Protein AF-A0A7J2ZCM9-F1 (afdb_monomer_lite)

Radius of gyration: 29.02 Å; chains: 1; bounding box: 84×56×82 Å

Sequence (588 aa):
MNEILVESRIDHLKPNMKFLKSIQEIQLTSQTVIQLKVDGEFNLLVYDRNGETFTLNKWGKKRRDFPALNEFINALNQTPIQKAEFLCELYAKTGDKPLKLPDFIRHVKSDNPEDHLKVHIGIWDWIKTDGHEVNQPYIWKYQELQEIFKNCTHVSVLPFFQPNNHAEIQTLWQIYIEKLGYEGLVIRNNHEIFKLKPHGEVDAVIIGLNKESGYGKRTLFDQKQVPSIKLAVMDEQGNFIELCDCGSGLNEELRKALWKLMDYKVDEDHETVYVKPIVVCQIEYMETFSKERRVLKFDGQKYMQVGTKQYVTLRHPRLIRFRPDKTANPTDIRANQIPNEAKPLSFTLYQGDCRKILPMLKDESIDLIITSPPYYKVKEYGGIEGEIGVKGNVEQYQKDLLAVLKECYRLLTPQGVLCLNLDKGGEFSVWDFIPQIKSIGFQLIDTIIWYDKTRRREAGYPHLSHSFEPIFILTKTKQFTMNKASLHQNDVWEISHYKGVSAEKGDAWDRMTIATFPVKLVEQLMDLYSNPNDTVLDPFCGSGTVLDVAQRMERNAIGIEINPEFCEIIMQRVFDKNPNHKYEHIKI

Foldseek 3Di:
DDPPDPPQACPVVDDDAAEDADLVPDDADQLKKKFFAAQFFKWKWKDALVDDTWTGGRVSDTDDDFDQSVLVSVLCNVDPFRIWIFIWGWFFDDVLATDHHVLSVPLVPDPDNVSSVRIAIATDGTADTPHDGDPDRPVVRQVVQCVSCVVPDRYHHGDMDRDPDSVVVVVVCCPCCVPRPTQFMWMDDPHHIYTYGLKAKAKWFFFWFWQDAPVGDSVQVVVLFGQWTWTWFAEPVLWTWTADIERAQQDRVNRNVCSVQVVQFQDDDPTIGTGDRFWIFMKMARDKAWDWTFTWDDPPRDTDGPDIDTFIYGHNIHTDGIDNVDGSGCPRRPRVSDDGDHAFFAEEEEAAALLVVLVVDDFQQAQEEEEEQDAACPDDAPVDPNRARNDDDPVVNLVSVLSNLLSVQRRHHQQHKYWYWYAHDDPDGVVVSVVVSVVSQKDFDDKAKEFAPVQDDDPPDPDDGPGTIITTIIHNDPRHAFDPVLDDPDSYHYDHLDDDDPPPPDPPLSVVFPPDDPLVVLLSSCNTHHAAQGEYEYADCQLNSNLLSCVVRRYHYYYYHNDVVSVVNNCVRHNPPDPSHHYYYHYD

Structure (mmCIF, N/CA/C/O backbone):
data_AF-A0A7J2ZCM9-F1
#
_entry.id   AF-A0A7J2ZCM9-F1
#
loop_
_atom_site.group_PDB
_atom_site.id
_atom_site.type_symbol
_atom_site.label_atom_id
_atom_site.label_alt_id
_atom_site.label_comp_id
_atom_site.label_asym_id
_atom_site.label_entity_id
_atom_site.label_seq_id
_atom_site.pdbx_PDB_ins_code
_atom_site.Cartn_x
_atom_site.Cartn_y
_atom_site.Cartn_z
_atom_site.occupancy
_atom_site.B_iso_or_equiv
_atom_site.auth_seq_id
_atom_site.auth_comp_id
_atom_site.auth_asym_id
_atom_site.auth_atom_id
_atom_site.pdbx_PDB_model_num
ATOM 1 N N . MET A 1 1 ? -42.915 -18.526 30.571 1.00 34.12 1 MET A N 1
ATOM 2 C CA . MET A 1 1 ? -41.552 -18.952 30.171 1.00 34.12 1 MET A CA 1
ATOM 3 C C . MET A 1 1 ? -41.499 -18.935 28.648 1.00 34.12 1 MET A C 1
ATOM 5 O O . MET A 1 1 ? -42.135 -19.784 28.053 1.00 34.12 1 MET A O 1
ATOM 9 N N . ASN A 1 2 ? -40.899 -17.983 27.936 1.00 33.19 2 ASN A N 1
ATOM 10 C CA . ASN A 1 2 ? -39.910 -16.975 28.307 1.00 33.19 2 ASN A CA 1
ATOM 11 C C . ASN A 1 2 ? -40.201 -15.662 27.570 1.00 33.19 2 ASN A C 1
ATOM 13 O O . ASN A 1 2 ? -40.000 -15.557 26.366 1.00 33.19 2 ASN A O 1
ATOM 17 N N . GLU A 1 3 ? -40.624 -14.671 28.346 1.00 32.12 3 GLU A N 1
ATOM 18 C CA . GLU A 1 3 ? -40.763 -13.254 27.993 1.00 32.12 3 GLU A CA 1
ATOM 19 C C . GLU A 1 3 ? -39.448 -12.485 28.247 1.00 32.12 3 GLU A C 1
ATOM 21 O O . GLU A 1 3 ? -39.430 -11.279 28.442 1.00 32.12 3 GLU A O 1
ATOM 26 N N . ILE A 1 4 ? -38.310 -13.183 28.262 1.00 35.28 4 ILE A N 1
ATOM 27 C CA . ILE A 1 4 ? -37.003 -12.614 28.598 1.00 35.28 4 ILE A CA 1
ATOM 28 C C . ILE A 1 4 ? -36.102 -12.853 27.395 1.00 35.28 4 ILE A C 1
ATOM 30 O O . ILE A 1 4 ? -35.638 -13.976 27.236 1.00 35.28 4 ILE A O 1
ATOM 34 N N . LEU A 1 5 ? -35.922 -11.841 26.534 1.00 34.41 5 LEU A N 1
ATOM 35 C CA . LEU A 1 5 ? -34.758 -11.666 25.630 1.00 34.41 5 LEU A CA 1
ATOM 36 C C . LEU A 1 5 ? -34.835 -10.414 24.717 1.00 34.41 5 LEU A C 1
ATOM 38 O O . LEU A 1 5 ? -33.987 -10.260 23.838 1.00 34.41 5 LEU A O 1
ATOM 42 N N . VAL A 1 6 ? -35.801 -9.502 24.908 1.00 36.16 6 VAL A N 1
ATOM 43 C CA . VAL A 1 6 ? -35.878 -8.238 24.136 1.00 36.16 6 VAL A CA 1
ATOM 44 C C . VAL A 1 6 ? -35.144 -7.072 24.828 1.00 36.16 6 VAL A C 1
ATOM 46 O O . VAL A 1 6 ? -34.657 -6.175 24.149 1.00 36.16 6 VAL A O 1
ATOM 49 N N . GLU A 1 7 ? -34.953 -7.110 26.150 1.00 41.69 7 GLU A N 1
ATOM 50 C CA . GLU A 1 7 ? -34.430 -5.971 26.936 1.00 41.69 7 GLU A CA 1
ATOM 51 C C . GLU A 1 7 ? -32.905 -5.734 26.872 1.00 41.69 7 GLU A C 1
ATOM 53 O O . GLU A 1 7 ? -32.416 -4.769 27.450 1.00 41.69 7 GLU A O 1
ATOM 58 N N . SER A 1 8 ? -32.119 -6.569 26.184 1.00 51.91 8 SER A N 1
ATOM 59 C CA . SER A 1 8 ? -30.643 -6.500 26.253 1.00 51.91 8 SER A CA 1
ATOM 60 C C . SER A 1 8 ? -29.927 -6.060 24.972 1.00 51.91 8 SER A C 1
ATOM 62 O O . SER A 1 8 ? -28.695 -6.000 24.958 1.00 51.91 8 SER A O 1
ATOM 64 N N . ARG A 1 9 ? -30.651 -5.744 23.888 1.00 57.44 9 ARG A N 1
ATOM 65 C CA . ARG A 1 9 ? -30.034 -5.329 22.615 1.00 57.44 9 ARG A CA 1
ATOM 66 C C . ARG A 1 9 ? -29.951 -3.815 22.503 1.00 57.44 9 ARG A C 1
ATOM 68 O O . ARG A 1 9 ? -30.963 -3.144 22.335 1.00 57.44 9 ARG A O 1
ATOM 75 N N . ILE A 1 10 ? -28.732 -3.287 22.498 1.00 73.81 10 ILE A N 1
ATOM 76 C CA . ILE A 1 10 ? -28.456 -1.849 22.342 1.00 73.81 10 ILE A CA 1
ATOM 77 C C . ILE A 1 10 ? -28.362 -1.390 20.878 1.00 73.81 10 ILE A C 1
ATOM 79 O O . ILE A 1 10 ? -27.989 -0.251 20.615 1.00 73.81 10 ILE A O 1
ATOM 83 N N . ASP A 1 11 ? -28.677 -2.255 19.905 1.00 67.00 11 ASP A N 1
ATOM 84 C CA . ASP A 1 11 ? -28.573 -1.926 18.474 1.00 67.00 11 ASP A CA 1
ATOM 85 C C . ASP A 1 11 ? -29.405 -0.693 18.091 1.00 67.00 11 ASP A C 1
ATOM 87 O O . ASP A 1 11 ? -28.983 0.100 17.254 1.00 67.00 11 ASP A O 1
ATOM 91 N N . HIS A 1 12 ? -30.554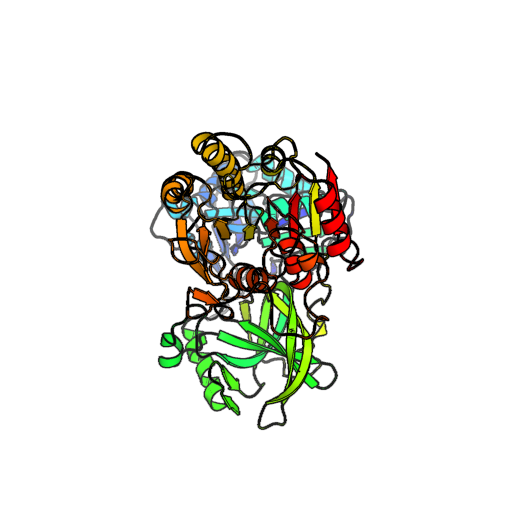 -0.505 18.745 1.00 75.88 12 HIS A N 1
ATOM 92 C CA . HIS A 1 12 ? -31.443 0.639 18.542 1.00 75.88 12 HIS A CA 1
ATOM 93 C C . HIS A 1 12 ? -30.844 1.977 19.015 1.00 75.88 12 HIS A C 1
ATOM 95 O O . HIS A 1 12 ? -31.287 3.026 18.559 1.00 75.88 12 HIS A O 1
ATOM 101 N N . LEU A 1 13 ? -29.838 1.951 19.901 1.00 78.69 13 LEU A N 1
ATOM 102 C CA . LEU A 1 13 ? -29.126 3.147 20.367 1.00 78.69 13 LEU A CA 1
ATOM 103 C C . LEU A 1 13 ? -28.034 3.594 19.392 1.00 78.69 13 LEU A C 1
ATOM 105 O O . LEU A 1 13 ? -27.559 4.725 19.472 1.00 78.69 13 LEU A O 1
ATOM 109 N N . LYS A 1 14 ? -27.603 2.718 18.476 1.00 71.94 14 LYS A N 1
ATOM 110 C CA . LYS A 1 14 ? -26.625 3.082 17.455 1.00 71.94 14 LYS A CA 1
ATOM 111 C C . LYS A 1 14 ? -27.330 3.914 16.384 1.00 71.94 14 LYS A C 1
ATOM 113 O O . LYS A 1 14 ? -28.202 3.388 15.692 1.00 71.94 14 LYS A O 1
ATOM 118 N N . PRO A 1 15 ? -26.965 5.187 16.190 1.00 73.25 15 PRO A N 1
ATOM 119 C CA . PRO A 1 15 ? -27.687 6.014 15.245 1.00 73.25 15 PRO A CA 1
ATOM 120 C C . PRO A 1 15 ? -27.416 5.584 13.809 1.00 73.25 15 PRO A C 1
ATOM 122 O O . PRO A 1 15 ? -26.340 5.084 13.456 1.00 73.25 15 PRO A O 1
ATOM 125 N N . ASN A 1 16 ? -28.418 5.815 12.968 1.00 70.94 16 ASN A N 1
ATOM 126 C CA . ASN A 1 16 ? -28.327 5.541 11.549 1.00 70.94 16 ASN A CA 1
ATOM 127 C C . ASN A 1 16 ? -27.387 6.557 10.888 1.00 70.94 16 ASN A C 1
ATOM 129 O O . ASN A 1 16 ? -27.638 7.760 10.929 1.00 70.94 16 ASN A O 1
ATOM 133 N N . MET A 1 17 ? -26.298 6.067 10.294 1.00 80.00 17 MET A N 1
ATOM 134 C CA . MET A 1 17 ? -25.274 6.906 9.675 1.00 80.00 17 MET A CA 1
ATOM 135 C C . MET A 1 17 ? -25.309 6.771 8.158 1.00 80.00 17 MET A C 1
ATOM 137 O O . MET A 1 17 ? -25.116 5.670 7.632 1.00 80.00 17 MET A O 1
ATOM 141 N N . LYS A 1 18 ? -25.473 7.894 7.458 1.00 77.81 18 LYS A N 1
ATOM 142 C CA . LYS A 1 18 ? -25.394 7.955 5.993 1.00 77.81 18 LYS A CA 1
ATOM 143 C C . LYS A 1 18 ? -23.939 7.889 5.532 1.00 77.81 18 LYS A C 1
ATOM 145 O O . LYS A 1 18 ? -23.054 8.411 6.201 1.00 77.81 18 LYS A O 1
ATOM 150 N N . PHE A 1 19 ? -23.673 7.240 4.405 1.00 70.62 19 PHE A N 1
ATOM 151 C CA . PHE A 1 19 ? -22.330 7.219 3.824 1.00 70.62 19 PHE A CA 1
ATOM 152 C C . PHE A 1 19 ? -22.106 8.439 2.933 1.00 70.62 19 PHE A C 1
ATOM 154 O O . PHE A 1 19 ? -22.975 8.770 2.130 1.00 70.62 19 PHE A O 1
ATOM 161 N N . LEU A 1 20 ? -20.929 9.046 3.059 1.00 77.81 20 LEU A N 1
ATOM 162 C CA . LEU A 1 20 ? -20.383 9.989 2.083 1.00 77.81 20 LEU A CA 1
ATOM 163 C C . LEU A 1 20 ? -19.297 9.281 1.275 1.00 77.81 20 LEU A C 1
ATOM 165 O O . LEU A 1 20 ? -18.571 8.447 1.823 1.00 77.81 20 LEU A O 1
ATOM 169 N N . LYS A 1 21 ? -19.196 9.593 -0.018 1.00 67.19 21 LYS A N 1
ATOM 170 C CA . LYS A 1 21 ? -18.195 8.997 -0.919 1.00 67.19 21 LYS A CA 1
ATOM 171 C C . LYS A 1 21 ? -16.886 9.769 -0.934 1.00 67.19 21 LYS A C 1
ATOM 173 O O . LYS A 1 21 ? -15.847 9.202 -1.260 1.00 67.19 21 LYS A O 1
ATOM 178 N N . SER A 1 22 ? -16.930 11.055 -0.607 1.00 75.75 22 SER A N 1
ATOM 179 C CA . SER A 1 22 ? -15.760 11.922 -0.621 1.00 75.75 22 SER A CA 1
ATOM 180 C C . SER A 1 22 ? -15.877 13.034 0.414 1.00 75.75 22 SER A C 1
ATOM 182 O O . SER A 1 22 ? -16.954 13.320 0.943 1.00 75.75 22 SER A O 1
ATOM 184 N N . ILE A 1 23 ? -14.746 13.681 0.696 1.00 83.06 23 ILE A N 1
ATOM 185 C CA . ILE A 1 23 ? -14.696 14.855 1.570 1.00 83.06 23 ILE A CA 1
ATOM 186 C C . ILE A 1 23 ? -15.543 15.989 0.980 1.00 83.06 23 ILE A C 1
ATOM 188 O O . ILE A 1 23 ? -16.213 16.694 1.725 1.00 83.06 23 ILE A O 1
ATOM 192 N N . GLN A 1 24 ? -15.580 16.124 -0.347 1.00 83.44 24 GLN A N 1
ATOM 193 C CA . GLN A 1 24 ? -16.299 17.186 -1.056 1.00 83.44 24 GLN A CA 1
ATOM 194 C C . GLN A 1 24 ? -17.820 17.121 -0.853 1.00 83.44 24 GLN A C 1
ATOM 196 O O . GLN A 1 24 ? -18.486 18.148 -0.943 1.00 83.44 24 GLN A O 1
ATOM 201 N N . GLU A 1 25 ? -18.375 15.950 -0.533 1.00 83.31 25 GLU A N 1
ATOM 202 C CA . GLU A 1 25 ? -19.803 15.802 -0.222 1.00 83.31 25 GLU A CA 1
ATOM 203 C C . GLU A 1 25 ? -20.174 16.330 1.180 1.00 83.31 25 GLU A C 1
ATOM 205 O O . GLU A 1 25 ? -21.357 16.450 1.503 1.00 83.31 25 GLU A O 1
ATOM 210 N N . ILE A 1 26 ? -19.191 16.662 2.029 1.00 88.38 26 ILE A N 1
ATOM 211 C CA . ILE A 1 26 ? -19.443 17.190 3.373 1.00 88.38 26 ILE A CA 1
ATOM 212 C C . ILE A 1 26 ? -19.959 18.628 3.270 1.00 88.38 26 ILE A C 1
ATOM 214 O O . ILE A 1 26 ? -19.232 19.540 2.877 1.00 88.38 26 ILE A O 1
ATOM 218 N N . GLN A 1 27 ? -21.203 18.849 3.689 1.00 88.06 27 GLN A N 1
ATOM 219 C CA . GLN A 1 27 ? -21.758 20.191 3.851 1.00 88.06 27 GLN A CA 1
ATOM 220 C C . GLN A 1 27 ? -21.349 20.764 5.209 1.00 88.06 27 GLN A C 1
ATOM 222 O O . GLN A 1 27 ? -21.875 20.354 6.244 1.00 88.06 27 GLN A O 1
ATOM 227 N N . LEU A 1 28 ? -20.404 21.704 5.194 1.00 88.25 28 LEU A N 1
ATOM 228 C CA . LEU A 1 28 ? -19.915 22.371 6.396 1.00 88.25 28 LEU A CA 1
ATOM 229 C C . LEU A 1 28 ? -20.882 23.456 6.874 1.00 88.25 28 LEU A C 1
ATOM 231 O O . LEU A 1 28 ? -21.348 24.297 6.108 1.00 88.25 28 LEU A O 1
ATOM 235 N N . THR A 1 29 ? -21.139 23.446 8.174 1.00 86.75 29 THR A N 1
ATOM 236 C CA . THR A 1 29 ? -21.895 24.461 8.914 1.00 86.75 29 THR A CA 1
ATOM 237 C C . THR A 1 29 ? -21.109 24.846 10.165 1.00 86.75 29 THR A C 1
ATOM 239 O O . THR A 1 29 ? -20.246 24.093 10.614 1.00 86.75 29 THR A O 1
ATOM 242 N N . SER A 1 30 ? -21.445 25.974 10.797 1.00 82.44 30 SER A N 1
ATOM 243 C CA . SER A 1 30 ? -20.824 26.397 12.066 1.00 82.44 30 SER A CA 1
ATOM 244 C C . SER A 1 30 ? -21.031 25.414 13.229 1.00 82.44 30 SER A C 1
ATOM 246 O O . SER A 1 30 ? -20.363 25.518 14.253 1.00 82.44 30 SER A O 1
ATOM 248 N N . GLN A 1 31 ? -21.947 24.456 13.078 1.00 82.31 31 GLN A N 1
ATOM 249 C CA . GLN A 1 31 ? -22.251 23.409 14.054 1.00 82.31 31 GLN A CA 1
ATOM 250 C C . GLN A 1 31 ? -21.668 22.046 13.656 1.00 82.31 31 GLN A C 1
ATOM 252 O O . GLN A 1 31 ? -21.909 21.050 14.338 1.00 82.31 31 GLN A O 1
ATOM 257 N N . THR A 1 32 ? -20.928 21.969 12.545 1.00 90.88 32 THR A N 1
ATOM 258 C CA . THR A 1 32 ? -20.365 20.701 12.083 1.00 90.88 32 THR A CA 1
ATOM 259 C C . THR A 1 32 ? -19.262 20.237 13.023 1.00 90.88 32 THR A C 1
ATOM 261 O O . THR A 1 32 ? -18.289 20.948 13.268 1.00 90.88 32 THR A O 1
ATOM 264 N N . VAL A 1 33 ? -19.408 19.013 13.527 1.00 93.31 33 VAL A N 1
ATOM 265 C CA . VAL A 1 33 ? -18.389 18.344 14.338 1.00 93.31 33 VAL A CA 1
ATOM 266 C C . VAL A 1 33 ? -17.975 17.065 13.632 1.00 93.31 33 VAL A C 1
ATOM 268 O O . VAL A 1 33 ? -18.816 16.225 13.302 1.00 93.31 33 VAL A O 1
ATOM 271 N N . ILE A 1 34 ? -16.674 16.909 13.414 1.00 94.56 34 ILE A N 1
ATOM 272 C CA . ILE A 1 34 ? -16.077 15.682 12.896 1.00 94.56 34 ILE A CA 1
ATOM 273 C C . ILE A 1 34 ? -15.396 14.962 14.048 1.00 94.56 34 ILE A C 1
ATOM 275 O O . ILE A 1 34 ? -14.539 15.536 14.703 1.00 94.56 34 ILE A O 1
ATOM 279 N N . GLN A 1 35 ? -15.743 13.701 14.278 1.00 94.56 35 GLN A N 1
ATOM 280 C CA . GLN A 1 35 ? -15.081 12.826 15.240 1.00 94.56 35 GLN A CA 1
ATOM 281 C C . GLN A 1 35 ? -14.404 11.669 14.505 1.00 94.56 35 GLN A C 1
ATOM 283 O O . GLN A 1 35 ? -14.942 11.146 13.527 1.00 94.56 35 GLN A O 1
ATOM 288 N N . LEU A 1 36 ? -13.229 11.247 14.966 1.00 93.44 36 LEU A N 1
ATOM 289 C CA . LEU A 1 36 ? -12.561 10.077 14.408 1.00 93.44 36 LEU A CA 1
ATOM 290 C C . LEU A 1 36 ? -13.343 8.798 14.708 1.00 93.44 36 LEU A C 1
ATOM 292 O O . LEU A 1 36 ? -13.906 8.624 15.789 1.00 93.44 36 LEU A O 1
ATOM 296 N N . LYS A 1 37 ? -13.325 7.868 13.755 1.00 87.62 37 LYS A N 1
ATOM 297 C CA . LYS A 1 37 ? -13.882 6.528 13.912 1.00 87.62 37 LYS A CA 1
ATOM 298 C C . LYS A 1 37 ? -12.761 5.524 14.166 1.00 87.62 37 LYS A C 1
ATOM 300 O O . LYS A 1 37 ? -11.820 5.436 13.380 1.00 87.62 37 LYS A O 1
ATOM 305 N N . VAL A 1 38 ? -12.880 4.739 15.230 1.00 88.88 38 VAL A N 1
ATOM 306 C CA . VAL A 1 38 ? -11.984 3.608 15.522 1.00 88.88 38 VAL A CA 1
ATOM 307 C C . VAL A 1 38 ? -12.666 2.280 15.192 1.00 88.88 38 VAL A C 1
ATOM 309 O O . VAL A 1 38 ? -13.892 2.172 15.282 1.00 88.88 38 VAL A O 1
ATOM 312 N N . ASP A 1 39 ? -11.856 1.289 14.816 1.00 78.62 39 ASP A N 1
ATOM 313 C CA . ASP A 1 39 ? -12.296 -0.071 14.482 1.00 78.62 39 ASP A CA 1
ATOM 314 C C . ASP A 1 39 ? -12.359 -0.931 15.751 1.00 78.62 39 ASP A C 1
ATOM 316 O O . ASP A 1 39 ? -11.438 -1.682 16.078 1.00 78.62 39 ASP A O 1
ATOM 320 N N . GLY A 1 40 ? -13.438 -0.741 16.509 1.00 84.00 40 GLY A N 1
ATOM 321 C CA . GLY A 1 40 ? -13.675 -1.383 17.795 1.00 84.00 40 GLY A CA 1
ATOM 322 C C . GLY A 1 40 ? -15.058 -2.022 17.905 1.00 84.00 40 GLY A C 1
ATOM 323 O O . GLY A 1 40 ? -15.717 -2.358 16.920 1.00 84.00 40 GLY A O 1
ATOM 324 N N . GLU A 1 41 ? -15.481 -2.250 19.143 1.00 86.75 41 GLU A N 1
ATOM 325 C CA . GLU A 1 41 ? -16.796 -2.769 19.476 1.00 86.75 41 GLU A CA 1
ATOM 326 C C . GLU A 1 41 ? -17.651 -1.682 20.136 1.00 86.75 41 GLU A C 1
ATOM 328 O O . GLU A 1 41 ? -17.343 -1.200 21.226 1.00 86.75 41 GLU A O 1
ATOM 333 N N . PHE A 1 42 ? -18.767 -1.343 19.497 1.00 86.31 42 PHE A N 1
ATOM 334 C CA . PHE A 1 42 ? -19.772 -0.428 20.037 1.00 86.31 42 PHE A CA 1
ATOM 335 C C . PHE A 1 42 ? -20.437 -0.978 21.306 1.00 86.31 42 PHE A C 1
ATOM 337 O O . PHE A 1 42 ? -20.921 -2.117 21.327 1.00 86.31 42 PHE A O 1
ATOM 344 N N . ASN A 1 43 ? -20.491 -0.147 22.343 1.00 92.94 43 ASN A N 1
ATOM 345 C CA . ASN A 1 43 ? -21.026 -0.468 23.656 1.00 92.94 43 ASN A CA 1
ATOM 346 C C . ASN A 1 43 ? -21.863 0.696 24.219 1.00 92.94 43 ASN A C 1
ATOM 348 O O . ASN A 1 43 ? -21.603 1.871 23.961 1.00 92.94 43 ASN A O 1
ATOM 352 N N . LEU A 1 44 ? -22.849 0.344 25.040 1.00 95.12 44 LEU A N 1
ATOM 353 C CA . LEU A 1 44 ? -23.461 1.238 26.016 1.00 95.12 44 LEU A CA 1
ATOM 354 C C . LEU A 1 44 ? -22.634 1.139 27.297 1.00 95.12 44 LEU A C 1
ATOM 356 O O . LEU A 1 44 ? -22.447 0.042 27.822 1.00 95.12 44 LEU A O 1
ATOM 360 N N . LEU A 1 45 ? -22.138 2.262 27.796 1.00 97.12 45 LEU A N 1
ATOM 361 C CA . LEU A 1 45 ? -21.429 2.362 29.064 1.00 97.12 45 LEU A CA 1
ATOM 362 C C . LEU A 1 45 ? -22.363 2.979 30.100 1.00 97.12 45 LEU A C 1
ATOM 364 O O . LEU A 1 45 ? -22.777 4.128 29.964 1.00 97.12 45 LEU A O 1
ATOM 368 N N . VAL A 1 46 ? -22.693 2.193 31.119 1.00 96.88 46 VAL A N 1
ATOM 369 C CA . VAL A 1 46 ? -23.565 2.592 32.224 1.00 96.88 46 VAL A CA 1
ATOM 370 C C . VAL A 1 46 ? -22.697 2.861 33.442 1.00 96.88 46 VAL A C 1
ATOM 372 O O . VAL A 1 46 ? -21.885 2.014 33.814 1.00 96.88 46 VAL A O 1
ATOM 375 N N . TYR A 1 47 ? -22.883 4.029 34.048 1.00 97.75 47 TYR A N 1
ATOM 376 C CA . TYR A 1 47 ? -22.266 4.456 35.295 1.00 97.75 47 TYR A CA 1
ATOM 377 C C . TYR A 1 47 ? -23.333 4.652 36.367 1.00 97.75 47 TYR A C 1
ATOM 379 O O . TYR A 1 47 ? -24.312 5.369 36.154 1.00 97.75 47 TYR A O 1
ATOM 387 N N . ASP A 1 48 ? -23.111 4.049 37.530 1.00 96.88 48 ASP A N 1
ATOM 388 C CA . ASP A 1 48 ? -23.878 4.287 38.750 1.00 96.88 48 ASP A CA 1
ATOM 389 C C . ASP A 1 48 ? -22.900 4.315 39.927 1.00 96.88 48 ASP A C 1
ATOM 391 O O . ASP A 1 48 ? -22.288 3.295 40.251 1.00 96.88 48 ASP A O 1
ATOM 395 N N . ARG A 1 49 ? -22.737 5.485 40.554 1.00 95.38 49 ARG A N 1
ATOM 396 C CA . ARG A 1 49 ? -21.760 5.719 41.629 1.00 95.38 49 ARG A CA 1
ATOM 397 C C . ARG A 1 49 ? -21.927 4.766 42.807 1.00 95.38 49 ARG A C 1
ATOM 399 O O . ARG A 1 49 ? -20.940 4.337 43.396 1.00 95.38 49 ARG A O 1
ATOM 406 N N . ASN A 1 50 ? -23.177 4.474 43.157 1.00 94.00 50 ASN A N 1
ATOM 407 C CA . ASN A 1 50 ? -23.531 3.632 44.301 1.00 94.00 50 ASN A CA 1
ATOM 408 C C . ASN A 1 50 ? -24.019 2.247 43.852 1.00 94.00 50 ASN A C 1
ATOM 410 O O . ASN A 1 50 ? -24.568 1.493 44.656 1.00 94.00 50 ASN A O 1
ATOM 414 N N . GLY A 1 51 ? -23.872 1.937 42.565 1.00 92.31 51 GLY A N 1
ATOM 415 C CA . GLY A 1 51 ? -24.396 0.738 41.939 1.00 92.31 51 GLY A CA 1
ATOM 416 C C . GLY A 1 51 ? -23.370 0.075 41.031 1.00 92.31 51 GLY A C 1
ATOM 417 O O . GLY A 1 51 ? -22.171 0.054 41.301 1.00 92.31 51 GLY A O 1
ATOM 418 N N . GLU A 1 52 ? -23.868 -0.524 39.954 1.00 93.31 52 GLU A N 1
ATOM 419 C CA . GLU A 1 52 ? -23.043 -1.273 39.016 1.00 93.31 52 GLU A CA 1
ATOM 420 C C . GLU A 1 52 ? -22.643 -0.398 37.823 1.00 93.31 52 GLU A C 1
ATOM 422 O O . GLU A 1 52 ? -23.506 0.082 37.089 1.00 93.31 52 GLU A O 1
ATOM 427 N N . THR A 1 53 ? -21.336 -0.261 37.580 1.00 96.94 53 THR A N 1
ATOM 428 C CA . THR A 1 53 ? -20.807 0.315 36.334 1.00 96.94 53 THR A CA 1
ATOM 429 C C . THR A 1 53 ? -20.340 -0.806 35.406 1.00 96.94 53 THR A C 1
ATOM 431 O O . THR A 1 53 ? -19.587 -1.690 35.815 1.00 96.94 53 THR A O 1
ATOM 434 N N . PHE A 1 54 ? -20.776 -0.788 34.146 1.00 96.75 54 PHE A N 1
ATOM 435 C CA . PHE A 1 54 ? -20.420 -1.806 33.155 1.00 96.75 54 PHE A CA 1
ATOM 436 C C . PHE A 1 54 ? -20.525 -1.278 31.723 1.00 96.75 54 PHE A C 1
ATOM 438 O O . PHE A 1 54 ? -21.243 -0.322 31.438 1.00 96.75 54 PHE A O 1
ATOM 445 N N . THR A 1 55 ? -19.861 -1.968 30.796 1.00 95.94 55 THR A N 1
ATOM 446 C CA . THR A 1 55 ? -20.141 -1.830 29.356 1.00 95.94 55 THR A CA 1
ATOM 447 C C . THR A 1 55 ? -21.033 -2.967 28.887 1.00 95.94 55 THR A C 1
ATOM 449 O O . THR A 1 55 ? -20.890 -4.093 29.359 1.00 95.94 55 THR A O 1
ATOM 452 N N . LEU A 1 56 ? -21.952 -2.687 27.972 1.00 93.00 56 LEU A N 1
ATOM 453 C CA . LEU A 1 56 ? -22.881 -3.642 27.383 1.00 93.00 56 LEU A CA 1
ATOM 454 C C . LEU A 1 56 ? -22.764 -3.568 25.866 1.00 93.00 56 LEU A C 1
ATOM 456 O O . LEU A 1 56 ? -23.028 -2.520 25.285 1.00 93.00 56 LEU A O 1
ATOM 460 N N . ASN A 1 57 ? -22.395 -4.670 25.216 1.00 84.69 57 ASN A N 1
ATOM 461 C CA . ASN A 1 57 ? -22.355 -4.714 23.755 1.00 84.69 57 ASN A CA 1
ATOM 462 C C . ASN A 1 57 ? -23.712 -5.131 23.163 1.00 84.69 57 ASN A C 1
ATOM 464 O O . ASN A 1 57 ? -24.619 -5.583 23.864 1.00 84.69 57 ASN A O 1
ATOM 468 N N . LYS A 1 58 ? -23.828 -5.061 21.834 1.00 74.25 58 LYS A N 1
ATOM 469 C CA . LYS A 1 58 ? -25.043 -5.466 21.101 1.00 74.25 58 LYS A CA 1
ATOM 470 C C . LYS A 1 58 ? -25.498 -6.915 21.318 1.00 74.25 58 LYS A C 1
ATOM 472 O O . LYS A 1 58 ? -26.659 -7.237 21.097 1.00 74.25 58 LYS A O 1
ATOM 477 N N . TRP A 1 59 ? -24.595 -7.794 21.748 1.00 75.38 59 TRP A N 1
ATOM 478 C CA . TRP A 1 59 ? -24.889 -9.204 22.016 1.00 75.38 59 TRP A CA 1
ATOM 479 C C . TRP A 1 59 ? -25.366 -9.447 23.454 1.00 75.38 59 TRP A C 1
ATOM 481 O O . TRP A 1 59 ? -25.513 -10.597 23.859 1.00 75.38 59 TRP A O 1
ATOM 491 N N . GLY A 1 60 ? -25.565 -8.389 24.243 1.00 79.44 60 GLY A N 1
ATOM 492 C CA . GLY A 1 60 ? -25.942 -8.492 25.648 1.00 79.44 60 GLY A CA 1
ATOM 493 C C . GLY A 1 60 ? -24.773 -8.839 26.576 1.00 79.44 60 GLY A C 1
ATOM 494 O O . GLY A 1 60 ? -24.987 -9.127 27.754 1.00 79.44 60 GLY A O 1
ATOM 495 N N . LYS A 1 61 ? -23.525 -8.829 26.084 1.00 85.62 61 LYS A N 1
ATOM 496 C CA . LYS A 1 61 ? -22.350 -9.119 26.913 1.00 85.62 61 LYS A CA 1
ATOM 497 C C . LYS A 1 61 ? -22.018 -7.903 27.770 1.00 85.62 61 LYS A C 1
ATOM 499 O O . LYS A 1 61 ? -21.539 -6.895 27.249 1.00 85.62 61 LYS A O 1
ATOM 504 N N . LYS A 1 62 ? -22.214 -8.042 29.083 1.00 92.94 62 LYS A N 1
ATOM 505 C CA . LYS A 1 62 ? -21.712 -7.102 30.089 1.00 92.94 62 LYS A CA 1
ATOM 506 C C . LYS A 1 62 ? -20.224 -7.342 30.354 1.00 92.94 62 LYS A C 1
ATOM 508 O O . LYS A 1 62 ? -19.832 -8.488 30.582 1.00 92.94 62 LYS A O 1
ATOM 513 N N . ARG A 1 63 ? -19.400 -6.293 30.352 1.00 92.50 63 ARG A N 1
ATOM 514 C CA . ARG A 1 63 ? -17.999 -6.355 30.805 1.00 92.50 63 ARG A CA 1
ATOM 515 C C . ARG A 1 63 ? -17.771 -5.431 31.990 1.00 92.50 63 ARG A C 1
ATOM 517 O O . ARG A 1 63 ? -18.288 -4.313 32.019 1.00 92.50 63 ARG A O 1
ATOM 524 N N . ARG A 1 64 ? -16.969 -5.936 32.921 1.00 92.12 64 ARG A N 1
ATOM 525 C CA . ARG A 1 64 ? -16.585 -5.330 34.196 1.00 92.12 64 ARG A CA 1
ATOM 526 C C . ARG A 1 64 ? -15.084 -5.536 34.399 1.00 92.12 64 ARG A C 1
ATOM 528 O O . ARG A 1 64 ? -14.488 -6.322 33.662 1.00 92.12 64 ARG A O 1
ATOM 535 N N . ASP A 1 65 ? -14.519 -4.834 35.372 1.00 86.75 65 ASP A N 1
ATOM 536 C CA . ASP A 1 65 ? -13.201 -5.133 35.943 1.00 86.75 65 ASP A CA 1
ATOM 537 C C . ASP A 1 65 ? -12.053 -5.167 34.918 1.00 86.75 65 ASP A C 1
ATOM 539 O O . ASP A 1 65 ? -11.290 -6.126 34.833 1.00 86.75 65 ASP A O 1
ATOM 543 N N . PHE A 1 66 ? -11.914 -4.098 34.127 1.00 92.50 66 PHE A N 1
ATOM 544 C CA . PHE A 1 66 ? -10.762 -3.905 33.241 1.00 92.50 66 PHE A CA 1
ATOM 545 C C . PHE A 1 66 ? -10.179 -2.492 33.389 1.00 92.50 66 PHE A C 1
ATOM 547 O O . PHE A 1 66 ? -10.921 -1.573 33.750 1.00 92.50 66 PHE A O 1
ATOM 554 N N . PRO A 1 67 ? -8.873 -2.289 33.106 1.00 94.44 67 PRO A N 1
ATOM 555 C CA . PRO A 1 67 ? -8.153 -1.061 33.454 1.00 94.44 67 PRO A CA 1
ATOM 556 C C . PRO A 1 67 ? -8.852 0.228 33.011 1.00 94.44 67 PRO A C 1
ATOM 558 O O . PRO A 1 67 ? -9.056 1.124 33.827 1.00 94.44 67 PRO A O 1
ATOM 561 N N . ALA A 1 68 ? -9.310 0.286 31.758 1.00 96.38 68 ALA A N 1
ATOM 562 C CA . ALA A 1 68 ? -10.000 1.464 31.242 1.00 96.38 68 ALA A CA 1
ATOM 563 C C . ALA A 1 68 ? -11.342 1.743 31.931 1.00 96.38 68 ALA A C 1
ATOM 565 O O . ALA A 1 68 ? -11.678 2.899 32.163 1.00 96.38 68 ALA A O 1
ATOM 566 N N . LEU A 1 69 ? -12.109 0.713 32.305 1.00 96.81 69 LEU A N 1
ATOM 567 C CA . LEU A 1 69 ? -13.361 0.926 33.033 1.00 96.81 69 LEU A CA 1
ATOM 568 C C . LEU A 1 69 ? -13.106 1.439 34.451 1.00 96.81 69 LEU A C 1
ATOM 570 O O . LEU A 1 69 ? -13.807 2.335 34.908 1.00 96.81 69 LEU A O 1
ATOM 574 N N . ASN A 1 70 ? -12.082 0.913 35.122 1.00 95.69 70 ASN A N 1
ATOM 575 C CA . ASN A 1 70 ? -11.698 1.364 36.461 1.00 95.69 70 ASN A CA 1
ATOM 576 C C . ASN A 1 70 ? -11.257 2.833 36.440 1.00 95.69 70 ASN A C 1
ATOM 578 O O . ASN A 1 70 ? -11.640 3.620 37.302 1.00 95.69 70 ASN A O 1
ATOM 582 N N . GLU A 1 71 ? -10.492 3.216 35.423 1.00 96.88 71 GLU A N 1
ATOM 583 C CA . GLU A 1 71 ? -10.079 4.599 35.208 1.00 96.88 71 GLU A CA 1
ATOM 584 C C . GLU A 1 71 ? -11.269 5.526 34.924 1.00 96.88 71 GLU A C 1
ATOM 586 O O . GLU A 1 71 ? -11.372 6.594 35.527 1.00 96.88 71 GLU A O 1
ATOM 591 N N . PHE A 1 72 ? -12.216 5.082 34.094 1.00 97.94 72 PHE A N 1
ATOM 592 C CA . PHE A 1 72 ? -13.461 5.805 33.831 1.00 97.94 72 PHE A CA 1
ATOM 593 C C . PHE A 1 72 ? -14.271 6.031 35.120 1.00 97.94 72 PHE A C 1
ATOM 595 O O . PHE A 1 72 ? -14.711 7.152 35.377 1.00 97.94 72 PHE A O 1
ATOM 602 N N . ILE A 1 73 ? -14.427 4.995 35.955 1.00 97.62 73 ILE A N 1
ATOM 603 C CA . ILE A 1 73 ? -15.126 5.081 37.249 1.00 97.62 73 ILE A CA 1
ATOM 604 C C . ILE A 1 73 ? -14.440 6.103 38.157 1.00 97.62 73 ILE A C 1
ATOM 606 O O . ILE A 1 73 ? -15.104 6.964 38.735 1.00 97.62 73 ILE A O 1
ATOM 610 N N . ASN A 1 74 ? -13.112 6.033 38.265 1.00 96.94 74 ASN A N 1
ATOM 611 C CA . ASN A 1 74 ? -12.338 6.936 39.112 1.00 96.94 74 ASN A CA 1
ATOM 612 C C . ASN A 1 74 ? -12.472 8.399 38.677 1.00 96.94 74 ASN A C 1
ATOM 614 O O . ASN A 1 74 ? -12.580 9.270 39.539 1.00 96.94 74 ASN A O 1
ATOM 618 N N . ALA A 1 75 ? -12.496 8.669 37.369 1.00 97.12 75 ALA A N 1
ATOM 619 C CA . ALA A 1 75 ? -12.714 10.011 36.838 1.00 97.12 75 ALA A CA 1
ATOM 620 C C . ALA A 1 75 ? -14.131 10.523 37.147 1.00 97.12 75 ALA A C 1
ATOM 622 O O . ALA A 1 75 ? -14.292 11.612 37.695 1.00 97.12 75 ALA A O 1
ATOM 623 N N . LEU A 1 76 ? -15.166 9.717 36.890 1.00 96.44 76 LEU A N 1
ATOM 624 C CA . LEU A 1 76 ? -16.561 10.099 37.153 1.00 96.44 76 LEU A CA 1
ATOM 625 C C . LEU A 1 76 ? -16.857 10.300 38.642 1.00 96.44 76 LEU A C 1
ATOM 627 O O . LEU A 1 76 ? -17.613 11.207 38.994 1.00 96.44 76 LEU A O 1
ATOM 631 N N . ASN A 1 77 ? -16.223 9.531 39.527 1.00 96.44 77 ASN A N 1
ATOM 632 C CA . ASN A 1 77 ? -16.366 9.692 40.976 1.00 96.44 77 ASN A CA 1
ATOM 633 C C . ASN A 1 77 ? -15.876 11.058 41.490 1.00 96.44 77 ASN A C 1
ATOM 635 O O . ASN A 1 77 ? -16.295 11.477 42.568 1.00 96.44 77 ASN A O 1
ATOM 639 N N . GLN A 1 78 ? -15.031 11.764 40.730 1.00 95.88 78 GLN A N 1
ATOM 640 C CA . GLN A 1 78 ? -14.560 13.117 41.063 1.00 95.88 78 GLN A CA 1
ATOM 641 C C . GLN A 1 78 ? -15.541 14.221 40.633 1.00 95.88 78 GLN A C 1
ATOM 643 O O . GLN A 1 78 ? -15.351 15.386 40.971 1.00 95.88 78 GLN A O 1
ATOM 648 N N . THR A 1 79 ? -16.596 13.870 39.898 1.00 95.38 79 THR A N 1
ATOM 649 C CA . THR A 1 79 ? -17.646 14.797 39.449 1.00 95.38 79 THR A CA 1
ATOM 650 C C . THR A 1 79 ? -18.833 14.788 40.432 1.00 95.38 79 THR A C 1
ATOM 652 O O . THR A 1 79 ? -18.836 14.000 41.380 1.00 95.38 79 THR A O 1
ATOM 655 N N . PRO A 1 80 ? -19.881 15.614 40.264 1.00 95.38 80 PRO A N 1
ATOM 656 C CA . PRO A 1 80 ? -21.128 15.462 41.027 1.00 95.38 80 PRO A CA 1
ATOM 657 C C . PRO A 1 80 ? -22.081 14.376 40.480 1.00 95.38 80 PRO A C 1
ATOM 659 O O . PRO A 1 80 ? -23.043 14.029 41.166 1.00 95.38 80 PRO A O 1
ATOM 662 N N . ILE A 1 81 ? -21.811 13.817 39.292 1.00 95.44 81 ILE A N 1
ATOM 663 C CA . ILE A 1 81 ? -22.699 12.891 38.564 1.00 95.44 81 ILE A CA 1
ATOM 664 C C . ILE A 1 81 ? -22.941 11.614 39.377 1.00 95.44 81 ILE A C 1
ATOM 666 O O . ILE A 1 81 ? -21.990 10.917 39.727 1.00 95.44 81 ILE A O 1
ATOM 670 N N . GLN A 1 82 ? -24.198 11.265 39.655 1.00 97.19 82 GLN A N 1
ATOM 671 C CA . GLN A 1 82 ? -24.538 10.028 40.370 1.00 97.19 82 GLN A CA 1
ATOM 672 C C . GLN A 1 82 ? -24.759 8.863 39.411 1.00 97.19 82 GLN A C 1
ATOM 674 O O . GLN A 1 82 ? -24.318 7.748 39.691 1.00 97.19 82 GLN A O 1
ATOM 679 N N . LYS A 1 83 ? -25.430 9.113 38.284 1.00 97.44 83 LYS A N 1
ATOM 680 C CA . LYS A 1 83 ? -25.707 8.112 37.249 1.00 97.44 83 LYS A CA 1
ATOM 681 C C . LYS A 1 83 ? -25.510 8.709 35.871 1.00 97.44 83 LYS A C 1
ATOM 683 O O . LYS A 1 83 ? -25.934 9.832 35.628 1.00 97.44 83 LYS A O 1
ATOM 688 N N . ALA A 1 84 ? -24.927 7.960 34.947 1.00 97.44 84 ALA A N 1
ATOM 689 C CA . ALA A 1 84 ? -24.803 8.407 33.568 1.00 97.44 84 ALA A CA 1
ATOM 690 C C . ALA A 1 84 ? -24.773 7.241 32.585 1.00 97.44 84 ALA A C 1
ATOM 692 O O . ALA A 1 84 ? -24.350 6.133 32.910 1.00 97.44 84 ALA A O 1
ATOM 693 N N . GLU A 1 85 ? -25.212 7.513 31.364 1.00 96.94 85 GLU A N 1
ATOM 694 C CA . GLU A 1 85 ? -25.139 6.581 30.248 1.00 96.94 85 GLU A CA 1
ATOM 695 C C . GLU A 1 85 ? -24.388 7.244 29.092 1.00 96.94 85 GLU A C 1
ATOM 697 O O . GLU A 1 85 ? -24.661 8.393 28.720 1.00 96.94 85 GLU A O 1
ATOM 702 N N . PHE A 1 86 ? -23.455 6.497 28.506 1.00 96.56 86 PHE A N 1
ATOM 703 C CA . PHE A 1 86 ? -22.627 6.925 27.385 1.00 96.56 86 PHE A CA 1
ATOM 704 C C . PHE A 1 86 ? -22.683 5.893 26.267 1.00 96.56 86 PHE A C 1
ATOM 706 O O . PHE A 1 86 ? -22.715 4.688 26.513 1.00 96.56 86 PHE A O 1
ATOM 713 N N . LEU A 1 87 ? -22.616 6.356 25.026 1.00 93.25 87 LEU A N 1
ATOM 714 C CA . LEU A 1 87 ? -22.269 5.497 23.901 1.00 93.25 87 LEU A CA 1
ATOM 715 C C . LEU A 1 87 ? -20.755 5.529 23.748 1.00 93.25 87 LEU A C 1
ATOM 717 O O . LEU A 1 87 ? -20.159 6.607 23.764 1.00 93.25 87 LEU A O 1
ATOM 721 N N . CYS A 1 88 ? -20.121 4.372 23.604 1.00 94.75 88 CYS A N 1
ATOM 722 C CA . CYS A 1 88 ? -18.676 4.290 23.455 1.00 94.75 88 CYS A CA 1
ATOM 723 C C . CYS A 1 88 ? -18.257 3.185 22.489 1.00 94.75 88 CYS A C 1
ATOM 725 O O . CYS A 1 88 ? -18.996 2.234 22.231 1.00 94.75 88 CYS A O 1
ATOM 727 N N . GLU A 1 89 ? -17.037 3.305 21.979 1.00 93.19 89 GLU A N 1
ATOM 728 C CA . GLU A 1 89 ? -16.349 2.214 21.308 1.00 93.19 89 GLU A CA 1
ATOM 729 C C . GLU A 1 89 ? -15.284 1.659 22.258 1.00 93.19 89 GLU A C 1
ATOM 731 O O . GLU A 1 89 ? -14.440 2.398 22.773 1.00 93.19 89 GLU A O 1
ATOM 736 N N . LEU A 1 90 ? -15.308 0.349 22.483 1.00 94.62 90 LEU A N 1
ATOM 737 C CA . LEU A 1 90 ? -14.185 -0.363 23.075 1.00 94.62 90 LEU A CA 1
ATOM 738 C C . LEU A 1 90 ? -13.226 -0.751 21.958 1.00 94.62 90 LEU A C 1
ATOM 740 O O . LEU A 1 90 ? -13.612 -1.457 21.030 1.00 94.62 90 LEU A O 1
ATOM 744 N N . TYR A 1 91 ? -11.982 -0.303 22.031 1.00 94.19 91 TYR A N 1
ATOM 745 C CA . TYR A 1 91 ? -10.992 -0.557 20.986 1.00 94.19 91 TYR A CA 1
ATOM 746 C C . TYR A 1 91 ? -9.634 -0.860 21.605 1.00 94.19 91 TYR A C 1
ATOM 748 O O . TYR A 1 91 ? -9.439 -0.670 22.804 1.00 94.19 91 TYR A O 1
ATOM 756 N N . ALA A 1 92 ? -8.704 -1.377 20.806 1.00 91.62 92 ALA A N 1
ATOM 757 C CA . ALA A 1 92 ? -7.331 -1.568 21.249 1.00 91.62 92 ALA A CA 1
ATOM 758 C C . ALA A 1 92 ? -6.398 -0.564 20.576 1.00 91.62 92 ALA A C 1
ATOM 760 O O . ALA A 1 92 ? -6.662 -0.151 19.447 1.00 91.62 92 ALA A O 1
ATOM 761 N N . LYS A 1 93 ? -5.311 -0.174 21.244 1.00 89.38 93 LYS A N 1
ATOM 762 C CA . LYS A 1 93 ? -4.289 0.709 20.665 1.00 89.38 93 LYS A CA 1
ATOM 763 C C . LYS A 1 93 ? -2.880 0.314 21.113 1.00 89.38 93 LYS A C 1
ATOM 765 O O . LYS A 1 93 ? -2.704 -0.262 22.184 1.00 89.38 93 LYS A O 1
ATOM 770 N N . THR A 1 94 ? -1.888 0.669 20.302 1.00 84.38 94 THR A N 1
ATOM 771 C CA . THR A 1 94 ? -0.462 0.588 20.653 1.00 84.38 94 THR A CA 1
ATOM 772 C C . THR A 1 94 ? 0.179 1.941 20.367 1.00 84.38 94 THR A C 1
ATOM 774 O O . THR A 1 94 ? 0.215 2.375 19.214 1.00 84.38 94 THR A O 1
ATOM 777 N N . GLY A 1 95 ? 0.662 2.626 21.408 1.00 84.88 95 GLY A N 1
ATOM 778 C CA . GLY A 1 95 ? 1.014 4.046 21.302 1.00 84.88 95 GLY A CA 1
ATOM 779 C C . GLY A 1 95 ? -0.212 4.871 20.892 1.00 84.88 95 GLY A C 1
ATOM 780 O O . GLY A 1 95 ? -1.290 4.698 21.461 1.00 84.88 95 GLY A O 1
ATOM 781 N N . ASP A 1 96 ? -0.066 5.700 19.858 1.00 80.50 96 ASP A N 1
ATOM 782 C CA . ASP A 1 96 ? -1.162 6.511 19.297 1.00 80.50 96 ASP A CA 1
ATOM 783 C C . ASP A 1 96 ? -1.951 5.805 18.183 1.00 80.50 96 ASP A C 1
ATOM 785 O O . ASP A 1 96 ? -2.904 6.362 17.632 1.00 80.50 96 ASP A O 1
ATOM 789 N N . LYS A 1 97 ? -1.565 4.573 17.829 1.00 83.69 97 LYS A N 1
ATOM 790 C CA . LYS A 1 97 ? -2.151 3.835 16.710 1.00 83.69 97 LYS A CA 1
ATOM 791 C C . LYS A 1 97 ? -3.287 2.919 17.184 1.00 83.69 97 LYS A C 1
ATOM 793 O O . LYS A 1 97 ? -3.001 1.942 17.887 1.00 83.69 97 LYS A O 1
ATOM 798 N N . PRO A 1 98 ? -4.554 3.160 16.794 1.00 88.38 98 PRO A N 1
ATOM 799 C CA . PRO A 1 98 ? -5.622 2.189 16.996 1.00 88.38 98 PRO A CA 1
ATOM 800 C C . PRO A 1 98 ? -5.336 0.890 16.228 1.00 88.38 98 PRO A C 1
ATOM 802 O O . PRO A 1 98 ? -4.858 0.892 15.092 1.00 88.38 98 PRO A O 1
ATOM 805 N N . LEU A 1 99 ? -5.634 -0.236 16.867 1.00 83.31 99 LEU A N 1
ATOM 806 C CA . LEU A 1 99 ? -5.573 -1.571 16.284 1.00 83.31 99 LEU A CA 1
ATOM 807 C C . LEU A 1 99 ? -6.924 -1.941 15.662 1.00 83.31 99 LEU A C 1
ATOM 809 O O . LEU A 1 99 ? -7.935 -1.278 15.892 1.00 83.31 99 LEU A O 1
ATOM 813 N N . LYS A 1 100 ? -6.940 -3.007 14.860 1.00 79.12 100 LYS A N 1
ATOM 814 C CA . LYS A 1 100 ? -8.163 -3.485 14.204 1.00 79.12 100 LYS A CA 1
ATOM 815 C C . LYS A 1 100 ? -9.013 -4.320 15.160 1.00 79.12 100 LYS A C 1
ATOM 817 O O . LYS A 1 100 ? -8.503 -4.907 16.118 1.00 79.12 100 LYS A O 1
ATOM 822 N N . LEU A 1 101 ? -10.301 -4.454 14.852 1.00 70.00 101 LEU A N 1
ATOM 823 C CA . LEU A 1 101 ? -11.259 -5.186 15.686 1.00 70.00 101 LEU A CA 1
ATOM 824 C C . LEU A 1 101 ? -10.795 -6.609 16.085 1.00 70.00 101 LEU A C 1
ATOM 826 O O . LEU A 1 101 ? -10.989 -6.986 17.243 1.00 70.00 101 LEU A O 1
ATOM 830 N N . PRO A 1 102 ? -10.158 -7.420 15.211 1.00 66.19 102 PRO A N 1
ATOM 831 C CA . PRO A 1 102 ? -9.641 -8.730 15.612 1.00 66.19 102 PRO A CA 1
ATOM 832 C C . PRO A 1 102 ? -8.580 -8.666 16.719 1.00 66.19 102 PRO A C 1
ATOM 834 O O . PRO A 1 102 ? -8.590 -9.511 17.614 1.00 66.19 102 PRO A O 1
ATOM 837 N N . ASP A 1 103 ? -7.701 -7.661 16.691 1.00 75.00 103 ASP A N 1
ATOM 838 C CA . ASP A 1 103 ? -6.693 -7.458 17.733 1.00 75.00 103 ASP A CA 1
ATOM 839 C C . ASP A 1 103 ? -7.356 -7.050 19.050 1.00 75.00 103 ASP A C 1
ATOM 841 O O . ASP A 1 103 ? -7.032 -7.615 20.092 1.00 75.00 103 ASP A O 1
ATOM 845 N N . PHE A 1 104 ? -8.348 -6.153 19.009 1.00 85.75 104 PHE A N 1
ATOM 846 C CA . PHE A 1 104 ? -9.169 -5.837 20.182 1.00 85.75 104 PHE A CA 1
ATOM 847 C C . PHE A 1 104 ? -9.826 -7.090 20.777 1.00 85.75 104 PHE A C 1
ATOM 849 O O . PHE A 1 104 ? -9.718 -7.334 21.979 1.00 85.75 104 PHE A O 1
ATOM 856 N N . ILE A 1 105 ? -10.466 -7.920 19.945 1.00 77.00 105 ILE A N 1
ATOM 857 C CA . ILE A 1 105 ? -11.112 -9.160 20.398 1.00 77.00 105 ILE A CA 1
ATOM 858 C C . ILE A 1 105 ? -10.090 -10.090 21.054 1.00 77.00 105 ILE A C 1
ATOM 860 O O . ILE A 1 105 ? -10.414 -10.717 22.063 1.00 77.00 105 ILE A O 1
ATOM 864 N N . ARG A 1 106 ? -8.876 -10.186 20.496 1.00 81.00 106 ARG A N 1
ATOM 865 C CA . ARG A 1 106 ? -7.783 -10.974 21.074 1.00 81.00 106 ARG A CA 1
ATOM 866 C C . ARG A 1 106 ? -7.380 -10.432 22.444 1.00 81.00 106 ARG A C 1
ATOM 868 O O . ARG A 1 106 ? -7.344 -11.208 23.388 1.00 81.00 106 ARG A O 1
ATOM 875 N N . HIS A 1 107 ? -7.131 -9.129 22.565 1.00 87.19 107 HIS A N 1
ATOM 876 C CA . HIS A 1 107 ? -6.685 -8.516 23.821 1.00 87.19 107 HIS A CA 1
ATOM 877 C C . HIS A 1 107 ? -7.742 -8.609 24.927 1.00 87.19 107 HIS A C 1
ATOM 879 O O . HIS A 1 107 ? -7.419 -8.956 26.054 1.00 87.19 107 HIS A O 1
ATOM 885 N N . VAL A 1 108 ? -9.022 -8.414 24.601 1.00 85.44 108 VAL A N 1
ATOM 886 C CA . VAL A 1 108 ? -10.123 -8.540 25.574 1.00 85.44 108 VAL A CA 1
ATOM 887 C C . VAL A 1 108 ? -10.365 -9.980 26.038 1.00 85.44 108 VAL A C 1
ATOM 889 O O . VAL A 1 108 ? -10.972 -10.183 27.087 1.00 85.44 108 VAL A O 1
ATOM 892 N N . LYS A 1 109 ? -9.952 -10.982 25.255 1.00 83.88 109 LYS A N 1
ATOM 893 C CA . LYS A 1 109 ? -10.070 -12.408 25.602 1.00 83.88 109 LYS A CA 1
ATOM 894 C C . LYS A 1 109 ? -8.780 -13.000 26.175 1.00 83.88 109 LYS A C 1
ATOM 896 O O . LYS A 1 109 ? -8.771 -14.192 26.458 1.00 83.88 109 LYS A O 1
ATOM 901 N N . SER A 1 110 ? -7.706 -12.219 26.248 1.00 85.19 110 SER A N 1
ATOM 902 C CA . SER A 1 110 ? -6.414 -12.693 26.735 1.00 85.19 110 SER A CA 1
ATOM 903 C C . SER A 1 110 ? -6.501 -12.976 28.231 1.00 85.19 110 SER A C 1
ATOM 905 O O . SER A 1 110 ? -7.156 -12.234 28.952 1.00 85.19 110 SER A O 1
ATOM 907 N N . ASP A 1 111 ? -5.815 -14.018 28.694 1.00 84.75 111 ASP A N 1
ATOM 908 C CA . ASP A 1 111 ? -5.614 -14.252 30.128 1.00 84.75 111 ASP A CA 1
ATOM 909 C C . ASP A 1 111 ? -4.425 -13.433 30.673 1.00 84.75 111 ASP A C 1
ATOM 911 O O . ASP A 1 111 ? -4.167 -13.433 31.875 1.00 84.75 111 ASP A O 1
ATOM 915 N N . ASN A 1 112 ? -3.677 -12.738 29.801 1.00 86.69 112 ASN A N 1
ATOM 916 C CA . ASN A 1 112 ? -2.544 -11.900 30.185 1.00 86.69 112 ASN A CA 1
ATOM 917 C C . ASN A 1 112 ? -3.010 -10.483 30.593 1.00 86.69 112 ASN A C 1
ATOM 919 O O . ASN A 1 112 ? -3.489 -9.737 29.733 1.00 86.69 112 ASN A O 1
ATOM 923 N N . PRO A 1 113 ? -2.786 -10.049 31.851 1.00 84.38 113 PRO A N 1
ATOM 924 C CA . PRO A 1 113 ? -3.131 -8.705 32.321 1.00 84.38 113 PRO A CA 1
ATOM 925 C C . PRO A 1 113 ? -2.572 -7.558 31.465 1.00 84.38 113 PRO A C 1
ATOM 927 O O . PRO A 1 113 ? -3.242 -6.539 31.300 1.00 84.38 113 PRO A O 1
ATOM 930 N N . GLU A 1 114 ? -1.380 -7.713 30.877 1.00 87.25 114 GLU A N 1
ATOM 931 C CA . GLU A 1 114 ? -0.764 -6.667 30.045 1.00 87.25 114 GLU A CA 1
ATOM 932 C C . GLU A 1 114 ? -1.544 -6.385 28.757 1.00 87.25 114 GLU A C 1
ATOM 934 O O . GLU A 1 114 ? -1.519 -5.271 28.233 1.00 87.25 114 GLU A O 1
ATOM 939 N N . ASP A 1 115 ? -2.273 -7.371 28.234 1.00 87.56 115 ASP A N 1
ATOM 940 C CA . ASP A 1 115 ? -3.096 -7.168 27.046 1.00 87.56 115 ASP A CA 1
ATOM 941 C C . ASP A 1 115 ? -4.335 -6.319 27.344 1.00 87.56 115 ASP A C 1
ATOM 943 O O . ASP A 1 115 ? -4.787 -5.575 26.473 1.00 87.56 115 ASP A O 1
ATOM 947 N N . HIS A 1 116 ? -4.841 -6.347 28.579 1.00 89.19 116 HIS A N 1
ATOM 948 C CA . HIS A 1 116 ? -5.953 -5.494 28.997 1.00 89.19 116 HIS A CA 1
ATOM 949 C C . HIS A 1 116 ? -5.559 -4.015 29.111 1.00 89.19 116 HIS A C 1
ATOM 951 O O . HIS A 1 116 ? -6.427 -3.156 28.966 1.00 89.19 116 HIS A O 1
ATOM 957 N N . LEU A 1 117 ? -4.270 -3.703 29.298 1.00 91.44 117 LEU A N 1
ATOM 958 C CA . LEU A 1 117 ? -3.755 -2.325 29.253 1.00 91.44 117 LEU A CA 1
ATOM 959 C C . LEU A 1 117 ? -3.806 -1.727 27.842 1.00 91.44 117 LEU A C 1
ATOM 961 O O . LEU A 1 117 ? -3.767 -0.515 27.679 1.00 91.44 117 LEU A O 1
ATOM 965 N N . LYS A 1 118 ? -3.928 -2.560 26.803 1.00 93.00 118 LYS A N 1
ATOM 966 C CA . LYS A 1 118 ? -4.097 -2.092 25.421 1.00 93.00 118 LYS A CA 1
ATOM 967 C C . LYS A 1 118 ? -5.550 -1.796 25.078 1.00 93.00 118 LYS A C 1
ATOM 969 O O . LYS A 1 118 ? -5.805 -1.390 23.950 1.00 93.00 118 LYS A O 1
ATOM 974 N N . VAL A 1 119 ? -6.500 -2.047 25.982 1.00 94.44 119 VAL A N 1
ATOM 975 C CA . VAL A 1 119 ? -7.938 -1.844 25.759 1.00 94.44 119 VAL A CA 1
ATOM 976 C C . VAL A 1 119 ? -8.339 -0.458 26.248 1.00 94.44 119 VAL A C 1
ATOM 978 O O . VAL A 1 119 ? -8.092 -0.103 27.395 1.00 94.44 119 VAL A O 1
ATOM 981 N N . HIS A 1 120 ? -8.996 0.305 25.382 1.00 96.69 120 HIS A N 1
ATOM 982 C CA . HIS A 1 120 ? -9.392 1.689 25.609 1.00 96.69 120 HIS A CA 1
ATOM 983 C C . HIS A 1 120 ? -10.906 1.867 25.496 1.00 96.69 120 HIS A C 1
ATOM 985 O O . HIS A 1 120 ? -11.577 1.153 24.745 1.00 96.69 120 HIS A O 1
ATOM 991 N N . ILE A 1 121 ? -11.426 2.864 26.214 1.00 97.75 121 ILE A N 1
ATOM 992 C CA . ILE A 1 121 ? -12.795 3.366 26.078 1.00 97.75 121 ILE A CA 1
ATOM 993 C C . ILE A 1 121 ? -12.740 4.681 25.299 1.00 97.75 121 ILE A C 1
ATOM 995 O O . ILE A 1 121 ? -12.216 5.679 25.789 1.00 97.75 121 ILE A O 1
ATOM 999 N N . GLY A 1 122 ? -13.292 4.680 24.086 1.00 96.44 122 GLY A N 1
ATOM 1000 C CA . GLY A 1 122 ? -13.509 5.884 23.289 1.00 96.44 122 GLY A CA 1
ATOM 1001 C C . GLY A 1 122 ? -14.947 6.362 23.436 1.00 96.44 122 GLY A C 1
ATOM 1002 O O . GLY A 1 122 ? -15.852 5.744 22.877 1.00 96.44 122 GLY A O 1
ATOM 1003 N N . ILE A 1 123 ? -15.178 7.443 24.180 1.00 95.69 123 ILE A N 1
ATOM 1004 C CA . ILE A 1 123 ? -16.522 7.999 24.371 1.00 95.69 123 ILE A CA 1
ATOM 1005 C C . ILE A 1 123 ? -17.005 8.631 23.061 1.00 95.69 123 ILE A C 1
ATOM 1007 O O . ILE A 1 123 ? -16.315 9.452 22.451 1.00 95.69 123 ILE A O 1
ATOM 1011 N N . TRP A 1 124 ? -18.195 8.214 22.633 1.00 89.56 124 TRP A N 1
ATOM 1012 C CA . TRP A 1 124 ? -18.824 8.574 21.365 1.00 89.56 124 TRP A CA 1
ATOM 1013 C C . TRP A 1 124 ? -19.989 9.550 21.545 1.00 89.56 124 TRP A C 1
ATOM 1015 O O . TRP A 1 124 ? -20.168 10.451 20.727 1.00 89.56 124 TRP A O 1
ATOM 1025 N N . ASP A 1 125 ? -20.779 9.382 22.608 1.00 91.50 125 ASP A N 1
ATOM 1026 C CA . ASP A 1 125 ? -21.852 10.307 22.980 1.00 91.50 125 ASP A CA 1
ATOM 1027 C C . ASP A 1 125 ? -22.170 10.219 24.481 1.00 91.50 125 ASP A C 1
ATOM 1029 O O . ASP A 1 125 ? -22.017 9.160 25.091 1.00 91.50 125 ASP A O 1
ATOM 1033 N N . TRP A 1 126 ? -22.656 11.317 25.057 1.00 94.50 126 TRP A N 1
ATOM 1034 C CA . TRP A 1 126 ? -23.244 11.363 26.396 1.00 94.50 126 TRP A CA 1
ATOM 1035 C C . TRP A 1 126 ? -24.757 11.437 26.234 1.00 94.50 126 TRP A C 1
ATOM 1037 O O . TRP A 1 126 ? -25.263 12.422 25.697 1.00 94.50 126 TRP A O 1
ATOM 1047 N N . ILE A 1 127 ? -25.465 10.375 26.629 1.00 93.88 127 ILE A N 1
ATOM 1048 C CA . ILE A 1 127 ? -26.897 10.235 26.328 1.00 93.88 127 ILE A CA 1
ATOM 1049 C C . ILE A 1 127 ? -27.781 10.583 27.523 1.00 93.88 127 ILE A C 1
ATOM 1051 O O . ILE A 1 127 ? -28.806 11.238 27.341 1.00 93.88 127 ILE A O 1
ATOM 1055 N N . LYS A 1 128 ? -27.386 10.202 28.744 1.00 95.25 128 LYS A N 1
ATOM 1056 C CA . LYS A 1 128 ? -28.144 10.511 29.964 1.00 95.25 128 LYS A CA 1
ATOM 1057 C C . LYS A 1 128 ? -27.240 10.843 31.139 1.00 95.25 128 LYS A C 1
ATOM 1059 O O . LYS A 1 128 ? -26.146 10.294 31.265 1.00 95.25 128 LYS A O 1
ATOM 1064 N N . THR A 1 129 ? -27.741 11.690 32.029 1.00 95.75 129 THR A N 1
ATOM 1065 C CA . THR A 1 129 ? -27.146 11.978 33.335 1.00 95.75 129 THR A CA 1
ATOM 1066 C C . THR A 1 129 ? -28.242 12.175 34.372 1.00 95.75 129 THR A C 1
ATOM 1068 O O . THR A 1 129 ? -29.229 12.854 34.107 1.00 95.75 129 THR A O 1
ATOM 1071 N N . ASP A 1 130 ? -28.098 11.540 35.531 1.00 93.00 130 ASP A N 1
ATOM 1072 C CA . ASP A 1 130 ? -28.969 11.667 36.705 1.00 93.00 130 ASP A CA 1
ATOM 1073 C C . ASP A 1 130 ? -30.476 11.570 36.395 1.00 93.00 130 ASP A C 1
ATOM 1075 O O . ASP A 1 130 ? -31.304 12.257 36.984 1.00 93.00 130 ASP A O 1
ATOM 1079 N N . GLY A 1 131 ? -30.836 10.689 35.455 1.00 85.69 131 GLY A N 1
ATOM 1080 C CA . GLY A 1 131 ? -32.222 10.448 35.036 1.00 85.69 131 GLY A CA 1
ATOM 1081 C C . GLY A 1 131 ? -3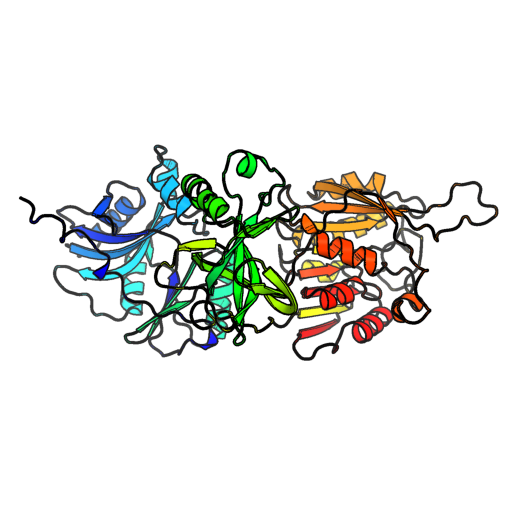2.735 11.348 33.905 1.00 85.69 131 GLY A C 1
ATOM 1082 O O . GLY A 1 131 ? -33.868 11.165 33.467 1.00 85.69 131 GLY A O 1
ATOM 1083 N N . HIS A 1 132 ? -31.914 12.265 33.390 1.00 92.81 132 HIS A N 1
ATOM 1084 C CA . HIS A 1 132 ? -32.270 13.206 32.327 1.00 92.81 132 HIS A CA 1
ATOM 1085 C C . HIS A 1 132 ? -31.471 12.958 31.041 1.00 92.81 132 HIS A C 1
ATOM 1087 O O . HIS A 1 132 ? -30.304 12.572 31.088 1.00 92.81 132 HIS A O 1
ATOM 1093 N N . GLU A 1 133 ? -32.088 13.200 29.882 1.00 93.44 133 GLU A N 1
ATOM 1094 C CA . GLU A 1 133 ? -31.396 13.173 28.586 1.00 93.44 133 GLU A CA 1
ATOM 1095 C C . GLU A 1 133 ? -30.449 14.367 28.423 1.00 93.44 133 GLU A C 1
ATOM 1097 O O . GLU A 1 133 ? -30.783 15.501 28.775 1.00 93.44 133 GLU A O 1
ATOM 1102 N N . VAL A 1 134 ? -29.278 14.128 27.830 1.00 92.62 134 VAL A N 1
ATOM 1103 C CA . VAL A 1 134 ? -28.280 15.175 27.568 1.00 92.62 134 VAL A CA 1
ATOM 1104 C C . VAL A 1 134 ? -28.437 15.703 26.139 1.00 92.62 134 VAL A C 1
ATOM 1106 O O . VAL A 1 134 ? -27.726 15.315 25.210 1.00 92.62 134 VAL A O 1
ATOM 1109 N N . ASN A 1 135 ? -29.365 16.647 25.971 1.00 88.88 135 ASN A N 1
ATOM 1110 C CA . ASN A 1 135 ? -29.715 17.259 24.679 1.00 88.88 135 ASN A CA 1
ATOM 1111 C C . ASN A 1 135 ? -28.835 18.469 24.291 1.00 88.88 135 ASN A C 1
ATOM 1113 O O . ASN A 1 135 ? -29.235 19.307 23.485 1.00 88.88 135 ASN A O 1
ATOM 1117 N N . GLN A 1 136 ? -27.634 18.575 24.866 1.00 90.38 136 GLN A N 1
ATOM 1118 C CA . GLN A 1 136 ? -26.679 19.647 24.562 1.00 90.38 136 GLN A CA 1
ATOM 1119 C C . GLN A 1 136 ? -25.962 19.420 23.216 1.00 90.38 136 GLN A C 1
ATOM 1121 O O . GLN A 1 136 ? -25.853 18.272 22.767 1.00 90.38 136 GLN A O 1
ATOM 1126 N N . PRO A 1 137 ? -25.422 20.476 22.571 1.00 89.25 137 PRO A N 1
ATOM 1127 C CA . PRO A 1 137 ? -24.635 20.340 21.347 1.00 89.25 137 PRO A CA 1
ATOM 1128 C C . PRO A 1 137 ? -23.451 19.381 21.510 1.00 89.25 137 PRO A C 1
ATOM 1130 O O . PRO A 1 137 ? -22.790 19.357 22.548 1.00 89.25 137 PRO A O 1
ATOM 1133 N N . TYR A 1 138 ? -23.139 18.622 20.456 1.00 89.00 138 TYR A N 1
ATOM 1134 C CA . TYR A 1 138 ? -22.050 17.637 20.469 1.00 89.00 138 TYR A CA 1
ATOM 1135 C C . TYR A 1 138 ? -20.709 18.226 20.894 1.00 89.00 138 TYR A C 1
ATOM 1137 O O . TYR A 1 138 ? -20.015 17.623 21.705 1.00 89.00 138 TYR A O 1
ATOM 1145 N N . ILE A 1 139 ? -20.373 19.413 20.384 1.00 89.56 139 ILE A N 1
ATOM 1146 C CA . ILE A 1 139 ? -19.117 20.078 20.724 1.00 89.56 139 ILE A CA 1
ATOM 1147 C C . ILE A 1 139 ? -18.999 20.340 22.226 1.00 89.56 139 ILE A C 1
ATOM 1149 O O . ILE A 1 139 ? -17.973 20.025 22.820 1.00 89.56 139 ILE A O 1
ATOM 1153 N N . TRP A 1 140 ? -20.077 20.824 22.844 1.00 91.94 140 TRP A N 1
ATOM 1154 C CA . TRP A 1 140 ? -20.124 21.086 24.277 1.00 91.94 140 TRP A CA 1
ATOM 1155 C C . TRP A 1 140 ? -19.969 19.784 25.063 1.00 91.94 140 TRP A C 1
ATOM 1157 O O . TRP A 1 140 ? -19.090 19.680 25.913 1.00 91.94 140 TRP A O 1
ATOM 1167 N N . LYS A 1 141 ? -20.745 18.747 24.703 1.00 93.12 141 LYS A N 1
ATOM 1168 C CA . LYS A 1 141 ? -20.660 17.425 25.346 1.00 93.12 141 LYS A CA 1
ATOM 1169 C C . LYS A 1 141 ? -19.234 16.882 25.307 1.00 93.12 141 LYS A C 1
ATOM 1171 O O . LYS A 1 141 ? -18.744 16.349 26.296 1.00 93.12 141 LYS A O 1
ATOM 1176 N N . TYR A 1 142 ? -18.564 17.005 24.166 1.00 93.69 142 TYR A N 1
ATOM 1177 C CA . TYR A 1 142 ? -17.214 16.489 23.993 1.00 93.69 142 TYR A CA 1
ATOM 1178 C C . TYR A 1 142 ? -16.159 17.288 24.763 1.00 93.69 142 TYR A C 1
ATOM 1180 O O . TYR A 1 142 ? -15.235 16.681 25.295 1.00 93.69 142 TYR A O 1
ATOM 1188 N N . GLN A 1 143 ? -16.299 18.612 24.856 1.00 94.19 143 GLN A N 1
ATOM 1189 C CA . GLN A 1 143 ? -15.404 19.460 25.649 1.00 94.19 143 GLN A CA 1
ATOM 1190 C C . GLN A 1 143 ? -15.527 19.163 27.149 1.00 94.19 143 GLN A C 1
ATOM 1192 O O . GLN A 1 143 ? -14.511 18.963 27.812 1.00 94.19 143 GLN A O 1
ATOM 1197 N N . GLU A 1 144 ? -16.752 19.033 27.665 1.00 95.31 144 GLU A N 1
ATOM 1198 C CA . GLU A 1 144 ? -16.990 18.651 29.065 1.00 95.31 144 GLU A CA 1
ATOM 1199 C C . GLU A 1 144 ? -16.377 17.286 29.387 1.00 95.31 144 GLU A C 1
ATOM 1201 O O . GLU A 1 144 ? -15.664 17.117 30.374 1.00 95.31 144 GLU A O 1
ATOM 1206 N N . LEU A 1 145 ? -16.600 16.299 28.516 1.00 95.62 145 LEU A N 1
ATOM 1207 C CA . LEU A 1 145 ? -16.038 14.966 28.706 1.00 95.62 145 LEU A CA 1
ATOM 1208 C C . LEU A 1 145 ? -14.512 14.949 28.572 1.00 95.62 145 LEU A C 1
ATOM 1210 O O . LEU A 1 145 ? -13.855 14.199 29.291 1.00 95.62 145 LEU A O 1
ATOM 1214 N N . GLN A 1 146 ? -13.926 15.757 27.684 1.00 95.56 146 GLN A N 1
ATOM 1215 C CA . GLN A 1 146 ? -12.470 15.898 27.607 1.00 95.56 146 GLN A CA 1
ATOM 1216 C C . GLN A 1 146 ? -11.887 16.409 28.920 1.00 95.56 146 GLN A C 1
ATOM 1218 O O . GLN A 1 146 ? -10.867 15.885 29.357 1.00 95.56 146 GLN A O 1
ATOM 1223 N N . GLU A 1 147 ? -12.540 17.376 29.561 1.00 95.88 147 GLU A N 1
ATOM 1224 C CA . GLU A 1 147 ? -12.094 17.906 30.847 1.00 95.88 147 GLU A CA 1
ATOM 1225 C C . GLU A 1 147 ? -12.214 16.859 31.964 1.00 95.88 147 GLU A C 1
ATOM 1227 O O . GLU A 1 147 ? -11.274 16.675 32.740 1.00 95.88 147 GLU A O 1
ATOM 1232 N N . ILE A 1 148 ? -13.320 16.103 32.001 1.00 96.38 148 ILE A N 1
ATOM 1233 C CA . ILE A 1 148 ? -13.523 15.003 32.960 1.00 96.38 148 ILE A CA 1
ATOM 1234 C C . ILE A 1 148 ? -12.436 13.925 32.808 1.00 96.38 148 ILE A C 1
ATOM 1236 O O . ILE A 1 148 ? -11.908 13.429 33.804 1.00 96.38 148 ILE A O 1
ATOM 1240 N N . PHE A 1 149 ? -12.074 13.569 31.572 1.00 96.62 149 PHE A N 1
ATOM 1241 C CA . PHE A 1 149 ? -11.128 12.485 31.280 1.00 96.62 149 PHE A CA 1
ATOM 1242 C C . PHE A 1 149 ? -9.697 12.953 30.986 1.00 96.62 149 PHE A C 1
ATOM 1244 O O . PHE A 1 149 ? -8.875 12.150 30.551 1.00 96.62 149 PHE A O 1
ATOM 1251 N N . LYS A 1 150 ? -9.350 14.222 31.236 1.00 94.31 150 LYS A N 1
ATOM 1252 C CA . LYS A 1 150 ? -8.047 14.797 30.842 1.00 94.31 150 LYS A CA 1
ATOM 1253 C C . LYS A 1 150 ? -6.827 14.079 31.426 1.00 94.31 150 LYS A C 1
ATOM 1255 O O . LYS A 1 150 ? -5.763 14.078 30.819 1.00 94.31 150 LYS A O 1
ATOM 1260 N N . ASN A 1 151 ? -6.987 13.473 32.603 1.00 93.94 151 ASN A N 1
ATOM 1261 C CA . ASN A 1 151 ? -5.931 12.746 33.311 1.00 93.94 151 ASN A CA 1
ATOM 1262 C C . ASN A 1 151 ? -6.003 11.228 33.082 1.00 93.94 151 ASN A C 1
ATOM 1264 O O . ASN A 1 151 ? -5.274 10.480 33.730 1.00 93.94 151 ASN A O 1
ATOM 1268 N N . CYS A 1 152 ? -6.904 10.767 32.212 1.00 95.62 152 CYS A N 1
ATOM 1269 C CA . CYS A 1 152 ? -7.050 9.357 31.899 1.00 95.62 152 CYS A CA 1
ATOM 1270 C C . CYS A 1 152 ? -6.094 8.933 30.774 1.00 95.62 152 CYS A C 1
ATOM 1272 O O . CYS A 1 152 ? -5.913 9.627 29.778 1.00 95.62 152 CYS A O 1
ATOM 1274 N N . THR A 1 153 ? -5.521 7.744 30.906 1.00 93.62 153 THR A N 1
ATOM 1275 C CA . THR A 1 153 ? -4.645 7.103 29.920 1.00 93.62 153 THR A CA 1
ATOM 1276 C C . THR A 1 153 ? -5.446 6.221 28.959 1.00 93.62 153 THR A C 1
ATOM 1278 O O . THR A 1 153 ? -5.186 6.190 27.747 1.00 93.62 153 THR A O 1
ATOM 1281 N N . HIS A 1 154 ? -6.439 5.499 29.486 1.00 94.94 154 HIS A N 1
ATOM 1282 C CA . HIS A 1 154 ? -7.203 4.486 28.763 1.00 94.94 154 HIS A CA 1
ATOM 1283 C C . HIS A 1 154 ? -8.620 4.910 28.381 1.00 94.94 154 HIS A C 1
ATOM 1285 O O . HIS A 1 154 ? -9.301 4.196 27.642 1.00 94.94 154 HIS A O 1
ATOM 1291 N N . VAL A 1 155 ? -9.047 6.085 28.829 1.00 96.56 155 VAL A N 1
ATOM 1292 C CA . VAL A 1 155 ? -10.377 6.638 28.582 1.00 96.56 155 VAL A CA 1
ATOM 1293 C C . VAL A 1 155 ? -10.213 8.001 27.949 1.00 96.56 155 VAL A C 1
ATOM 1295 O O . VAL A 1 155 ? -9.483 8.839 28.465 1.00 96.56 155 VAL A O 1
ATOM 1298 N N . SER A 1 156 ? -10.887 8.232 26.833 1.00 93.81 156 SER A N 1
ATOM 1299 C CA . SER A 1 156 ? -10.916 9.550 26.215 1.00 93.81 156 SER A CA 1
ATOM 1300 C C . SER A 1 156 ? -12.179 9.732 25.393 1.00 93.81 156 SER A C 1
ATOM 1302 O O . SER A 1 156 ? -12.808 8.770 24.947 1.00 93.81 156 SER A O 1
ATOM 1304 N N . VAL A 1 157 ? -12.542 10.986 25.140 1.00 94.06 157 VAL A N 1
ATOM 1305 C CA . VAL A 1 157 ? -13.401 11.290 23.995 1.00 94.06 157 VAL A CA 1
ATOM 1306 C C . VAL A 1 157 ? -12.586 11.008 22.741 1.00 94.06 157 VAL A C 1
ATOM 1308 O O . VAL A 1 157 ? -11.432 11.438 22.648 1.00 94.06 157 VAL A O 1
ATOM 1311 N N . LEU A 1 158 ? -13.161 10.279 21.780 1.00 91.75 158 LEU A N 1
ATOM 1312 C CA . LEU A 1 158 ? -12.483 10.084 20.498 1.00 91.75 158 LEU A CA 1
ATOM 1313 C C . LEU A 1 158 ? -12.159 11.456 19.887 1.00 91.75 158 LEU A C 1
ATOM 1315 O O . LEU A 1 158 ? -13.030 12.333 19.946 1.00 91.75 158 LEU A O 1
ATOM 1319 N N . PRO A 1 159 ? -10.954 11.659 19.314 1.00 92.00 159 PRO A N 1
ATOM 1320 C CA . PRO A 1 159 ? -10.545 12.975 18.842 1.00 92.00 159 PRO A CA 1
ATOM 1321 C C . PRO A 1 159 ? -11.584 13.578 17.899 1.00 92.00 159 PRO A C 1
ATOM 1323 O O . PRO A 1 159 ? -12.122 12.889 17.026 1.00 92.00 159 PRO A O 1
ATOM 1326 N N . PHE A 1 160 ? -11.884 14.855 18.102 1.00 94.31 160 PHE A N 1
ATOM 1327 C CA . PHE A 1 160 ? -12.899 15.575 17.349 1.00 94.31 160 PHE A CA 1
ATOM 1328 C C . PHE A 1 160 ? -12.419 16.974 16.969 1.00 94.31 160 PHE A C 1
ATOM 1330 O O . PHE A 1 160 ? -11.529 17.538 17.600 1.00 94.31 160 PHE A O 1
ATOM 1337 N N . PHE A 1 161 ? -13.028 17.519 15.920 1.00 94.25 161 PHE A N 1
ATOM 1338 C CA . PHE A 1 161 ? -12.623 18.750 15.255 1.00 94.25 161 PHE A CA 1
ATOM 1339 C C . PHE A 1 161 ? -13.856 19.515 14.763 1.00 94.25 161 PHE A C 1
ATOM 1341 O O . PHE A 1 161 ? -14.872 18.909 14.410 1.00 94.25 161 PHE A O 1
ATOM 1348 N N . GLN A 1 162 ? -13.743 20.840 14.686 1.00 93.06 162 GLN A N 1
ATOM 1349 C CA . GLN A 1 162 ? -14.708 21.718 14.017 1.00 93.06 162 GLN A CA 1
ATOM 1350 C C . GLN A 1 162 ? -14.021 22.372 12.816 1.00 93.06 162 GLN A C 1
ATOM 1352 O O . GLN A 1 162 ? -13.478 23.468 12.948 1.00 93.06 162 GLN A O 1
ATOM 1357 N N . PRO A 1 163 ? -13.949 21.671 11.673 1.00 91.06 163 PRO A N 1
ATOM 1358 C CA . PRO A 1 163 ? -13.242 22.185 10.513 1.00 91.06 163 PRO A CA 1
ATOM 1359 C C . PRO A 1 163 ? -14.003 23.347 9.872 1.00 91.06 163 PRO A C 1
ATOM 1361 O O . PRO A 1 163 ? -15.225 23.299 9.723 1.00 91.06 163 PRO A O 1
ATOM 1364 N N . ASN A 1 164 ? -13.264 24.358 9.421 1.00 88.06 164 ASN A N 1
ATOM 1365 C CA . ASN A 1 164 ? -13.834 25.526 8.744 1.00 88.06 164 ASN A CA 1
ATOM 1366 C C . ASN A 1 164 ? -13.972 25.326 7.231 1.00 88.06 164 ASN A C 1
ATOM 1368 O O . ASN A 1 164 ? -14.740 26.024 6.572 1.00 88.06 164 ASN A O 1
ATOM 1372 N N . ASN A 1 165 ? -13.201 24.401 6.657 1.00 89.75 165 ASN A N 1
ATOM 1373 C CA . ASN A 1 165 ? -13.153 24.146 5.220 1.00 89.75 165 ASN A CA 1
ATOM 1374 C C . ASN A 1 165 ? -12.721 22.701 4.918 1.00 89.75 165 ASN A C 1
ATOM 1376 O O . ASN A 1 165 ? -12.194 21.990 5.773 1.00 89.75 165 ASN A O 1
ATOM 1380 N N . HIS A 1 166 ? -12.924 22.263 3.675 1.00 88.62 166 HIS A N 1
ATOM 1381 C CA . HIS A 1 166 ? -12.574 20.911 3.231 1.00 88.62 166 HIS A CA 1
ATOM 1382 C C . HIS A 1 166 ? -11.072 20.602 3.262 1.00 88.62 166 HIS A C 1
ATOM 1384 O O . HIS A 1 166 ? -10.717 19.433 3.401 1.00 88.62 166 HIS A O 1
ATOM 1390 N N . ALA A 1 167 ? -10.187 21.602 3.168 1.00 83.88 167 ALA A N 1
ATOM 1391 C CA . ALA A 1 167 ? -8.740 21.378 3.232 1.00 83.88 167 ALA A CA 1
ATOM 1392 C C . ALA A 1 167 ? -8.297 20.934 4.640 1.00 83.88 167 ALA A C 1
ATOM 1394 O O . ALA A 1 167 ? -7.456 20.042 4.777 1.00 83.88 167 ALA A O 1
ATOM 1395 N N . GLU A 1 168 ? -8.922 21.472 5.690 1.00 91.38 168 GLU A N 1
ATOM 1396 C CA . GLU A 1 168 ? -8.725 20.994 7.064 1.00 91.38 168 GLU A CA 1
ATOM 1397 C C . GLU A 1 168 ? -9.181 19.535 7.209 1.00 91.38 168 GLU A C 1
ATOM 1399 O O . GLU A 1 168 ? -8.448 18.716 7.758 1.00 91.38 168 GLU A O 1
ATOM 1404 N N . ILE A 1 169 ? -10.333 19.164 6.635 1.00 92.00 169 ILE A N 1
ATOM 1405 C CA . ILE A 1 169 ? -10.806 17.767 6.642 1.00 92.00 169 ILE A CA 1
ATOM 1406 C C . ILE A 1 169 ? -9.826 16.850 5.903 1.00 92.00 169 ILE A C 1
ATOM 1408 O O . ILE A 1 169 ? -9.521 15.761 6.386 1.00 92.00 169 ILE A O 1
ATOM 1412 N N . GLN A 1 170 ? -9.298 17.290 4.758 1.00 85.56 170 GLN A N 1
ATOM 1413 C CA . GLN A 1 170 ? -8.290 16.549 3.997 1.00 85.56 170 GLN A CA 1
ATOM 1414 C C . GLN A 1 170 ? -7.011 16.332 4.816 1.00 85.56 170 GLN A C 1
ATOM 1416 O O . GLN A 1 170 ? -6.433 15.248 4.786 1.00 85.56 170 GLN A O 1
ATOM 1421 N N . THR A 1 171 ? -6.599 17.332 5.592 1.00 85.12 171 THR A N 1
ATOM 1422 C CA . THR A 1 171 ? -5.433 17.237 6.481 1.00 85.12 171 THR 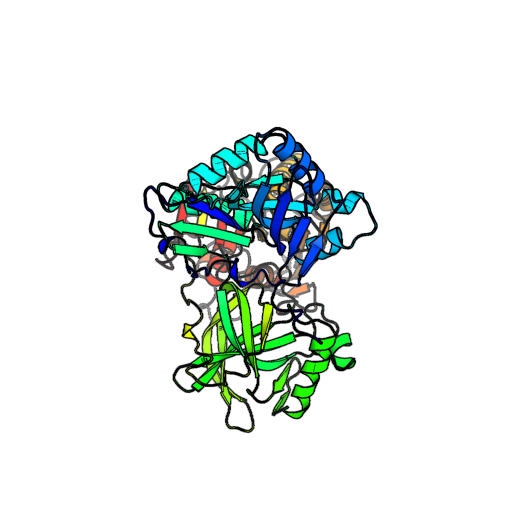A CA 1
ATOM 1423 C C . THR A 1 171 ? -5.688 16.244 7.615 1.00 85.12 171 THR A C 1
ATOM 1425 O O . THR A 1 171 ? -4.865 15.367 7.881 1.00 85.12 171 THR A O 1
ATOM 1428 N N . LEU A 1 172 ? -6.863 16.323 8.251 1.00 90.06 172 LEU A N 1
ATOM 1429 C CA . LEU A 1 172 ? -7.288 15.369 9.277 1.00 90.06 172 LEU A CA 1
ATOM 1430 C C . LEU A 1 172 ? -7.325 13.940 8.730 1.00 90.06 172 LEU A C 1
ATOM 1432 O O . LEU A 1 172 ? -6.885 13.010 9.402 1.00 90.06 172 LEU A O 1
ATOM 1436 N N . TRP A 1 173 ? -7.805 13.768 7.501 1.00 87.44 173 TRP A N 1
ATOM 1437 C CA . TRP A 1 173 ? -7.834 12.482 6.820 1.00 87.44 173 TRP A CA 1
ATOM 1438 C C . TRP A 1 173 ? -6.434 11.884 6.646 1.00 87.44 173 TRP A C 1
ATOM 1440 O O . TRP A 1 173 ? -6.189 10.756 7.072 1.00 87.44 173 TRP A O 1
ATOM 1450 N N . GLN A 1 174 ? -5.495 12.660 6.106 1.00 77.81 174 GLN A N 1
ATOM 1451 C CA . GLN A 1 174 ? -4.110 12.223 5.907 1.00 77.81 174 GLN A CA 1
ATOM 1452 C C . GLN A 1 174 ? -3.425 11.843 7.228 1.00 77.81 174 GLN A C 1
ATOM 1454 O O . GLN A 1 174 ? -2.724 10.834 7.321 1.00 77.81 174 GLN A O 1
ATOM 1459 N N . ILE A 1 175 ? -3.640 12.632 8.284 1.00 82.88 175 ILE A N 1
ATOM 1460 C CA . ILE A 1 175 ? -3.024 12.384 9.592 1.00 82.88 175 ILE A CA 1
ATOM 1461 C C . ILE A 1 175 ? -3.648 11.161 10.263 1.00 82.88 175 ILE A C 1
ATOM 1463 O O . ILE A 1 175 ? -2.942 10.243 10.677 1.00 82.88 175 ILE A O 1
ATOM 1467 N N . TYR A 1 176 ? -4.969 11.137 10.406 1.00 88.38 176 TYR A N 1
ATOM 1468 C CA . TYR A 1 176 ? -5.611 10.160 11.275 1.00 88.38 176 TYR A CA 1
ATOM 1469 C C . TYR A 1 176 ? -5.970 8.868 10.547 1.00 88.38 176 TYR A C 1
ATOM 1471 O O . TYR A 1 176 ? -5.751 7.784 11.082 1.00 88.38 176 TYR A O 1
ATOM 1479 N N . ILE A 1 177 ? -6.477 8.950 9.320 1.00 83.62 177 ILE A N 1
ATOM 1480 C CA . ILE A 1 177 ? -6.948 7.776 8.585 1.00 83.62 177 ILE A CA 1
ATOM 1481 C C . ILE A 1 177 ? -5.772 7.116 7.866 1.00 83.62 177 ILE A C 1
ATOM 1483 O O . ILE A 1 177 ? -5.510 5.935 8.089 1.00 83.62 177 ILE A O 1
ATOM 1487 N N . GLU A 1 178 ? -5.021 7.876 7.067 1.00 72.50 178 GLU A N 1
ATOM 1488 C CA . GLU A 1 178 ? -3.937 7.313 6.250 1.00 72.50 178 GLU A CA 1
ATOM 1489 C C . GLU A 1 178 ? -2.694 6.979 7.087 1.00 72.50 178 GLU A C 1
ATOM 1491 O O . GLU A 1 178 ? -2.163 5.874 6.984 1.00 72.50 178 GLU A O 1
ATOM 1496 N N . LYS A 1 179 ? -2.246 7.895 7.959 1.00 72.56 179 LYS A N 1
ATOM 1497 C CA . LYS A 1 179 ? -1.019 7.700 8.753 1.00 72.56 179 LYS A CA 1
ATOM 1498 C C . LYS A 1 179 ? -1.254 6.939 10.061 1.00 72.56 179 LYS A C 1
ATOM 1500 O O . LYS A 1 179 ? -0.529 5.988 10.354 1.00 72.56 179 LYS A O 1
ATOM 1505 N N . LEU A 1 180 ? -2.240 7.340 10.866 1.00 77.44 180 LEU A N 1
ATOM 1506 C CA . LEU A 1 180 ? -2.489 6.725 12.180 1.00 77.44 180 LEU A CA 1
ATOM 1507 C C . LEU A 1 180 ? -3.436 5.515 12.127 1.00 77.44 180 LEU A C 1
ATOM 1509 O O . LEU A 1 180 ? -3.540 4.794 13.113 1.00 77.44 180 LEU A O 1
ATOM 1513 N N . GLY A 1 181 ? -4.073 5.224 10.989 1.00 74.25 181 GLY A N 1
ATOM 1514 C CA . GLY A 1 181 ? -4.830 3.985 10.779 1.00 74.25 181 GLY A CA 1
ATOM 1515 C C . GLY A 1 181 ? -6.228 3.941 11.407 1.00 74.25 181 GLY A C 1
ATOM 1516 O O . GLY A 1 181 ? -6.780 2.844 11.573 1.00 74.25 181 GLY A O 1
ATOM 1517 N N . TYR A 1 182 ? -6.807 5.100 11.741 1.00 87.31 182 TYR A N 1
ATOM 1518 C CA . TYR A 1 182 ? -8.217 5.209 12.126 1.00 87.31 182 TYR A CA 1
ATOM 1519 C C . TYR A 1 182 ? -9.131 4.708 10.991 1.00 87.31 182 TYR A C 1
ATOM 1521 O O . TYR A 1 182 ? -8.780 4.735 9.815 1.00 87.31 182 TYR A O 1
ATOM 1529 N N . GLU A 1 183 ? -10.321 4.216 11.336 1.00 81.31 183 GLU A N 1
ATOM 1530 C CA . GLU A 1 183 ? -11.250 3.581 10.387 1.00 81.31 183 GLU A CA 1
ATOM 1531 C C . GLU A 1 183 ? -11.966 4.587 9.474 1.00 81.31 183 GLU A C 1
ATOM 1533 O O . GLU A 1 183 ? -12.526 4.212 8.448 1.00 81.31 183 GLU A O 1
ATOM 1538 N N . GLY A 1 184 ? -12.016 5.859 9.860 1.00 88.56 184 GLY A N 1
ATOM 1539 C CA . GLY A 1 184 ? -12.736 6.884 9.117 1.00 88.56 184 GLY A CA 1
ATOM 1540 C C . GLY A 1 184 ? -13.107 8.081 9.980 1.00 88.56 184 GLY A C 1
ATOM 1541 O O . GLY A 1 184 ? -12.573 8.281 11.070 1.00 88.56 184 GLY A O 1
ATOM 1542 N N . LEU A 1 185 ? -14.074 8.847 9.492 1.00 92.69 185 LEU A N 1
ATOM 1543 C CA . LEU A 1 185 ? -14.660 10.010 10.139 1.00 92.69 185 LEU A CA 1
ATOM 1544 C C . LEU A 1 185 ? -16.156 9.784 10.370 1.00 92.69 185 LEU A C 1
ATOM 1546 O O . LEU A 1 185 ? -16.852 9.207 9.531 1.00 92.69 185 LEU A O 1
ATOM 1550 N N . VAL A 1 186 ? -16.654 10.283 11.494 1.00 91.88 186 VAL A N 1
ATOM 1551 C CA . VAL A 1 186 ? -18.075 10.498 11.767 1.00 91.88 186 VAL A CA 1
ATOM 1552 C C . VAL A 1 186 ? -18.316 12.000 11.716 1.00 91.88 186 VAL A C 1
ATOM 1554 O O . VAL A 1 186 ? -17.708 12.747 12.477 1.00 91.88 186 VAL A O 1
ATOM 1557 N N . ILE A 1 187 ? -19.193 12.446 10.824 1.00 92.94 187 ILE A N 1
ATOM 1558 C CA . ILE A 1 187 ? -19.531 13.857 10.637 1.00 92.94 187 ILE A CA 1
ATOM 1559 C C . ILE A 1 187 ? -20.937 14.078 11.182 1.00 92.94 187 ILE A C 1
ATOM 1561 O O . ILE A 1 187 ? -21.861 13.355 10.816 1.00 92.94 187 ILE A O 1
ATOM 1565 N N . ARG A 1 188 ? -21.113 15.071 12.050 1.00 91.38 188 ARG A N 1
ATOM 1566 C CA . ARG A 1 188 ? -22.408 15.432 12.634 1.00 91.38 188 ARG A CA 1
ATOM 1567 C C . ARG A 1 188 ? -22.792 16.836 12.191 1.00 91.38 188 ARG A C 1
ATOM 1569 O O . ARG A 1 188 ? -22.010 17.761 12.397 1.00 91.38 188 ARG A O 1
ATOM 1576 N N . ASN A 1 189 ? -23.983 16.990 11.614 1.00 84.25 189 ASN A N 1
ATOM 1577 C CA . ASN A 1 189 ? -24.510 18.283 11.180 1.00 84.25 189 ASN A CA 1
ATOM 1578 C C . ASN A 1 189 ? -25.988 18.413 11.565 1.00 84.25 189 ASN A C 1
ATOM 1580 O O . ASN A 1 189 ? -26.814 17.715 10.986 1.00 84.25 189 ASN A O 1
ATOM 1584 N N . ASN A 1 190 ? -26.282 19.292 12.531 1.00 63.28 190 ASN A N 1
ATOM 1585 C CA . ASN A 1 190 ? -27.580 19.718 13.080 1.00 63.28 190 ASN A CA 1
ATOM 1586 C C . ASN A 1 190 ? -28.629 18.645 13.438 1.00 63.28 190 ASN A C 1
ATOM 1588 O O . ASN A 1 190 ? -29.185 18.772 14.513 1.00 63.28 190 ASN A O 1
ATOM 1592 N N . HIS A 1 191 ? -28.852 17.587 12.652 1.00 70.00 191 HIS A N 1
ATOM 1593 C CA . HIS A 1 191 ? -29.628 16.378 12.991 1.00 70.00 191 HIS A CA 1
ATOM 1594 C C . HIS A 1 191 ? -29.195 15.116 12.218 1.00 70.00 191 HIS A C 1
ATOM 1596 O O . HIS A 1 191 ? -29.717 14.030 12.467 1.00 70.00 191 HIS A O 1
ATOM 1602 N N . GLU A 1 192 ? -28.251 15.226 11.281 1.00 83.25 192 GLU A N 1
ATOM 1603 C CA . GLU A 1 192 ? -27.786 14.103 10.475 1.00 83.25 192 GLU A CA 1
ATOM 1604 C C . GLU A 1 192 ? -26.383 13.677 10.886 1.00 83.25 192 GLU A C 1
ATOM 1606 O O . GLU A 1 192 ? -25.516 14.492 11.217 1.00 83.25 192 GLU A O 1
ATOM 1611 N N . ILE A 1 193 ? -26.170 12.364 10.858 1.00 88.69 193 ILE A N 1
ATOM 1612 C CA . ILE A 1 193 ? -24.878 11.761 11.138 1.00 88.69 193 ILE A CA 1
ATOM 1613 C C . ILE A 1 193 ? -24.442 11.045 9.870 1.00 88.69 193 ILE A C 1
ATOM 1615 O O . ILE A 1 193 ? -25.135 10.171 9.342 1.00 88.69 193 ILE A O 1
ATOM 1619 N N . PHE A 1 194 ? -23.273 11.425 9.386 1.00 88.94 194 PHE A N 1
ATOM 1620 C CA . PHE A 1 194 ? -22.622 10.816 8.250 1.00 88.94 194 PHE A CA 1
ATOM 1621 C C . PHE A 1 194 ? -21.385 10.060 8.708 1.00 88.94 194 PHE A C 1
ATOM 1623 O O . PHE A 1 194 ? -20.786 10.351 9.744 1.00 88.94 194 PHE A O 1
ATOM 1630 N N . LYS A 1 195 ? -20.974 9.096 7.901 1.00 85.50 195 LYS A N 1
ATOM 1631 C CA . LYS A 1 195 ? -19.682 8.438 8.008 1.00 85.50 195 LYS A CA 1
ATOM 1632 C C . LYS A 1 195 ? -18.965 8.545 6.675 1.00 85.50 195 LYS A C 1
ATOM 1634 O O . LYS A 1 195 ? -19.553 8.299 5.622 1.00 85.50 195 LYS A O 1
ATOM 1639 N N . LEU A 1 196 ? -17.686 8.870 6.753 1.00 85.50 196 LEU A N 1
ATOM 1640 C CA . LEU A 1 196 ? -16.758 8.831 5.638 1.00 85.50 196 LEU A CA 1
ATOM 1641 C C . LEU A 1 196 ? -15.676 7.823 6.008 1.00 85.50 196 LEU A C 1
ATOM 1643 O O . LEU A 1 196 ? -15.003 7.976 7.023 1.00 85.50 196 LEU A O 1
ATOM 1647 N N . LYS A 1 197 ? -15.542 6.759 5.226 1.00 76.12 197 LYS A N 1
ATOM 1648 C CA . LYS A 1 197 ? -14.540 5.712 5.441 1.00 76.12 197 LYS A CA 1
ATOM 1649 C C . LYS A 1 197 ? -13.659 5.610 4.206 1.00 76.12 197 LYS A C 1
ATOM 1651 O O . LYS A 1 197 ? -14.152 5.910 3.121 1.00 76.12 197 LYS A O 1
ATOM 1656 N N . PRO A 1 198 ? -12.402 5.157 4.328 1.00 62.81 198 PRO A N 1
ATOM 1657 C CA . PRO A 1 198 ? -11.520 4.944 3.187 1.00 62.81 198 PRO A CA 1
ATOM 1658 C C . PRO A 1 198 ? -11.942 3.704 2.385 1.00 62.81 198 PRO A C 1
ATOM 1660 O O . PRO A 1 198 ? -11.084 3.021 1.849 1.00 62.81 198 PRO A O 1
ATOM 1663 N N . HIS A 1 199 ? -13.234 3.354 2.367 1.00 68.06 199 HIS A N 1
ATOM 1664 C CA . HIS A 1 199 ? -13.718 2.102 1.816 1.00 68.06 199 HIS A CA 1
ATOM 1665 C C . HIS A 1 199 ? -14.931 2.300 0.917 1.00 68.06 199 HIS A C 1
ATOM 1667 O O . HIS A 1 199 ? -15.916 2.927 1.314 1.00 68.06 199 HIS A O 1
ATOM 1673 N N . GLY A 1 200 ? -14.866 1.717 -0.276 1.00 72.62 200 GLY A N 1
ATOM 1674 C CA . GLY A 1 200 ? -16.031 1.497 -1.117 1.00 72.62 200 GLY A CA 1
ATOM 1675 C C . GLY A 1 200 ? -16.620 0.108 -0.880 1.00 72.62 200 GLY A C 1
ATOM 1676 O O . GLY A 1 200 ? -15.942 -0.815 -0.426 1.00 72.62 200 GLY A O 1
ATOM 1677 N N . GLU A 1 201 ? -17.901 -0.040 -1.197 1.00 82.75 201 GLU A N 1
ATOM 1678 C CA . GLU A 1 201 ? -18.594 -1.325 -1.199 1.00 82.75 201 GLU A CA 1
ATOM 1679 C C . GLU A 1 201 ? -19.105 -1.610 -2.609 1.00 82.75 201 GLU A C 1
ATOM 1681 O O . GLU A 1 201 ? -19.584 -0.712 -3.304 1.00 82.75 201 GLU A O 1
ATOM 1686 N N . VAL A 1 202 ? -19.034 -2.869 -3.026 1.00 90.56 202 VAL A N 1
ATOM 1687 C CA . VAL A 1 202 ? -19.608 -3.326 -4.291 1.00 90.56 202 VAL A CA 1
ATOM 1688 C C . VAL A 1 202 ? -20.275 -4.677 -4.100 1.00 90.56 202 VAL A C 1
ATOM 1690 O O . VAL A 1 202 ? -19.717 -5.574 -3.468 1.00 90.56 202 VAL A O 1
ATOM 1693 N N . ASP A 1 203 ? -21.476 -4.831 -4.653 1.00 86.06 203 ASP A N 1
ATOM 1694 C CA . ASP A 1 203 ? -22.072 -6.148 -4.828 1.00 86.06 203 ASP A CA 1
ATOM 1695 C C . ASP A 1 203 ? -21.556 -6.747 -6.146 1.00 86.06 203 ASP A C 1
ATOM 1697 O O . ASP A 1 203 ? -21.745 -6.175 -7.224 1.00 86.06 203 ASP A O 1
ATOM 1701 N N . ALA A 1 204 ? -20.881 -7.891 -6.044 1.00 97.75 204 ALA A N 1
ATOM 1702 C CA . ALA A 1 204 ? -20.247 -8.602 -7.148 1.00 97.75 204 ALA A CA 1
ATOM 1703 C C . ALA A 1 204 ? -20.661 -10.080 -7.141 1.00 97.75 204 ALA A C 1
ATOM 1705 O O . ALA A 1 204 ? -21.020 -10.643 -6.106 1.00 97.75 204 ALA A O 1
ATOM 1706 N N . VAL A 1 205 ? -20.618 -10.723 -8.303 1.00 98.38 205 VAL A N 1
ATOM 1707 C CA . VAL A 1 205 ? -20.945 -12.148 -8.450 1.00 98.38 205 VAL A CA 1
ATOM 1708 C C . VAL A 1 205 ? -19.685 -12.999 -8.473 1.00 98.38 205 VAL A C 1
ATOM 1710 O O . VAL A 1 205 ? -18.676 -12.615 -9.065 1.00 98.38 205 VAL A O 1
ATOM 1713 N N . ILE A 1 206 ? -19.751 -14.172 -7.846 1.00 98.50 206 ILE A N 1
ATOM 1714 C CA . ILE A 1 206 ? -18.708 -15.193 -7.939 1.00 98.50 206 ILE A CA 1
ATOM 1715 C C . ILE A 1 206 ? -18.819 -15.880 -9.300 1.00 98.50 206 ILE A C 1
ATOM 1717 O O . ILE A 1 206 ? -19.843 -16.490 -9.605 1.00 98.50 206 ILE A O 1
ATOM 1721 N N . ILE A 1 207 ? -17.752 -15.799 -10.094 1.00 98.25 207 ILE A N 1
ATOM 1722 C CA . ILE A 1 207 ? -17.646 -16.462 -11.404 1.00 98.25 207 ILE A CA 1
ATOM 1723 C C . ILE A 1 207 ? -16.603 -17.586 -11.418 1.00 98.25 207 ILE A C 1
ATOM 1725 O O . ILE A 1 207 ? -16.547 -18.368 -12.364 1.00 98.25 207 ILE A O 1
ATOM 1729 N N . GLY A 1 208 ? -15.782 -17.703 -10.368 1.00 97.75 208 GLY A N 1
ATOM 1730 C CA . GLY A 1 208 ? -14.790 -18.770 -10.266 1.00 97.75 208 GLY A CA 1
ATOM 1731 C C . GLY A 1 208 ? -14.181 -18.950 -8.878 1.00 97.75 208 GLY A C 1
ATOM 1732 O O . GLY A 1 208 ? -14.292 -18.088 -8.004 1.00 97.75 208 GLY A O 1
ATOM 1733 N N . LEU A 1 209 ? -13.529 -20.094 -8.690 1.00 97.31 209 LEU A N 1
ATOM 1734 C CA . LEU A 1 209 ? -12.797 -20.505 -7.495 1.00 97.31 209 LEU A CA 1
ATOM 1735 C C . LEU A 1 209 ? -11.328 -20.692 -7.886 1.00 97.31 209 LEU A C 1
ATOM 1737 O O . LEU A 1 209 ? -11.019 -21.518 -8.746 1.00 97.31 209 LEU A O 1
ATOM 1741 N N . ASN A 1 210 ? -10.419 -19.931 -7.284 1.00 93.62 210 ASN A N 1
ATOM 1742 C CA . ASN A 1 210 ? -8.999 -20.023 -7.629 1.00 93.62 210 ASN A CA 1
ATOM 1743 C C . ASN A 1 210 ? -8.348 -21.219 -6.928 1.00 93.62 210 ASN A C 1
ATOM 1745 O O . ASN A 1 210 ? -8.717 -21.560 -5.811 1.00 93.62 210 ASN A O 1
ATOM 1749 N N . LYS A 1 211 ? -7.365 -21.853 -7.562 1.00 88.81 211 LYS A N 1
ATOM 1750 C CA . LYS A 1 211 ? -6.690 -23.060 -7.057 1.00 88.81 211 LYS A CA 1
ATOM 1751 C C . LYS A 1 211 ? -5.553 -22.759 -6.090 1.00 88.81 211 LYS A C 1
ATOM 1753 O O . LYS A 1 211 ? -5.158 -23.616 -5.302 1.00 88.81 211 LYS A O 1
ATOM 1758 N N . GLU A 1 212 ? -5.028 -21.541 -6.125 1.00 79.75 212 GLU A N 1
ATOM 1759 C CA . GLU A 1 212 ? -3.879 -21.133 -5.323 1.00 79.75 212 GLU A CA 1
ATOM 1760 C C . GLU A 1 212 ? -4.228 -19.965 -4.399 1.00 79.75 212 GLU A C 1
ATOM 1762 O O . GLU A 1 212 ? -5.021 -19.080 -4.721 1.00 79.75 212 GLU A O 1
ATOM 1767 N N . SER A 1 213 ? -3.640 -19.978 -3.201 1.00 58.25 213 SER A N 1
ATOM 1768 C CA . SER A 1 213 ? -3.616 -18.790 -2.344 1.00 58.25 213 SER A CA 1
ATOM 1769 C C . SER A 1 213 ? -2.532 -17.831 -2.844 1.00 58.25 213 SER A C 1
ATOM 1771 O O . SER A 1 213 ? -1.555 -18.276 -3.444 1.00 58.25 213 SER A O 1
ATOM 1773 N N . GLY A 1 214 ? -2.615 -16.537 -2.506 1.00 44.34 214 GLY A N 1
ATOM 1774 C CA . GLY A 1 214 ? -1.554 -15.552 -2.806 1.00 44.34 214 GLY A CA 1
ATOM 1775 C C . GLY A 1 214 ? -0.154 -15.910 -2.259 1.00 44.34 214 GLY A C 1
ATOM 1776 O O . GLY A 1 214 ? 0.827 -15.213 -2.518 1.00 44.34 214 GLY A O 1
ATOM 1777 N N . TYR A 1 215 ? -0.024 -17.019 -1.522 1.00 38.69 215 TYR A N 1
ATOM 1778 C CA . TYR A 1 215 ? 1.223 -17.578 -1.007 1.00 38.69 215 TYR A CA 1
ATOM 1779 C C . TYR A 1 215 ? 1.809 -18.736 -1.842 1.00 38.69 215 TYR A C 1
ATOM 1781 O O . TYR A 1 215 ? 2.841 -19.268 -1.445 1.00 38.69 215 TYR A O 1
ATOM 1789 N N . GLY A 1 216 ? 1.229 -19.095 -2.997 1.00 45.22 216 GLY A N 1
ATOM 1790 C CA . GLY A 1 216 ? 1.839 -20.044 -3.949 1.00 45.22 216 GLY A CA 1
ATOM 1791 C C . GLY A 1 216 ? 1.874 -21.501 -3.471 1.00 45.22 216 GLY A C 1
ATOM 1792 O O . GLY A 1 216 ? 2.774 -22.258 -3.821 1.00 45.22 216 GLY A O 1
ATOM 1793 N N . LYS A 1 217 ? 0.920 -21.903 -2.622 1.00 48.22 217 LYS A N 1
ATOM 1794 C CA . LYS A 1 217 ? 0.741 -23.299 -2.195 1.00 48.22 217 LYS A CA 1
ATOM 1795 C C . LYS A 1 217 ? -0.687 -23.758 -2.510 1.00 48.22 217 LYS A C 1
ATOM 1797 O O . LYS A 1 217 ? -1.640 -23.164 -1.999 1.00 48.22 217 LYS A O 1
ATOM 1802 N N . ARG A 1 218 ? -0.823 -24.837 -3.298 1.00 61.84 218 ARG A N 1
ATOM 1803 C CA . ARG A 1 218 ? -2.095 -25.541 -3.613 1.00 61.84 218 ARG A CA 1
ATOM 1804 C C . ARG A 1 218 ? -2.722 -26.277 -2.425 1.00 61.84 218 ARG A C 1
ATOM 1806 O O . ARG A 1 218 ? -3.852 -26.744 -2.502 1.00 61.84 218 ARG A O 1
ATOM 1813 N N . THR A 1 219 ? -2.035 -26.285 -1.286 1.00 68.88 219 THR A N 1
ATOM 1814 C CA . THR A 1 219 ? -2.382 -27.061 -0.091 1.00 68.88 219 THR A CA 1
ATOM 1815 C C . THR A 1 219 ? -3.820 -26.882 0.394 1.00 68.88 219 THR A C 1
ATOM 1817 O O . THR A 1 219 ? -4.398 -27.836 0.896 1.00 68.88 219 THR A O 1
ATOM 1820 N N . LEU A 1 220 ? -4.413 -25.689 0.264 1.00 80.62 220 LEU A N 1
ATOM 1821 C CA . LEU A 1 220 ? -5.809 -25.466 0.665 1.00 80.62 220 LEU A CA 1
ATOM 1822 C C . LEU A 1 220 ? -6.802 -26.080 -0.330 1.00 80.62 220 LEU A C 1
ATOM 1824 O O . LEU A 1 220 ? -7.741 -26.759 0.082 1.00 80.62 220 LEU A O 1
ATOM 1828 N N . PHE A 1 221 ? -6.583 -25.878 -1.630 1.00 85.88 221 PHE A N 1
ATOM 1829 C CA . PHE A 1 221 ? -7.482 -26.384 -2.665 1.00 85.88 221 PHE A CA 1
ATOM 1830 C C . PHE A 1 221 ? -7.453 -27.918 -2.717 1.00 85.88 221 PHE A C 1
ATOM 1832 O O . PHE A 1 221 ? -8.508 -28.546 -2.788 1.00 85.88 221 PHE A O 1
ATOM 1839 N N . ASP A 1 222 ? -6.276 -28.524 -2.529 1.00 85.56 222 ASP A N 1
ATOM 1840 C CA . ASP A 1 222 ? -6.110 -29.981 -2.400 1.00 85.56 222 ASP A CA 1
ATOM 1841 C C . ASP A 1 222 ? -6.884 -30.555 -1.196 1.00 85.56 222 ASP A C 1
ATOM 1843 O O . ASP A 1 222 ? -7.367 -31.687 -1.221 1.00 85.56 222 ASP A O 1
ATOM 1847 N N . GLN A 1 223 ? -7.068 -29.751 -0.144 1.00 87.44 223 GLN A N 1
ATOM 1848 C CA . GLN A 1 223 ? -7.865 -30.081 1.043 1.00 87.44 223 GLN A CA 1
ATOM 1849 C C . GLN A 1 223 ? -9.355 -29.736 0.892 1.00 87.44 223 GLN A C 1
ATOM 1851 O O . GLN A 1 223 ? -10.082 -29.705 1.888 1.00 87.44 223 GLN A O 1
ATOM 1856 N N . LYS A 1 224 ? -9.826 -29.476 -0.333 1.00 92.75 224 LYS A N 1
ATOM 1857 C CA . LYS A 1 224 ? -11.204 -29.061 -0.630 1.00 92.75 224 LYS A CA 1
ATOM 1858 C C . LYS A 1 224 ? -11.609 -27.752 0.057 1.00 92.75 224 LYS A C 1
ATOM 1860 O O . LYS A 1 224 ? -12.738 -27.598 0.523 1.00 92.75 224 LYS A O 1
ATOM 1865 N N . GLN A 1 225 ? -10.681 -26.803 0.144 1.00 92.38 225 GLN A N 1
ATOM 1866 C CA . GLN A 1 225 ? -10.922 -25.468 0.687 1.00 92.38 225 GLN A CA 1
ATOM 1867 C C . GLN A 1 225 ? -10.620 -24.413 -0.368 1.00 92.38 225 GLN A C 1
ATOM 1869 O O . GLN A 1 225 ? -9.519 -24.386 -0.905 1.00 92.38 225 GLN A O 1
ATOM 1874 N N . VAL A 1 226 ? -11.563 -23.504 -0.625 1.00 93.56 226 VAL A N 1
ATOM 1875 C CA . VAL A 1 226 ? -11.386 -22.433 -1.619 1.00 93.56 226 VAL A CA 1
ATOM 1876 C C . VAL A 1 226 ? -10.424 -21.346 -1.085 1.00 93.56 226 VAL A C 1
ATOM 1878 O O . VAL A 1 226 ? -10.762 -20.655 -0.121 1.00 93.56 226 VAL A O 1
ATOM 1881 N N . PRO A 1 227 ? -9.227 -21.146 -1.672 1.00 87.44 227 PRO A N 1
ATOM 1882 C CA . PRO A 1 227 ? -8.253 -20.117 -1.289 1.00 87.44 227 PRO A CA 1
ATOM 1883 C C . PRO A 1 227 ? -8.717 -18.680 -1.568 1.00 87.44 227 PRO A C 1
ATOM 1885 O O . PRO A 1 227 ? -8.459 -17.773 -0.772 1.00 87.44 227 PRO A O 1
ATOM 1888 N N . SER A 1 228 ? -9.393 -18.455 -2.688 1.00 93.38 228 SER A N 1
ATOM 1889 C CA . SER A 1 228 ? -9.977 -17.164 -3.048 1.00 93.38 228 SER A CA 1
ATOM 1890 C C . SER A 1 228 ? -11.062 -17.346 -4.107 1.00 93.38 228 SER A C 1
ATOM 1892 O O . SER A 1 228 ? -11.104 -18.361 -4.807 1.00 93.38 228 SER A O 1
ATOM 1894 N N . ILE A 1 229 ? -11.955 -16.364 -4.195 1.00 96.50 229 ILE A N 1
ATOM 1895 C CA . ILE A 1 229 ? -13.054 -16.316 -5.166 1.00 96.50 229 ILE A CA 1
ATOM 1896 C C . ILE A 1 229 ? -12.759 -15.270 -6.241 1.00 96.50 229 ILE A C 1
ATOM 1898 O O . ILE A 1 229 ? -12.281 -14.181 -5.918 1.00 96.50 229 ILE A O 1
ATOM 1902 N N . LYS A 1 230 ? -13.063 -15.591 -7.500 1.00 97.38 230 LYS A N 1
ATOM 1903 C CA . LYS A 1 230 ? -12.988 -14.671 -8.639 1.00 97.38 230 LYS A CA 1
ATOM 1904 C C . LYS A 1 230 ? -14.327 -13.966 -8.816 1.00 97.38 230 LYS A C 1
ATOM 1906 O O . LYS A 1 230 ? -15.370 -14.622 -8.888 1.00 97.38 230 LYS A O 1
ATOM 1911 N N . LEU A 1 231 ? -14.289 -12.639 -8.866 1.00 98.19 231 LEU A N 1
ATOM 1912 C CA . LEU A 1 231 ? -15.465 -11.776 -8.823 1.00 98.19 231 LEU A CA 1
ATOM 1913 C C . LEU A 1 231 ? -15.652 -11.009 -10.129 1.00 98.19 231 LEU A C 1
ATOM 1915 O O . LEU A 1 231 ? -14.676 -10.599 -10.761 1.00 98.19 231 LEU A O 1
ATOM 1919 N N . ALA A 1 232 ? -16.907 -10.751 -10.484 1.00 98.19 232 ALA A N 1
ATOM 1920 C CA . ALA A 1 232 ? -17.280 -9.903 -11.609 1.00 98.19 232 ALA A CA 1
ATOM 1921 C C . ALA A 1 232 ? -18.451 -8.968 -11.275 1.00 98.19 232 ALA A C 1
ATOM 1923 O O . ALA A 1 232 ? -19.242 -9.215 -10.363 1.00 98.19 232 ALA A O 1
ATOM 1924 N N . VAL A 1 233 ? -18.561 -7.905 -12.061 1.00 97.00 233 VAL A N 1
ATOM 1925 C CA . VAL A 1 233 ? -19.734 -7.021 -12.162 1.00 97.00 233 VAL A CA 1
ATOM 1926 C C . VAL A 1 233 ? -20.298 -7.119 -13.575 1.00 97.00 233 VAL A C 1
ATOM 1928 O O . VAL A 1 233 ? -19.704 -7.778 -14.423 1.00 97.00 233 VAL A O 1
ATOM 1931 N N . MET A 1 234 ? -21.440 -6.500 -13.850 1.00 94.56 234 MET A N 1
ATOM 1932 C CA . MET A 1 234 ? -22.106 -6.601 -15.149 1.00 94.56 234 MET A CA 1
ATOM 1933 C C . MET A 1 234 ? -22.260 -5.233 -15.820 1.00 94.56 234 MET A C 1
ATOM 1935 O O . MET A 1 234 ? -22.539 -4.234 -15.150 1.00 94.56 234 MET A O 1
ATOM 1939 N N . ASP A 1 235 ? -22.053 -5.179 -17.136 1.00 89.69 235 ASP A N 1
ATOM 1940 C CA . ASP A 1 235 ? -22.400 -4.016 -17.957 1.00 89.69 235 ASP A CA 1
ATOM 1941 C C . ASP A 1 235 ? -23.903 -3.976 -18.293 1.00 89.69 235 ASP A C 1
ATOM 1943 O O . ASP A 1 235 ? -24.664 -4.891 -17.974 1.00 89.69 235 ASP A O 1
ATOM 1947 N N . GLU A 1 236 ? -24.346 -2.894 -18.935 1.00 83.31 236 GLU A N 1
ATOM 1948 C CA . GLU A 1 236 ? -25.753 -2.705 -19.317 1.00 83.31 236 GLU A CA 1
ATOM 1949 C C . GLU A 1 236 ? -26.226 -3.715 -20.375 1.00 83.31 236 GLU A C 1
ATOM 1951 O O . GLU A 1 236 ? -27.424 -3.960 -20.505 1.00 83.31 236 GLU A O 1
ATOM 1956 N N . GLN A 1 237 ? -25.297 -4.324 -21.116 1.00 90.56 237 GLN A N 1
ATOM 1957 C CA . GLN A 1 237 ? -25.570 -5.328 -22.143 1.00 90.56 237 GLN A CA 1
ATOM 1958 C C . GLN A 1 237 ? -25.644 -6.755 -21.573 1.00 90.56 237 GLN A C 1
ATOM 1960 O O . GLN A 1 237 ? -25.933 -7.696 -22.316 1.00 90.56 237 GLN A O 1
ATOM 1965 N N . GLY A 1 238 ? -25.409 -6.935 -20.269 1.00 90.75 238 GLY A N 1
ATOM 1966 C CA . GLY A 1 238 ? -25.441 -8.238 -19.610 1.00 90.75 238 GLY A CA 1
ATOM 1967 C C . GLY A 1 238 ? -24.135 -9.025 -19.676 1.00 90.75 238 GLY A C 1
ATOM 1968 O O . GLY A 1 238 ? -24.128 -10.208 -19.329 1.00 90.75 238 GLY A O 1
ATOM 1969 N N . ASN A 1 239 ? -23.031 -8.411 -20.102 1.00 97.31 239 ASN A N 1
ATOM 1970 C CA . ASN A 1 239 ? -21.723 -9.053 -20.060 1.00 97.31 239 ASN A CA 1
ATOM 1971 C C . ASN A 1 239 ? -21.074 -8.856 -18.688 1.00 97.31 239 ASN A C 1
ATOM 1973 O O . ASN A 1 239 ? -21.151 -7.788 -18.079 1.00 97.31 239 ASN A O 1
ATOM 1977 N N . PHE A 1 240 ? -20.387 -9.889 -18.216 1.00 98.19 240 PHE A N 1
ATOM 1978 C CA . PHE A 1 240 ? -19.600 -9.858 -16.994 1.00 98.19 240 PHE A CA 1
ATOM 1979 C C . PHE A 1 240 ? -18.255 -9.184 -17.264 1.00 98.19 240 PHE A C 1
ATOM 1981 O O . PHE A 1 240 ? -17.489 -9.633 -18.110 1.00 98.19 240 PHE A O 1
ATOM 1988 N N . ILE A 1 241 ? -17.939 -8.136 -16.518 1.00 97.12 241 ILE A N 1
ATOM 1989 C CA . ILE A 1 241 ? -16.610 -7.532 -16.471 1.00 97.12 241 ILE A CA 1
ATOM 1990 C C . ILE A 1 241 ? -15.911 -8.101 -15.240 1.00 97.12 241 ILE A C 1
ATOM 1992 O O . ILE A 1 241 ? -16.397 -7.945 -14.115 1.00 97.12 241 ILE A O 1
ATOM 1996 N N . GLU A 1 242 ? -14.778 -8.772 -15.437 1.00 96.75 242 GLU A N 1
ATOM 1997 C CA . GLU A 1 242 ? -13.977 -9.259 -14.313 1.00 96.75 242 GLU A CA 1
ATOM 1998 C C . GLU A 1 242 ? -13.537 -8.109 -13.406 1.00 96.75 242 GLU A C 1
ATOM 2000 O O . GLU A 1 242 ? -13.089 -7.072 -13.886 1.00 96.75 242 GLU A O 1
ATOM 2005 N N . LEU A 1 243 ? -13.626 -8.302 -12.089 1.00 94.69 243 LEU A N 1
ATOM 2006 C CA . LEU A 1 243 ? -13.346 -7.254 -11.112 1.00 94.69 243 LEU A CA 1
ATOM 2007 C C . LEU A 1 243 ? -12.040 -7.500 -10.350 1.00 94.69 243 LEU A C 1
ATOM 2009 O O . LEU A 1 243 ? -11.102 -6.710 -10.459 1.00 94.69 243 LEU A O 1
ATOM 2013 N N . CYS A 1 244 ? -11.967 -8.576 -9.563 1.00 92.56 244 CYS A N 1
ATOM 2014 C CA . CYS A 1 244 ? -10.796 -8.941 -8.760 1.00 92.56 244 CYS A CA 1
ATOM 2015 C C . CYS A 1 244 ? -10.905 -10.374 -8.212 1.00 92.56 244 CYS A C 1
ATOM 2017 O O . CYS A 1 244 ? -11.969 -10.991 -8.262 1.00 92.56 244 CYS A O 1
ATOM 2019 N N . ASP A 1 245 ? -9.823 -10.863 -7.605 1.00 93.56 245 ASP A N 1
ATOM 2020 C CA . ASP A 1 245 ? -9.844 -12.047 -6.745 1.00 93.56 245 ASP A CA 1
ATOM 2021 C C . ASP A 1 245 ? -9.910 -11.625 -5.268 1.00 93.56 245 ASP A C 1
ATOM 2023 O O . ASP A 1 245 ? -9.259 -10.664 -4.856 1.00 93.56 245 ASP A O 1
ATOM 2027 N N . CYS A 1 246 ? -10.684 -12.339 -4.450 1.00 90.38 246 CYS A N 1
ATOM 2028 C CA . CYS A 1 246 ? -10.849 -12.040 -3.027 1.00 90.38 246 CYS A CA 1
ATOM 2029 C C . CYS A 1 246 ? -10.558 -13.277 -2.166 1.00 90.38 246 CYS A C 1
ATOM 2031 O O . CYS A 1 246 ? -11.280 -14.272 -2.207 1.00 90.38 246 CYS A O 1
ATOM 2033 N N . GLY A 1 247 ? -9.471 -13.225 -1.389 1.00 84.81 247 GLY A N 1
ATOM 2034 C CA . GLY A 1 247 ? -9.115 -14.249 -0.394 1.00 84.81 247 GLY A CA 1
ATOM 2035 C C . GLY A 1 247 ? -9.364 -13.826 1.059 1.00 84.81 247 GLY A C 1
ATOM 2036 O O . GLY A 1 247 ? -9.380 -14.677 1.954 1.00 84.81 247 GLY A O 1
ATOM 2037 N N . SER A 1 248 ? -9.554 -12.525 1.295 1.00 76.25 248 SER A N 1
ATOM 2038 C CA . SER A 1 248 ? -9.779 -11.924 2.613 1.00 76.25 248 SER A CA 1
ATOM 2039 C C . SER A 1 248 ? -11.253 -11.989 3.008 1.00 76.25 248 SER A C 1
ATOM 2041 O O . SER A 1 248 ? -12.140 -11.836 2.175 1.00 76.25 248 SER A O 1
ATOM 2043 N N . GLY A 1 249 ? -11.530 -12.202 4.297 1.00 77.19 249 GLY A N 1
ATOM 2044 C CA . GLY A 1 249 ? -12.894 -12.458 4.786 1.00 77.19 249 GLY A CA 1
ATOM 2045 C C . GLY A 1 249 ? -13.334 -13.925 4.674 1.00 77.19 249 GLY A C 1
ATOM 2046 O O . GLY A 1 249 ? -14.428 -14.265 5.110 1.00 77.19 249 GLY A O 1
ATOM 2047 N N . LEU A 1 250 ? -12.471 -14.811 4.158 1.00 85.31 250 LEU A N 1
ATOM 2048 C CA . LEU A 1 250 ? -12.706 -16.256 4.083 1.00 85.31 250 LEU A CA 1
ATOM 2049 C C . LEU A 1 250 ? -12.034 -16.981 5.263 1.00 85.31 250 LEU A C 1
ATOM 2051 O O . LEU A 1 250 ? -10.818 -17.208 5.250 1.00 85.31 250 LEU A O 1
ATOM 2055 N N . ASN A 1 251 ? -12.813 -17.353 6.281 1.00 82.88 251 ASN A N 1
ATOM 2056 C CA . ASN A 1 251 ? -12.357 -18.251 7.351 1.00 82.88 251 ASN A CA 1
ATOM 2057 C C . ASN A 1 251 ? -12.403 -19.726 6.895 1.00 82.88 251 ASN A C 1
ATOM 2059 O O . ASN A 1 251 ? -12.965 -20.036 5.849 1.00 82.88 251 ASN A O 1
ATOM 2063 N N . GLU A 1 252 ? -11.811 -20.644 7.661 1.00 85.19 252 GLU A N 1
ATOM 2064 C CA . GLU A 1 252 ? -11.711 -22.066 7.285 1.00 85.19 252 GLU A CA 1
ATOM 2065 C C . GLU A 1 252 ? -13.073 -22.714 6.972 1.00 85.19 252 GLU A C 1
ATOM 2067 O O . GLU A 1 252 ? -13.228 -23.393 5.956 1.00 85.19 252 GLU A O 1
ATOM 2072 N N . GLU A 1 253 ? -14.079 -22.464 7.812 1.00 90.56 253 GLU A N 1
ATOM 2073 C CA . GLU A 1 253 ? -15.439 -22.977 7.620 1.00 90.56 253 GLU A CA 1
ATOM 2074 C C . GLU A 1 253 ? -16.032 -22.496 6.293 1.00 90.56 253 GLU A C 1
ATOM 2076 O O . GLU A 1 253 ? -16.549 -23.289 5.503 1.00 90.56 253 GLU A O 1
ATOM 2081 N N . LEU A 1 254 ? -15.886 -21.204 6.000 1.00 89.25 254 LEU A N 1
ATOM 2082 C CA . LEU A 1 254 ? -16.404 -20.621 4.778 1.00 89.25 254 LEU A CA 1
ATOM 2083 C C . LEU A 1 254 ? -15.675 -21.142 3.537 1.00 89.25 254 LEU A C 1
ATOM 2085 O O . LEU A 1 254 ? -16.308 -21.390 2.513 1.00 89.25 254 LEU A O 1
ATOM 2089 N N . ARG A 1 255 ? -14.361 -21.370 3.620 1.00 93.62 255 ARG A N 1
ATOM 2090 C CA . ARG A 1 255 ? -13.584 -21.965 2.520 1.00 93.62 255 ARG A CA 1
ATOM 2091 C C . ARG A 1 255 ? -14.072 -23.367 2.169 1.00 93.62 255 ARG A C 1
ATOM 2093 O O . ARG A 1 255 ? -14.141 -23.698 0.987 1.00 93.62 255 ARG A O 1
ATOM 2100 N N . LYS A 1 256 ? -14.426 -24.167 3.180 1.00 94.38 256 LYS A N 1
ATOM 2101 C CA . LYS A 1 256 ? -15.037 -25.495 3.007 1.00 94.38 256 LYS A CA 1
ATOM 2102 C C . LYS A 1 256 ? -16.451 -25.387 2.438 1.00 94.38 256 LYS A C 1
ATOM 2104 O O . LYS A 1 256 ? -16.810 -26.144 1.542 1.00 94.38 256 LYS A O 1
ATOM 2109 N N . ALA A 1 257 ? -17.252 -24.433 2.911 1.00 93.38 257 ALA A N 1
ATOM 2110 C CA . ALA A 1 257 ? -18.611 -24.227 2.413 1.00 93.38 257 ALA A CA 1
ATOM 2111 C C . ALA A 1 257 ? -18.635 -23.797 0.935 1.00 93.38 257 ALA A C 1
ATOM 2113 O O . ALA A 1 257 ? -19.430 -24.325 0.157 1.00 93.38 257 ALA A O 1
ATOM 2114 N N . LEU A 1 258 ? -17.731 -22.896 0.535 1.00 96.19 258 LEU A N 1
ATOM 2115 C CA . LEU A 1 258 ? -17.579 -22.437 -0.850 1.00 96.19 258 LEU A CA 1
ATOM 2116 C C . LEU A 1 258 ? -17.196 -23.563 -1.817 1.00 96.19 258 LEU A C 1
ATOM 2118 O O . LEU A 1 258 ? -17.506 -23.465 -3.001 1.00 96.19 258 LEU A O 1
ATOM 2122 N N . TRP A 1 259 ? -16.598 -24.656 -1.330 1.00 96.50 259 TRP A N 1
ATOM 2123 C CA . TRP A 1 259 ? -16.286 -25.824 -2.158 1.00 96.50 259 TRP A CA 1
ATOM 2124 C C . TRP A 1 259 ? -17.526 -26.443 -2.814 1.00 96.50 259 TRP A C 1
ATOM 2126 O O . TRP A 1 259 ? -17.422 -27.024 -3.889 1.00 96.50 259 TRP A O 1
ATOM 2136 N N . LYS A 1 260 ? -18.722 -26.266 -2.231 1.00 96.25 260 LYS A N 1
ATOM 2137 C CA . LYS A 1 260 ? -19.989 -26.712 -2.840 1.00 96.25 260 LYS A CA 1
ATOM 2138 C C . LYS A 1 260 ? -20.256 -26.081 -4.210 1.00 96.25 260 LYS A C 1
ATOM 2140 O O . LYS A 1 260 ? -21.017 -26.629 -4.997 1.00 96.25 260 LYS A O 1
ATOM 2145 N N . LEU A 1 261 ? -19.623 -24.950 -4.531 1.00 97.25 261 LEU A N 1
ATOM 2146 C CA . LEU A 1 261 ? -19.737 -24.339 -5.855 1.00 97.25 261 LEU A CA 1
ATOM 2147 C C . LEU A 1 261 ? -19.070 -25.170 -6.963 1.00 97.25 261 LEU A C 1
ATOM 2149 O O . LEU A 1 261 ? -19.389 -24.963 -8.130 1.00 97.25 261 LEU A O 1
ATOM 2153 N N . MET A 1 262 ? -18.230 -26.155 -6.619 1.00 96.56 262 MET A N 1
ATOM 2154 C CA . MET A 1 262 ? -17.688 -27.128 -7.576 1.00 96.56 262 MET A CA 1
ATOM 2155 C C . MET A 1 262 ? -18.783 -27.932 -8.292 1.00 96.56 262 MET A C 1
ATOM 2157 O O . MET A 1 262 ? -18.594 -28.298 -9.450 1.00 96.56 262 MET A O 1
ATOM 2161 N N . ASP A 1 263 ? -19.944 -28.140 -7.660 1.00 97.25 263 ASP A N 1
ATOM 2162 C CA . ASP A 1 263 ? -21.100 -28.810 -8.279 1.00 97.25 263 ASP A CA 1
ATOM 2163 C C . ASP A 1 263 ? -21.701 -27.986 -9.436 1.00 97.25 263 ASP A C 1
ATOM 2165 O O . ASP A 1 263 ? -22.440 -28.501 -10.273 1.00 97.25 263 ASP A O 1
ATOM 2169 N N . TYR A 1 264 ? -21.356 -26.698 -9.503 1.00 97.50 264 TYR A N 1
ATOM 2170 C CA . TYR A 1 264 ? -21.777 -25.751 -10.532 1.00 97.50 264 TYR A CA 1
ATOM 2171 C C . TYR A 1 264 ? -20.628 -25.359 -11.462 1.00 97.50 264 TYR A C 1
ATOM 2173 O O . TYR A 1 264 ? -20.711 -24.325 -12.129 1.00 97.50 264 TYR A O 1
ATOM 2181 N N . LYS A 1 265 ? -19.558 -26.158 -11.505 1.00 97.69 265 LYS A N 1
ATOM 2182 C CA . LYS A 1 265 ? -18.446 -25.972 -12.435 1.00 97.69 265 LYS A CA 1
ATOM 2183 C C . LYS A 1 265 ? -18.946 -25.932 -13.882 1.00 97.69 265 LYS A C 1
ATOM 2185 O O . LYS A 1 265 ? -19.739 -26.775 -14.299 1.00 97.69 265 LYS A O 1
ATOM 2190 N N . VAL A 1 266 ? -18.435 -24.966 -14.639 1.00 97.50 266 VAL A N 1
ATOM 2191 C CA . VAL A 1 266 ? -18.713 -24.790 -16.073 1.00 97.50 266 VAL A CA 1
ATOM 2192 C C . VAL A 1 266 ? -17.461 -24.894 -16.935 1.00 97.50 266 VAL A C 1
ATOM 2194 O O . VAL A 1 266 ? -17.545 -25.362 -18.063 1.00 97.50 266 VAL A O 1
ATOM 2197 N N . ASP A 1 267 ? -16.307 -24.493 -16.403 1.00 95.31 267 ASP A N 1
ATOM 2198 C CA . ASP A 1 267 ? -15.023 -24.543 -17.103 1.00 95.31 267 ASP A CA 1
ATOM 2199 C C . ASP A 1 267 ? -13.867 -24.554 -16.091 1.00 95.31 267 ASP A C 1
ATOM 2201 O O . ASP A 1 267 ? -14.076 -24.387 -14.885 1.00 95.31 267 ASP A O 1
ATOM 2205 N N . GLU A 1 268 ? -12.641 -24.770 -16.549 1.00 95.56 268 GLU A N 1
ATOM 2206 C CA . GLU A 1 268 ? -11.443 -24.730 -15.715 1.00 95.56 268 GLU A CA 1
ATOM 2207 C C . GLU A 1 268 ? -10.196 -24.436 -16.550 1.00 95.56 268 GLU A C 1
ATOM 2209 O O . GLU A 1 268 ? -9.927 -25.109 -17.541 1.00 95.56 268 GLU A O 1
ATOM 2214 N N . ASP A 1 269 ? -9.392 -23.479 -16.093 1.00 91.31 269 ASP A N 1
ATOM 2215 C CA . ASP A 1 269 ? -8.037 -23.254 -16.593 1.00 91.31 269 ASP A CA 1
ATOM 2216 C C . ASP A 1 269 ? -6.998 -23.691 -15.542 1.00 91.31 269 ASP A C 1
ATOM 2218 O O . ASP A 1 269 ? -7.319 -24.336 -14.541 1.00 91.31 269 ASP A O 1
ATOM 2222 N N . HIS A 1 270 ? -5.717 -23.408 -15.771 1.00 85.94 270 HIS A N 1
ATOM 2223 C CA . HIS A 1 270 ? -4.648 -23.792 -14.849 1.00 85.94 270 HIS A CA 1
ATOM 2224 C C . HIS A 1 270 ? -4.729 -23.124 -13.460 1.00 85.94 270 HIS A C 1
ATOM 2226 O O . HIS A 1 270 ? -4.211 -23.705 -12.504 1.00 85.94 270 HIS A O 1
ATOM 2232 N N . GLU A 1 271 ? -5.418 -21.987 -13.322 1.00 87.75 271 GLU A N 1
ATOM 2233 C CA . GLU A 1 271 ? -5.497 -21.181 -12.096 1.00 87.75 271 GLU A CA 1
ATOM 2234 C C . GLU A 1 271 ? -6.882 -21.203 -11.442 1.00 87.75 271 GLU A C 1
ATOM 2236 O O . GLU A 1 271 ? -6.985 -21.145 -10.216 1.00 87.75 271 GLU A O 1
ATOM 2241 N N . THR A 1 272 ? -7.952 -21.303 -12.227 1.00 93.38 272 THR A N 1
ATOM 2242 C CA . THR A 1 272 ? -9.326 -21.064 -11.781 1.00 93.38 272 THR A CA 1
ATOM 2243 C C . THR A 1 272 ? -10.269 -22.157 -12.274 1.00 93.38 272 THR A C 1
ATOM 2245 O O . THR A 1 272 ? -10.253 -22.555 -13.435 1.00 93.38 272 THR A O 1
ATOM 2248 N N . VAL A 1 273 ? -11.156 -22.608 -11.387 1.00 97.19 273 VAL A N 1
ATOM 2249 C CA . VAL A 1 273 ? -12.367 -23.349 -11.755 1.00 97.19 273 VAL A CA 1
ATOM 2250 C C . VAL A 1 273 ? -13.509 -22.350 -11.908 1.00 97.19 273 VAL A C 1
ATOM 2252 O O . VAL A 1 273 ? -13.910 -21.728 -10.925 1.00 97.19 273 VAL A O 1
ATOM 2255 N N . TYR A 1 274 ? -14.040 -22.177 -13.116 1.00 97.94 274 TYR A N 1
ATOM 2256 C CA . TYR A 1 274 ? -15.177 -21.287 -13.358 1.00 97.94 274 TYR A CA 1
ATOM 2257 C C . TYR A 1 274 ? -16.481 -21.988 -12.987 1.00 97.94 274 TYR A C 1
ATOM 2259 O O . TYR A 1 274 ? -16.670 -23.177 -13.261 1.00 97.94 274 TYR A O 1
ATOM 2267 N N . VAL A 1 275 ? -17.396 -21.245 -12.369 1.00 98.44 275 VAL A N 1
ATOM 2268 C CA . VAL A 1 275 ? -18.675 -21.757 -11.854 1.00 98.44 275 VAL A CA 1
ATOM 2269 C C . VAL A 1 275 ? -19.836 -20.919 -12.375 1.00 98.44 275 VAL A C 1
ATOM 2271 O O . VAL A 1 275 ? -19.641 -19.774 -12.772 1.00 98.44 275 VAL A O 1
ATOM 2274 N N . LYS A 1 276 ? -21.057 -21.463 -12.371 1.00 98.06 276 LYS A N 1
ATOM 2275 C CA . LYS A 1 276 ? -22.251 -20.690 -12.752 1.00 98.06 276 LYS A CA 1
ATOM 2276 C C . LYS A 1 276 ? -22.386 -19.420 -11.884 1.00 98.06 276 LYS A C 1
ATOM 2278 O O . LYS A 1 276 ? -22.182 -19.505 -10.671 1.00 98.06 276 LYS A O 1
ATOM 2283 N N . PRO A 1 277 ? -22.814 -18.274 -12.452 1.00 97.19 277 PRO A N 1
ATOM 2284 C CA . PRO A 1 277 ? -22.918 -16.996 -11.741 1.00 97.19 277 PRO A CA 1
ATOM 2285 C C . PRO A 1 277 ? -24.175 -16.941 -10.855 1.00 97.19 277 PRO A C 1
ATOM 2287 O O . PRO A 1 277 ? -25.114 -16.200 -11.129 1.00 97.19 277 PRO A O 1
ATOM 2290 N N . ILE A 1 278 ? -24.229 -17.765 -9.808 1.00 95.75 278 ILE A N 1
ATOM 2291 C CA . ILE A 1 278 ? -25.431 -17.945 -8.969 1.00 95.75 278 ILE A CA 1
ATOM 2292 C C . ILE A 1 278 ? -25.292 -17.369 -7.556 1.00 95.75 278 ILE A C 1
ATOM 2294 O O . ILE A 1 278 ? -26.270 -17.335 -6.815 1.00 95.75 278 ILE A O 1
ATOM 2298 N N . VAL A 1 279 ? -24.095 -16.915 -7.170 1.00 96.75 279 VAL A N 1
ATOM 2299 C CA . VAL A 1 279 ? -23.833 -16.355 -5.837 1.00 96.75 279 VAL A CA 1
ATOM 2300 C C . VAL A 1 279 ? -23.356 -14.916 -5.956 1.00 96.75 279 VAL A C 1
ATOM 2302 O O . VAL A 1 279 ? -22.261 -14.663 -6.457 1.00 96.75 279 VAL A O 1
ATOM 2305 N N . VAL A 1 280 ? -24.160 -13.985 -5.444 1.00 92.88 280 VAL A N 1
ATOM 2306 C CA . VAL A 1 280 ? -23.782 -12.577 -5.273 1.00 92.88 280 VAL A CA 1
ATOM 2307 C C . VAL A 1 280 ? -23.289 -12.352 -3.846 1.00 92.88 280 VAL A C 1
ATOM 2309 O O . VAL A 1 280 ? -23.843 -12.884 -2.877 1.00 92.88 280 VAL A O 1
ATOM 2312 N N . CYS A 1 281 ? -22.239 -11.556 -3.702 1.00 93.75 281 CYS A N 1
ATOM 2313 C CA . CYS A 1 281 ? -21.685 -11.164 -2.420 1.00 93.75 281 CYS A CA 1
ATOM 2314 C C . CYS A 1 281 ? -21.333 -9.678 -2.380 1.00 93.75 281 CYS A C 1
ATOM 2316 O O . CYS A 1 281 ? -21.089 -9.045 -3.403 1.00 93.75 281 CYS A O 1
ATOM 2318 N N . GLN A 1 282 ? -21.314 -9.134 -1.167 1.00 89.19 282 GLN A N 1
ATOM 2319 C CA . GLN A 1 282 ? -20.882 -7.772 -0.904 1.00 89.19 282 GLN A CA 1
ATOM 2320 C C . GLN A 1 282 ? -19.399 -7.771 -0.530 1.00 89.19 282 GLN A C 1
ATOM 2322 O O . GLN A 1 282 ? -18.980 -8.488 0.390 1.00 89.19 282 GLN A O 1
ATOM 2327 N N . ILE A 1 283 ? -18.632 -6.947 -1.236 1.00 92.94 283 ILE A N 1
ATOM 2328 C CA . ILE A 1 283 ? -17.190 -6.787 -1.087 1.00 92.94 283 ILE A CA 1
ATOM 2329 C C . ILE A 1 283 ? -16.896 -5.369 -0.615 1.00 92.94 283 ILE A C 1
ATOM 2331 O O . ILE A 1 283 ? -17.351 -4.404 -1.223 1.00 92.94 283 ILE A O 1
ATOM 2335 N N . GLU A 1 284 ? -16.115 -5.257 0.452 1.00 86.31 284 GLU A N 1
ATOM 2336 C CA . GLU A 1 284 ? -15.507 -3.999 0.886 1.00 86.31 284 GLU A CA 1
ATOM 2337 C C . GLU A 1 284 ? -14.111 -3.884 0.267 1.00 86.31 284 GLU A C 1
ATOM 2339 O O . GLU A 1 284 ? -13.389 -4.880 0.167 1.00 86.31 284 GLU A O 1
ATOM 2344 N N . TYR A 1 285 ? -13.723 -2.686 -0.158 1.00 78.44 285 TYR A N 1
ATOM 2345 C CA . TYR A 1 285 ? -12.403 -2.403 -0.718 1.00 78.44 285 TYR A CA 1
ATOM 2346 C C . TYR A 1 285 ? -11.901 -1.038 -0.269 1.00 78.44 285 TYR A C 1
ATOM 2348 O O . TYR A 1 285 ? -12.703 -0.181 0.071 1.00 78.44 285 TYR A O 1
ATOM 2356 N N . MET A 1 286 ? -10.584 -0.823 -0.266 1.00 63.69 286 MET A N 1
ATOM 2357 C CA . MET A 1 286 ? -9.988 0.461 0.131 1.00 63.69 286 MET A CA 1
ATOM 2358 C C . MET A 1 286 ? -9.963 1.472 -1.011 1.00 63.69 286 MET A C 1
ATOM 2360 O O . MET A 1 286 ? -10.421 2.600 -0.887 1.00 63.69 286 MET A O 1
ATOM 2364 N N . GLU A 1 287 ? -9.437 1.055 -2.153 1.00 61.47 287 GLU A N 1
ATOM 2365 C CA . GLU A 1 287 ? -9.262 1.924 -3.312 1.00 61.47 287 GLU A CA 1
ATOM 2366 C C . GLU A 1 287 ? -9.514 1.138 -4.592 1.00 61.47 287 GLU A C 1
ATOM 2368 O O . GLU A 1 287 ? -9.598 -0.095 -4.582 1.00 61.47 287 GLU A O 1
ATOM 2373 N N . THR A 1 288 ? -9.618 1.862 -5.698 1.00 68.25 288 THR A N 1
ATOM 2374 C CA . THR A 1 288 ? -9.638 1.300 -7.043 1.00 68.25 288 THR A CA 1
ATOM 2375 C C . THR A 1 288 ? -8.380 1.704 -7.789 1.00 68.25 288 THR A C 1
ATOM 2377 O O . THR A 1 288 ? -7.779 2.741 -7.514 1.00 68.25 288 THR A O 1
ATOM 2380 N N . PHE A 1 289 ? -7.976 0.884 -8.749 1.00 62.19 289 PHE A N 1
ATOM 2381 C CA . PHE A 1 289 ? -6.991 1.282 -9.747 1.00 62.19 289 PHE A CA 1
ATOM 2382 C C . PHE A 1 289 ? -7.402 0.765 -11.117 1.00 62.19 289 PHE A C 1
ATOM 2384 O O . PHE A 1 289 ? -8.115 -0.240 -11.209 1.00 62.19 289 PHE A O 1
ATOM 2391 N N . SER A 1 290 ? -6.986 1.489 -12.153 1.00 71.25 290 SER A N 1
ATOM 2392 C CA . SER A 1 290 ? -7.286 1.162 -13.540 1.00 71.25 290 SER A CA 1
ATOM 2393 C C . SER A 1 290 ? -6.559 -0.127 -13.936 1.00 71.25 290 SER A C 1
ATOM 2395 O O . SER A 1 290 ? -5.430 -0.397 -13.521 1.00 71.25 290 SER A O 1
ATOM 2397 N N . LYS A 1 291 ? -7.267 -1.017 -14.632 1.00 75.75 291 LYS A N 1
ATOM 2398 C CA . LYS A 1 291 ? -6.724 -2.280 -15.135 1.00 75.75 291 LYS A CA 1
ATOM 2399 C C . LYS A 1 291 ? -7.557 -2.773 -16.306 1.00 75.75 291 LYS A C 1
ATOM 2401 O O . LYS A 1 291 ? -8.789 -2.737 -16.264 1.00 75.75 291 LYS A O 1
ATOM 2406 N N . GLU A 1 292 ? -6.888 -3.330 -17.31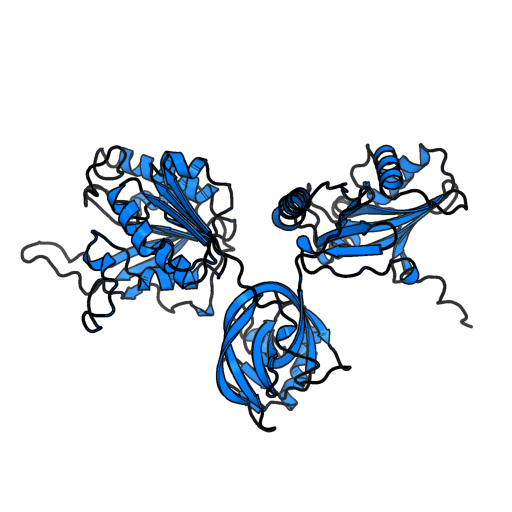2 1.00 85.06 292 GLU A N 1
ATOM 2407 C CA . GLU A 1 292 ? -7.582 -3.993 -18.407 1.00 85.06 292 GLU A CA 1
ATOM 2408 C C . GLU A 1 292 ? -8.246 -5.274 -17.882 1.00 85.06 292 GLU A C 1
ATOM 2410 O O . GLU A 1 292 ? -7.601 -6.146 -17.287 1.00 85.06 292 GLU A O 1
ATOM 2415 N N . ARG A 1 293 ? -9.564 -5.373 -18.063 1.00 92.06 293 ARG A N 1
ATOM 2416 C CA . ARG A 1 293 ? -10.393 -6.477 -17.575 1.00 92.06 293 ARG A CA 1
ATOM 2417 C C . ARG A 1 293 ? -11.029 -7.234 -18.725 1.00 92.06 293 ARG A C 1
ATOM 2419 O O . ARG A 1 293 ? -11.487 -6.635 -19.698 1.00 92.06 293 ARG A O 1
ATOM 2426 N N . ARG A 1 294 ? -11.085 -8.564 -18.602 1.00 95.12 294 ARG A N 1
ATOM 2427 C CA . ARG A 1 294 ? -11.807 -9.404 -19.561 1.00 95.12 294 ARG A CA 1
ATOM 2428 C C . ARG A 1 294 ? -13.299 -9.119 -19.452 1.00 95.12 294 ARG A C 1
ATOM 2430 O O . ARG A 1 294 ? -13.839 -8.981 -18.352 1.00 95.12 294 ARG A O 1
ATOM 2437 N N . VAL A 1 295 ? -13.948 -9.065 -20.608 1.00 97.25 295 VAL A N 1
ATOM 2438 C CA . VAL A 1 295 ? -15.401 -9.007 -20.726 1.00 97.25 295 VAL A CA 1
ATOM 2439 C C . VAL A 1 295 ? -15.874 -10.378 -21.185 1.00 97.25 295 VAL A C 1
ATOM 2441 O O . VAL A 1 295 ? -15.468 -10.869 -22.240 1.00 97.25 295 VAL A O 1
ATOM 2444 N N . LEU A 1 296 ? -16.701 -11.014 -20.366 1.00 97.50 296 LEU A N 1
ATOM 2445 C CA . LEU A 1 296 ? -17.165 -12.382 -20.527 1.00 97.50 296 LEU A CA 1
ATOM 2446 C C . LEU A 1 296 ? -18.679 -12.398 -20.739 1.00 97.50 296 LEU A C 1
ATOM 2448 O O . LEU A 1 296 ? -19.428 -11.723 -20.038 1.00 97.50 296 LEU A O 1
ATOM 2452 N N . LYS A 1 297 ? -19.152 -13.237 -21.653 1.00 97.25 297 LYS A N 1
ATOM 2453 C CA . LYS A 1 297 ? -20.571 -13.540 -21.834 1.00 97.25 297 LYS A CA 1
ATOM 2454 C C . LYS A 1 297 ? -20.842 -14.971 -21.391 1.00 97.25 297 LYS A C 1
ATOM 2456 O O . LYS A 1 297 ? -20.147 -15.882 -21.829 1.00 97.25 297 LYS A O 1
ATOM 2461 N N . PHE A 1 298 ? -21.838 -15.168 -20.531 1.00 96.62 298 PHE A N 1
ATOM 2462 C CA . PHE A 1 298 ? -22.274 -16.501 -20.113 1.00 96.62 298 PHE A CA 1
ATOM 2463 C C . PHE A 1 298 ? -23.469 -16.938 -20.964 1.00 96.62 298 PHE A C 1
ATOM 2465 O O . PHE A 1 298 ? -24.484 -16.245 -20.993 1.00 96.62 298 PHE A O 1
ATOM 2472 N N . ASP A 1 299 ? -23.361 -18.067 -21.663 1.00 92.81 299 ASP A N 1
ATOM 2473 C CA . ASP A 1 299 ? -24.428 -18.595 -22.534 1.00 92.81 299 ASP A CA 1
ATOM 2474 C C . ASP A 1 299 ? -25.373 -19.588 -21.829 1.00 92.81 299 ASP A C 1
ATOM 2476 O O . ASP A 1 299 ? -26.267 -20.156 -22.453 1.00 92.81 299 ASP A O 1
ATOM 2480 N N . GLY A 1 300 ? -25.184 -19.798 -20.522 1.00 90.62 300 GLY A N 1
ATOM 2481 C CA . GLY A 1 300 ? -25.897 -20.801 -19.727 1.00 90.62 300 GLY A CA 1
ATOM 2482 C C . GLY A 1 300 ? -25.091 -22.081 -19.491 1.00 90.62 300 GLY A C 1
ATOM 2483 O O . GLY A 1 300 ? -25.379 -22.812 -18.537 1.00 90.62 300 GLY A O 1
ATOM 2484 N N . GLN A 1 301 ? -24.061 -22.331 -20.304 1.00 91.38 301 GLN A N 1
ATOM 2485 C CA . GLN A 1 301 ? -23.176 -23.488 -20.186 1.00 91.38 301 GLN A CA 1
ATOM 2486 C C . GLN A 1 301 ? -21.729 -23.101 -19.896 1.00 91.38 301 GLN A C 1
ATOM 2488 O O . GLN A 1 301 ? -21.107 -23.779 -19.088 1.00 91.38 301 GLN A O 1
ATOM 2493 N N . LYS A 1 302 ? -21.204 -22.029 -20.498 1.00 94.38 302 LYS A N 1
ATOM 2494 C CA . LYS A 1 302 ? -19.810 -21.589 -20.344 1.00 94.38 302 LYS A CA 1
ATOM 2495 C C . LYS A 1 302 ? -19.654 -20.074 -20.469 1.00 94.38 302 LYS A C 1
ATOM 2497 O O . LYS A 1 302 ? -20.547 -19.371 -20.945 1.00 94.38 302 LYS A O 1
ATOM 2502 N N . TYR A 1 303 ? -18.491 -19.576 -20.056 1.00 96.88 303 TYR A N 1
ATOM 2503 C CA . TYR A 1 303 ? -18.079 -18.197 -20.304 1.00 96.88 303 TYR A CA 1
ATOM 2504 C C . TYR A 1 303 ? -17.335 -18.099 -21.638 1.00 96.88 303 TYR A C 1
ATOM 2506 O O . TYR A 1 303 ? -16.436 -18.884 -21.920 1.00 96.88 303 TYR A O 1
ATOM 2514 N N . MET A 1 304 ? -17.688 -17.110 -22.452 1.00 96.19 304 MET A N 1
ATOM 2515 C CA . MET A 1 304 ? -16.968 -16.747 -23.669 1.00 96.19 304 MET A CA 1
ATOM 2516 C C . MET A 1 304 ? -16.406 -15.343 -23.508 1.00 96.19 304 MET A C 1
ATOM 2518 O O . MET A 1 304 ? -17.157 -14.411 -23.221 1.00 96.19 304 MET A O 1
ATOM 2522 N N . GLN A 1 305 ? -15.101 -15.171 -23.702 1.00 95.62 305 GLN A N 1
ATOM 2523 C CA . GLN A 1 305 ? -14.518 -13.836 -23.740 1.00 95.62 305 GLN A CA 1
ATOM 2524 C C . GLN A 1 305 ? -14.975 -13.125 -25.017 1.00 95.62 305 GLN A C 1
ATOM 2526 O O . GLN A 1 305 ? -14.708 -13.587 -26.123 1.00 95.62 305 GLN A O 1
ATOM 2531 N N . VAL A 1 306 ? -15.678 -12.008 -24.850 1.00 95.88 306 VAL A N 1
ATOM 2532 C CA . VAL A 1 306 ? -16.206 -11.183 -25.949 1.00 95.88 306 VAL A CA 1
ATOM 2533 C C . VAL A 1 306 ? -15.381 -9.915 -26.176 1.00 95.88 306 VAL A C 1
ATOM 2535 O O . VAL A 1 306 ? -15.593 -9.216 -27.160 1.00 95.88 306 VAL A O 1
ATOM 2538 N N . GLY A 1 307 ? -14.423 -9.629 -25.291 1.00 93.81 307 GLY A N 1
ATOM 2539 C CA . GLY A 1 307 ? -13.478 -8.528 -25.441 1.00 93.81 307 GLY A CA 1
ATOM 2540 C C . GLY A 1 307 ? -12.683 -8.249 -24.169 1.00 93.81 307 GLY A C 1
ATOM 2541 O O . GLY A 1 307 ? -12.677 -9.044 -23.224 1.00 93.81 307 GLY A O 1
ATOM 2542 N N . THR A 1 308 ? -12.027 -7.095 -24.153 1.00 91.44 308 THR A N 1
ATOM 2543 C CA . THR A 1 308 ? -11.427 -6.481 -22.967 1.00 91.44 308 THR A CA 1
ATOM 2544 C C . THR A 1 308 ? -11.957 -5.059 -22.812 1.00 91.44 308 THR A C 1
ATOM 2546 O O . THR A 1 308 ? -12.466 -4.457 -23.760 1.00 91.44 308 THR A O 1
ATOM 2549 N N . LYS A 1 309 ? -11.899 -4.529 -21.593 1.00 86.06 309 LYS A N 1
ATOM 2550 C CA . LYS A 1 309 ? -12.317 -3.166 -21.276 1.00 86.06 309 LYS A CA 1
ATOM 2551 C C . LYS A 1 309 ? -11.369 -2.583 -20.241 1.00 86.06 309 LYS A C 1
ATOM 2553 O O . LYS A 1 309 ? -11.078 -3.248 -19.248 1.00 86.06 309 LYS A O 1
ATOM 2558 N N . GLN A 1 310 ? -10.941 -1.336 -20.439 1.00 84.00 310 GLN A N 1
ATOM 2559 C CA . GLN A 1 310 ? -10.317 -0.590 -19.351 1.00 84.00 310 GLN A CA 1
ATOM 2560 C C . GLN A 1 310 ? -11.361 -0.276 -18.285 1.00 84.00 310 GLN A C 1
ATOM 2562 O O . GLN A 1 310 ? -12.378 0.373 -18.548 1.00 84.00 310 GLN A O 1
ATOM 2567 N N . TYR A 1 311 ? -11.138 -0.821 -17.099 1.00 86.88 311 TYR A N 1
ATOM 2568 C CA . TYR A 1 311 ? -12.040 -0.724 -15.965 1.00 86.88 311 TYR A CA 1
ATOM 2569 C C . TYR A 1 311 ? -11.201 -0.637 -14.690 1.00 86.88 311 TYR A C 1
ATOM 2571 O O . TYR A 1 311 ? -10.040 -0.247 -14.736 1.00 86.88 311 TYR A O 1
ATOM 2579 N N . VAL A 1 312 ? -11.774 -0.991 -13.548 1.00 80.62 312 VAL A N 1
ATOM 2580 C CA . VAL A 1 312 ? -11.096 -0.950 -12.260 1.00 80.62 312 VAL A CA 1
ATOM 2581 C C . VAL A 1 312 ? -10.905 -2.337 -11.674 1.00 80.62 312 VAL A C 1
ATOM 2583 O O . VAL A 1 312 ? -11.589 -3.308 -12.001 1.00 80.62 312 VAL A O 1
ATOM 2586 N N . THR A 1 313 ? -9.985 -2.407 -10.729 1.00 85.62 313 THR A N 1
ATOM 2587 C CA . THR A 1 313 ? -9.878 -3.491 -9.765 1.00 85.62 313 THR A CA 1
ATOM 2588 C C . THR A 1 313 ? -9.809 -2.944 -8.355 1.00 85.62 313 THR A C 1
ATOM 2590 O O . THR A 1 313 ? -9.477 -1.782 -8.143 1.00 85.62 313 THR A O 1
ATOM 2593 N N . LEU A 1 314 ? -10.130 -3.795 -7.388 1.00 83.50 314 LEU A N 1
ATOM 2594 C CA . LEU A 1 314 ? -10.205 -3.429 -5.983 1.00 83.50 314 LEU A CA 1
ATOM 2595 C C . LEU A 1 314 ? -8.858 -3.638 -5.279 1.00 83.50 314 LEU A C 1
ATOM 2597 O O . LEU A 1 314 ? -8.245 -4.700 -5.412 1.00 83.50 314 LEU A O 1
ATOM 2601 N N . ARG A 1 315 ? -8.433 -2.657 -4.477 1.00 69.69 315 ARG A N 1
ATOM 2602 C CA . ARG A 1 315 ? -7.311 -2.768 -3.533 1.00 69.69 315 ARG A CA 1
ATOM 2603 C C . ARG A 1 315 ? -7.843 -3.228 -2.169 1.00 69.69 315 ARG A C 1
ATOM 2605 O O . ARG A 1 315 ? -8.809 -2.671 -1.648 1.00 69.69 315 ARG A O 1
ATOM 2612 N N . HIS A 1 316 ? -7.215 -4.261 -1.606 1.00 70.81 316 HIS A N 1
ATOM 2613 C CA . HIS A 1 316 ? -7.624 -4.937 -0.363 1.00 70.81 316 HIS A CA 1
ATOM 2614 C C . HIS A 1 316 ? -9.097 -5.407 -0.323 1.00 70.81 316 HIS A C 1
ATOM 2616 O O . HIS A 1 316 ? -9.797 -5.117 0.649 1.00 70.81 316 HIS A O 1
ATOM 2622 N N . PRO A 1 317 ? -9.581 -6.157 -1.335 1.00 84.88 317 PRO A N 1
ATOM 2623 C CA . PRO A 1 317 ? -10.957 -6.638 -1.341 1.00 84.88 317 PRO A CA 1
ATOM 2624 C C . PRO A 1 317 ? -11.194 -7.632 -0.202 1.00 84.88 317 PRO A C 1
ATOM 2626 O O . PRO A 1 317 ? -10.444 -8.602 -0.039 1.00 84.88 317 PRO A O 1
ATOM 2629 N N . ARG A 1 318 ? -12.272 -7.434 0.552 1.00 85.50 318 ARG A N 1
ATOM 2630 C CA . ARG A 1 318 ? -12.691 -8.295 1.657 1.00 85.50 318 ARG A CA 1
ATOM 2631 C C . ARG A 1 318 ? -14.147 -8.709 1.490 1.00 85.50 318 ARG A C 1
ATOM 2633 O O . ARG A 1 318 ? -15.026 -7.861 1.363 1.00 85.50 318 ARG A O 1
ATOM 2640 N N . LEU A 1 319 ? -14.407 -10.014 1.559 1.00 87.94 319 LEU A N 1
ATOM 2641 C CA . LEU A 1 319 ? -15.771 -10.527 1.617 1.00 87.94 319 LEU A CA 1
ATOM 2642 C C . LEU A 1 319 ? -16.421 -10.127 2.946 1.00 87.94 319 LEU A C 1
ATOM 2644 O O . LEU A 1 319 ? -15.907 -10.468 4.014 1.00 87.94 319 LEU A O 1
ATOM 2648 N N . ILE A 1 320 ? -17.563 -9.442 2.866 1.00 83.00 320 ILE A N 1
ATOM 2649 C CA . ILE A 1 320 ? -18.346 -9.028 4.037 1.00 83.00 320 ILE A CA 1
ATOM 2650 C C . ILE A 1 320 ? -19.504 -9.989 4.286 1.00 83.00 320 ILE A C 1
ATOM 2652 O O . ILE A 1 320 ? -19.677 -10.477 5.403 1.00 83.00 320 ILE A O 1
ATOM 2656 N N . ARG A 1 321 ? -20.311 -10.262 3.254 1.00 72.75 321 ARG A N 1
ATOM 2657 C CA . ARG A 1 321 ? -21.489 -11.138 3.347 1.00 72.75 321 ARG A CA 1
ATOM 2658 C C . ARG A 1 321 ? -21.967 -11.616 1.979 1.00 72.75 321 ARG A C 1
ATOM 2660 O O . ARG A 1 321 ? -21.704 -10.974 0.965 1.00 72.75 321 ARG A O 1
ATOM 2667 N N . PHE A 1 322 ? -22.736 -12.700 1.964 1.00 89.12 322 PHE A N 1
ATOM 2668 C CA . PHE A 1 322 ? -23.516 -13.114 0.794 1.00 89.12 322 PHE A CA 1
ATOM 2669 C C . PHE A 1 322 ? -24.814 -12.310 0.680 1.00 89.12 322 PHE A C 1
ATOM 2671 O O . PHE A 1 322 ? -25.342 -11.819 1.682 1.00 89.12 322 PHE A O 1
ATOM 2678 N N . ARG A 1 323 ? -25.324 -12.184 -0.546 1.00 72.44 323 ARG A N 1
ATOM 2679 C CA . ARG A 1 323 ? -26.525 -11.420 -0.902 1.00 72.44 323 ARG A CA 1
ATOM 2680 C C . ARG A 1 323 ? -27.557 -12.328 -1.574 1.00 72.44 323 ARG A C 1
ATOM 2682 O O . ARG A 1 323 ? -27.708 -12.268 -2.789 1.00 72.44 323 ARG A O 1
ATOM 2689 N N . PRO A 1 324 ? -28.252 -13.195 -0.810 1.00 79.50 324 PRO A N 1
ATOM 2690 C CA . PRO A 1 324 ? -29.271 -14.088 -1.369 1.00 79.50 324 PRO A CA 1
ATOM 2691 C C . PRO A 1 324 ? -30.487 -13.328 -1.925 1.00 79.50 324 PRO A C 1
ATOM 2693 O O . PRO A 1 324 ? -31.289 -13.900 -2.650 1.00 79.50 324 PRO A O 1
ATOM 2696 N N . ASP A 1 325 ? -30.617 -12.045 -1.580 1.00 58.66 325 ASP A N 1
ATOM 2697 C CA . ASP A 1 325 ? -31.612 -11.111 -2.097 1.00 58.66 325 ASP A CA 1
ATOM 2698 C C . ASP A 1 325 ? -31.293 -10.581 -3.506 1.00 58.66 325 ASP A C 1
ATOM 2700 O O . ASP A 1 325 ? -32.129 -9.905 -4.098 1.00 58.66 325 ASP A O 1
ATOM 2704 N N . LYS A 1 326 ? -30.100 -10.872 -4.040 1.00 73.06 326 LYS A N 1
ATOM 2705 C CA . LYS A 1 326 ? -29.617 -10.378 -5.333 1.00 73.06 326 LYS A CA 1
ATOM 2706 C C . LYS A 1 326 ? -29.296 -11.512 -6.291 1.00 73.06 326 LYS A C 1
ATOM 2708 O O . LYS A 1 326 ? -28.908 -12.605 -5.882 1.00 73.06 326 LYS A O 1
ATOM 2713 N N . THR A 1 327 ? -29.386 -11.224 -7.585 1.00 86.56 327 THR A N 1
ATOM 2714 C CA . THR A 1 327 ? -29.029 -12.172 -8.648 1.00 86.56 327 THR A CA 1
ATOM 2715 C C . THR A 1 327 ? -28.008 -11.575 -9.615 1.00 86.56 327 THR A C 1
ATOM 2717 O O . THR A 1 327 ? -27.716 -10.382 -9.590 1.00 86.56 327 THR A O 1
ATOM 2720 N N . ALA A 1 328 ? -27.408 -12.413 -10.460 1.00 92.00 328 ALA A N 1
ATOM 2721 C CA . ALA A 1 328 ? -26.422 -11.979 -11.442 1.00 92.00 328 ALA A CA 1
ATOM 2722 C C . ALA A 1 328 ? -27.096 -11.324 -12.658 1.00 92.00 328 ALA A C 1
ATOM 2724 O O . ALA A 1 328 ? -27.258 -11.951 -13.703 1.00 92.00 328 ALA A O 1
ATOM 2725 N N . ASN A 1 329 ? -27.521 -10.071 -12.505 1.00 87.19 329 ASN A N 1
ATOM 2726 C CA . ASN A 1 329 ? -28.165 -9.291 -13.560 1.00 87.19 329 ASN A CA 1
ATOM 2727 C C . ASN A 1 329 ? -27.602 -7.851 -13.632 1.00 87.19 329 ASN A C 1
ATOM 2729 O O . ASN A 1 329 ? -27.003 -7.380 -12.658 1.00 87.19 329 ASN A O 1
ATOM 2733 N N . PRO A 1 330 ? -27.833 -7.117 -14.742 1.00 78.88 330 PRO A N 1
ATOM 2734 C CA . PRO A 1 330 ? -27.273 -5.778 -14.959 1.00 78.88 330 PRO A CA 1
ATOM 2735 C C . PRO A 1 330 ? -27.704 -4.718 -13.949 1.00 78.88 330 PRO A C 1
ATOM 2737 O O . PRO A 1 330 ? -27.140 -3.633 -13.947 1.00 78.88 330 PRO A O 1
ATOM 2740 N N . THR A 1 331 ? -28.715 -4.985 -13.120 1.00 67.12 331 THR A N 1
ATOM 2741 C CA . THR A 1 331 ? -29.209 -4.034 -12.116 1.00 67.12 331 THR A CA 1
ATOM 2742 C C . THR A 1 331 ? -28.600 -4.284 -10.737 1.00 67.12 331 THR A C 1
ATOM 2744 O O . THR A 1 331 ? -28.155 -3.337 -10.087 1.00 67.12 331 THR A O 1
ATOM 2747 N N . ASP A 1 332 ? -28.502 -5.548 -10.319 1.00 61.78 332 ASP A N 1
ATOM 2748 C CA . ASP A 1 332 ? -28.058 -5.946 -8.978 1.00 61.78 332 ASP A CA 1
ATOM 2749 C C . ASP A 1 332 ? -26.544 -5.856 -8.778 1.00 61.78 332 ASP A C 1
ATOM 2751 O O . ASP A 1 332 ? -26.100 -5.549 -7.666 1.00 61.78 332 ASP A O 1
ATOM 2755 N N . ILE A 1 333 ? -25.777 -6.121 -9.842 1.00 88.56 333 ILE A N 1
ATOM 2756 C CA . ILE A 1 333 ? -24.304 -6.173 -9.850 1.00 88.56 333 ILE A CA 1
ATOM 2757 C C . ILE A 1 333 ? -23.695 -5.231 -10.901 1.00 88.56 333 ILE A C 1
ATOM 2759 O O . ILE A 1 333 ? -22.650 -5.513 -11.484 1.00 88.56 333 ILE A O 1
ATOM 2763 N N . ARG A 1 334 ? -24.359 -4.105 -11.175 1.00 84.50 334 ARG A N 1
ATOM 2764 C CA . ARG A 1 334 ? -23.956 -3.116 -12.189 1.00 84.50 334 ARG A CA 1
ATOM 2765 C C . ARG A 1 334 ? -22.528 -2.589 -11.998 1.00 84.50 334 ARG A C 1
ATOM 2767 O O . ARG A 1 334 ? -22.115 -2.274 -10.881 1.00 84.50 334 ARG A O 1
ATOM 2774 N N . ALA A 1 335 ? -21.795 -2.409 -13.093 1.00 84.94 335 ALA A N 1
ATOM 2775 C CA . ALA A 1 335 ? -20.416 -1.916 -13.072 1.00 84.94 335 ALA A CA 1
ATOM 2776 C C . ALA A 1 335 ? -20.283 -0.467 -12.555 1.00 84.94 335 ALA A C 1
ATOM 2778 O O . ALA A 1 335 ? -19.273 -0.101 -11.961 1.00 84.94 335 ALA A O 1
ATOM 2779 N N . ASN A 1 336 ? -21.304 0.374 -12.712 1.00 74.19 336 ASN A N 1
ATOM 2780 C CA . ASN A 1 336 ? -21.261 1.759 -12.223 1.00 74.19 336 ASN A CA 1
ATOM 2781 C C . ASN A 1 336 ? -21.451 1.899 -10.693 1.00 74.19 336 ASN A C 1
ATOM 2783 O O . ASN A 1 336 ? -21.518 3.018 -10.190 1.00 74.19 336 ASN A O 1
ATOM 2787 N N . GLN A 1 337 ? -21.524 0.788 -9.941 1.00 78.25 337 GLN A N 1
ATOM 2788 C CA . GLN A 1 337 ? -21.406 0.809 -8.473 1.00 78.25 337 GLN A CA 1
ATOM 2789 C C . GLN A 1 337 ? -20.060 1.381 -8.019 1.00 78.25 337 GLN A C 1
ATOM 2791 O O . GLN A 1 337 ? -19.982 2.007 -6.964 1.00 78.25 337 GLN A O 1
ATOM 2796 N N . ILE A 1 338 ? -19.016 1.152 -8.816 1.00 76.62 338 ILE A N 1
ATOM 2797 C CA . ILE A 1 338 ? -17.653 1.541 -8.494 1.00 76.62 338 ILE A CA 1
ATOM 2798 C C . ILE A 1 338 ? -17.329 2.853 -9.227 1.00 76.62 338 ILE A C 1
ATOM 2800 O O . ILE A 1 338 ? -17.456 2.895 -10.454 1.00 76.62 338 ILE A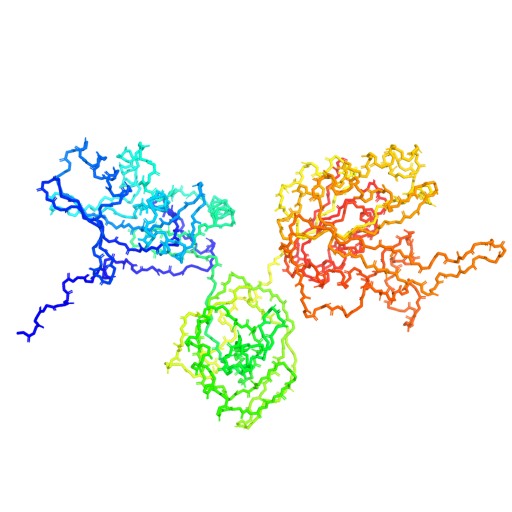 O 1
ATOM 2804 N N . PRO A 1 339 ? -16.912 3.921 -8.517 1.00 62.19 339 PRO A N 1
ATOM 2805 C CA . PRO A 1 339 ? -16.442 5.148 -9.152 1.00 62.19 339 PRO A CA 1
ATOM 2806 C C . PRO A 1 339 ? -15.249 4.848 -10.070 1.00 62.19 339 PRO A C 1
ATOM 2808 O O . PRO A 1 339 ? -14.263 4.256 -9.632 1.00 62.19 339 PRO A O 1
ATOM 2811 N N . ASN A 1 340 ? -15.351 5.238 -11.342 1.00 55.72 340 ASN A N 1
ATOM 2812 C CA . ASN A 1 340 ? -14.348 4.972 -12.381 1.00 55.72 340 ASN A CA 1
ATOM 2813 C C . ASN A 1 340 ? -13.458 6.198 -12.671 1.00 55.72 340 ASN A C 1
ATOM 2815 O O . ASN A 1 340 ? -12.988 6.375 -13.792 1.00 55.72 340 ASN A O 1
ATOM 2819 N N . GLU A 1 341 ? -13.268 7.085 -11.693 1.00 52.56 341 GLU A N 1
ATOM 2820 C CA . GLU A 1 341 ? -12.365 8.228 -11.844 1.00 52.56 341 GLU A CA 1
ATOM 2821 C C . GLU A 1 341 ? -10.952 7.795 -11.447 1.00 52.56 341 GLU A C 1
ATOM 2823 O O . GLU A 1 341 ? -10.674 7.530 -10.276 1.00 52.56 341 GLU A O 1
ATOM 2828 N N . ALA A 1 342 ? -10.062 7.676 -12.434 1.00 53.81 342 ALA A N 1
ATOM 2829 C CA . ALA A 1 342 ? -8.641 7.488 -12.176 1.00 53.81 342 ALA A CA 1
ATOM 2830 C C . ALA A 1 342 ? -8.128 8.694 -11.375 1.00 53.81 342 ALA A C 1
ATOM 2832 O O . ALA A 1 342 ? -8.318 9.842 -11.788 1.00 53.81 342 ALA A O 1
ATOM 2833 N N . LYS A 1 343 ? -7.499 8.446 -10.219 1.00 59.53 343 LYS A N 1
ATOM 2834 C CA . LYS A 1 343 ? -6.855 9.516 -9.450 1.00 59.53 343 LYS A CA 1
ATOM 2835 C C . LYS A 1 343 ? -5.788 10.184 -10.337 1.00 59.53 343 LYS A C 1
ATOM 2837 O O . LYS A 1 343 ? -5.006 9.466 -10.959 1.00 59.53 343 LYS A O 1
ATOM 2842 N N . PRO A 1 344 ? -5.722 11.528 -10.386 1.00 70.62 344 PRO A N 1
ATOM 2843 C CA . PRO A 1 344 ? -4.609 12.240 -11.002 1.00 70.62 344 PRO A CA 1
ATOM 2844 C C . PRO A 1 344 ? -3.273 11.757 -10.437 1.00 70.62 344 PRO A C 1
ATOM 2846 O O . PRO A 1 344 ? -3.053 11.851 -9.228 1.00 70.62 344 PRO A O 1
ATOM 2849 N N . LEU A 1 345 ? -2.389 11.268 -11.302 1.00 84.56 345 LEU A N 1
ATOM 2850 C CA . LEU A 1 345 ? -1.015 10.927 -10.935 1.00 84.56 345 LEU A CA 1
ATOM 2851 C C . LEU A 1 345 ? -0.155 12.191 -10.843 1.00 84.56 345 LEU A C 1
ATOM 2853 O O . LEU A 1 345 ? -0.446 13.199 -11.492 1.00 84.56 345 LEU A O 1
ATOM 2857 N N . SER A 1 346 ? 0.900 12.128 -10.038 1.00 92.00 346 SER A N 1
ATOM 2858 C CA . SER A 1 346 ? 1.862 13.205 -9.813 1.00 92.00 346 SER A CA 1
ATOM 2859 C C . SER A 1 346 ? 3.236 12.836 -10.363 1.00 92.00 346 SER A C 1
ATOM 2861 O O . SER A 1 346 ? 3.758 11.758 -10.069 1.00 92.00 346 SER A O 1
ATOM 2863 N N . PHE A 1 347 ? 3.832 13.759 -11.113 1.00 95.38 347 PHE A N 1
ATOM 2864 C CA . PHE A 1 347 ? 5.166 13.640 -11.696 1.00 95.38 347 PHE A CA 1
ATOM 2865 C C . PHE A 1 347 ? 5.992 14.861 -11.306 1.00 95.38 347 PHE A C 1
ATOM 2867 O O . PHE A 1 347 ? 5.721 15.972 -11.761 1.00 95.38 347 PHE A O 1
ATOM 2874 N N . THR A 1 348 ? 7.003 14.657 -10.470 1.00 97.31 348 THR A N 1
ATOM 2875 C CA . THR A 1 348 ? 7.863 15.736 -9.981 1.00 97.31 348 THR A CA 1
ATOM 2876 C C . THR A 1 348 ? 9.286 15.522 -10.479 1.00 97.31 348 THR A C 1
ATOM 2878 O O . THR A 1 348 ? 9.896 14.485 -10.224 1.00 97.31 348 THR A O 1
ATOM 2881 N N . LEU A 1 349 ? 9.831 16.514 -11.177 1.00 98.00 349 LEU A N 1
ATOM 2882 C CA . LEU A 1 349 ? 11.235 16.572 -11.563 1.00 98.00 349 LEU A CA 1
ATOM 2883 C C . LEU A 1 349 ? 11.939 17.624 -10.711 1.00 98.00 349 LEU A C 1
ATOM 2885 O O . LEU A 1 349 ? 11.629 18.812 -10.809 1.00 98.00 349 LEU A O 1
ATOM 2889 N N . TYR A 1 350 ? 12.916 17.198 -9.920 1.00 98.06 350 TYR A N 1
ATOM 2890 C CA . TYR A 1 350 ? 13.848 18.104 -9.270 1.00 98.06 350 TYR A CA 1
ATOM 2891 C C . TYR A 1 350 ? 15.115 18.252 -10.110 1.00 98.06 350 TYR A C 1
ATOM 2893 O O . TYR A 1 350 ? 15.795 17.272 -10.407 1.00 98.06 350 TYR A O 1
ATOM 2901 N N . GLN A 1 351 ? 15.449 19.491 -10.451 1.00 96.44 351 GLN A N 1
ATOM 2902 C CA . GLN A 1 351 ? 16.710 19.850 -11.076 1.00 96.44 351 GLN A CA 1
ATOM 2903 C C . GLN A 1 351 ? 17.701 20.293 -9.994 1.00 96.44 351 GLN A C 1
ATOM 2905 O O . GLN A 1 351 ? 17.529 21.371 -9.421 1.00 96.44 351 GLN A O 1
ATOM 2910 N N . GLY A 1 352 ? 18.720 19.475 -9.721 1.00 95.31 352 GLY A N 1
ATOM 2911 C CA . GLY A 1 352 ? 19.763 19.766 -8.734 1.00 95.31 352 GLY A CA 1
ATOM 2912 C C . GLY A 1 352 ? 20.483 18.523 -8.197 1.00 95.31 352 GLY A C 1
ATOM 2913 O O . GLY A 1 352 ? 20.284 17.404 -8.665 1.00 95.31 352 GLY A O 1
ATOM 2914 N N . ASP A 1 353 ? 21.337 18.719 -7.190 1.00 94.75 353 ASP A N 1
ATOM 2915 C CA . ASP A 1 353 ? 22.097 17.636 -6.547 1.00 94.75 353 ASP A CA 1
ATOM 2916 C C . ASP A 1 353 ? 21.195 16.789 -5.631 1.00 94.75 353 ASP A C 1
ATOM 2918 O O . ASP A 1 353 ? 20.652 17.281 -4.633 1.00 94.75 353 ASP A O 1
ATOM 2922 N N . CYS A 1 354 ? 21.078 15.491 -5.925 1.00 96.50 354 CYS A N 1
ATOM 2923 C CA . CYS A 1 354 ? 20.257 14.558 -5.156 1.00 96.50 354 CYS A CA 1
ATOM 2924 C C . CYS A 1 354 ? 20.645 14.482 -3.672 1.00 96.50 354 CYS A C 1
ATOM 2926 O O . CYS A 1 354 ? 19.767 14.313 -2.827 1.00 96.50 354 CYS A O 1
ATOM 2928 N N . ARG A 1 355 ? 21.911 14.722 -3.306 1.00 95.88 355 ARG A N 1
ATOM 2929 C CA . ARG A 1 355 ? 22.351 14.763 -1.897 1.00 95.88 355 ARG A CA 1
ATOM 2930 C C . ARG A 1 355 ? 21.743 15.931 -1.118 1.00 95.88 355 ARG A C 1
ATOM 2932 O O . ARG A 1 355 ? 21.678 15.865 0.106 1.00 95.88 355 ARG A O 1
ATOM 2939 N N . LYS A 1 356 ? 21.304 16.994 -1.801 1.00 96.25 356 LYS A N 1
ATOM 2940 C CA . LYS A 1 356 ? 20.615 18.147 -1.195 1.00 96.25 356 LYS A CA 1
ATOM 2941 C C . LYS A 1 356 ? 19.099 17.986 -1.212 1.00 96.25 356 LYS A C 1
ATOM 2943 O O . LYS A 1 356 ? 18.430 18.439 -0.290 1.00 96.25 356 LYS A O 1
ATOM 2948 N N . ILE A 1 357 ? 18.574 17.340 -2.251 1.00 97.88 357 ILE A N 1
ATOM 2949 C CA . ILE A 1 357 ? 17.135 17.211 -2.497 1.00 97.88 357 ILE A CA 1
ATOM 2950 C C . ILE A 1 357 ? 16.528 16.060 -1.696 1.00 97.88 357 ILE A C 1
ATOM 2952 O O . ILE A 1 357 ? 15.492 16.241 -1.063 1.00 97.88 357 ILE A O 1
ATOM 2956 N N . LEU A 1 358 ? 17.169 14.887 -1.677 1.00 98.25 358 LEU A N 1
ATOM 2957 C CA . LEU A 1 358 ? 16.635 13.710 -0.986 1.00 98.25 358 LEU A CA 1
ATOM 2958 C C . LEU A 1 358 ? 16.304 13.982 0.497 1.00 98.25 358 LEU A C 1
ATOM 2960 O O . LEU A 1 358 ? 15.207 13.599 0.906 1.00 98.25 358 LEU A O 1
ATOM 2964 N N . PRO A 1 359 ? 17.135 14.707 1.284 1.00 97.94 359 PRO A N 1
ATOM 2965 C CA . PRO A 1 359 ? 16.800 15.089 2.661 1.00 97.94 359 PRO A CA 1
ATOM 2966 C C . PRO A 1 359 ? 15.515 15.918 2.821 1.00 97.94 359 PRO A C 1
ATOM 2968 O O . PRO A 1 359 ? 14.947 15.948 3.908 1.00 97.94 359 PRO A O 1
ATOM 2971 N N . MET A 1 360 ? 15.050 16.595 1.766 1.00 96.62 360 MET A N 1
ATOM 2972 C CA . MET A 1 360 ? 13.817 17.394 1.785 1.00 96.62 360 MET A CA 1
ATOM 2973 C C . MET A 1 360 ? 12.560 16.540 1.575 1.00 96.62 360 MET A C 1
ATOM 2975 O O . MET A 1 360 ? 11.454 16.978 1.895 1.00 96.62 360 MET A O 1
ATOM 2979 N N . LEU A 1 361 ? 12.711 15.331 1.026 1.00 91.75 361 LEU A N 1
ATOM 2980 C CA . LEU A 1 361 ? 11.603 14.415 0.781 1.00 91.75 361 LEU A CA 1
ATOM 2981 C C . LEU A 1 361 ? 11.173 13.722 2.081 1.00 91.75 361 LEU A C 1
ATOM 2983 O O . LEU A 1 361 ? 11.985 13.443 2.964 1.00 91.75 361 LEU A O 1
ATOM 2987 N N . LYS A 1 362 ? 9.878 13.426 2.194 1.00 92.62 362 LYS A N 1
ATOM 2988 C CA . LYS A 1 362 ? 9.260 12.843 3.393 1.00 92.62 362 LYS A CA 1
ATOM 2989 C C . LYS A 1 362 ? 9.726 11.400 3.633 1.00 92.62 362 LYS A C 1
ATOM 2991 O O . LYS A 1 362 ? 9.749 10.601 2.703 1.00 92.62 362 LYS A O 1
ATOM 2996 N N . ASP A 1 363 ? 10.014 11.046 4.883 1.00 90.94 363 ASP A N 1
ATOM 2997 C CA . ASP A 1 363 ? 10.295 9.667 5.308 1.00 90.94 363 ASP A CA 1
ATOM 2998 C C . ASP A 1 363 ? 9.193 8.695 4.861 1.00 90.94 363 ASP A C 1
ATOM 3000 O O . ASP A 1 363 ? 8.009 9.042 4.889 1.00 90.94 363 ASP A O 1
ATOM 3004 N N . GLU A 1 364 ? 9.583 7.466 4.510 1.00 94.38 364 GLU A N 1
ATOM 3005 C CA . GLU A 1 364 ? 8.654 6.372 4.182 1.00 94.38 364 GLU A CA 1
ATOM 3006 C C . GLU A 1 364 ? 7.550 6.773 3.187 1.00 94.38 364 GLU A C 1
ATOM 3008 O O . GLU A 1 364 ? 6.372 6.476 3.383 1.00 94.38 364 GLU A O 1
ATOM 3013 N N . SER A 1 365 ? 7.927 7.498 2.135 1.00 93.44 365 SER A N 1
ATOM 3014 C CA . SER A 1 365 ? 7.014 8.010 1.107 1.00 93.44 365 SER A CA 1
ATOM 3015 C C . SER A 1 365 ? 7.197 7.362 -0.264 1.00 93.44 365 SER A C 1
ATOM 3017 O O . SER A 1 365 ? 6.404 7.628 -1.162 1.00 93.44 365 SER A O 1
ATOM 3019 N N . ILE A 1 366 ? 8.222 6.522 -0.428 1.00 97.31 366 ILE A N 1
ATOM 3020 C CA . ILE A 1 366 ? 8.594 5.917 -1.707 1.00 97.31 366 ILE A CA 1
ATOM 3021 C C . ILE A 1 366 ? 8.385 4.406 -1.650 1.00 97.31 366 ILE A C 1
ATOM 3023 O O . ILE A 1 366 ? 8.939 3.722 -0.789 1.00 97.31 366 ILE A O 1
ATOM 3027 N N . ASP A 1 367 ? 7.610 3.871 -2.583 1.00 97.62 367 ASP A N 1
ATOM 3028 C CA . ASP A 1 367 ? 7.321 2.437 -2.661 1.00 97.62 367 ASP A CA 1
ATOM 3029 C C . ASP A 1 367 ? 8.383 1.684 -3.465 1.00 97.62 367 ASP A C 1
ATOM 3031 O O . ASP A 1 367 ? 8.710 0.538 -3.159 1.00 97.62 367 ASP A O 1
ATOM 3035 N N . LEU A 1 368 ? 8.956 2.331 -4.479 1.00 98.69 368 LEU A N 1
ATOM 3036 C CA . LEU A 1 368 ? 9.947 1.723 -5.354 1.00 98.69 368 LEU A CA 1
ATOM 3037 C C . LEU A 1 368 ? 11.013 2.740 -5.751 1.00 98.69 368 LEU A C 1
ATOM 3039 O O . LEU A 1 368 ? 10.707 3.839 -6.198 1.00 98.69 368 LEU A O 1
ATOM 3043 N N . ILE A 1 369 ? 12.277 2.352 -5.634 1.00 98.81 369 ILE A N 1
ATOM 3044 C CA . ILE A 1 369 ? 13.400 3.084 -6.214 1.00 98.81 369 ILE A CA 1
ATOM 3045 C C . ILE A 1 369 ? 13.988 2.212 -7.316 1.00 98.81 369 ILE A C 1
ATOM 3047 O O . ILE A 1 369 ? 14.425 1.099 -7.039 1.00 98.81 369 ILE A O 1
ATOM 3051 N N . ILE A 1 370 ? 14.010 2.699 -8.554 1.00 98.38 370 ILE A N 1
ATOM 3052 C CA . ILE A 1 370 ? 14.770 2.083 -9.649 1.00 98.38 370 ILE A CA 1
ATOM 3053 C C . ILE A 1 370 ? 15.813 3.105 -10.054 1.00 98.38 370 ILE A C 1
ATOM 3055 O O . ILE A 1 370 ? 15.450 4.221 -10.410 1.00 98.38 370 ILE A O 1
ATOM 3059 N N . THR A 1 371 ? 17.094 2.750 -9.976 1.00 96.81 371 THR A N 1
ATOM 3060 C CA . THR A 1 371 ? 18.142 3.724 -10.281 1.00 96.81 371 THR A CA 1
ATOM 3061 C C . THR A 1 371 ? 19.446 3.106 -10.763 1.00 96.81 371 THR A C 1
ATOM 3063 O O . THR A 1 371 ? 19.764 1.946 -10.476 1.00 96.81 371 THR A O 1
ATOM 3066 N N . SER A 1 372 ? 20.207 3.932 -11.478 1.00 93.44 372 SER A N 1
ATOM 3067 C CA . SER A 1 372 ? 21.529 3.645 -12.022 1.00 93.44 372 SER A CA 1
ATOM 3068 C C . SER A 1 372 ? 22.454 4.816 -11.755 1.00 93.44 372 SER A C 1
ATOM 3070 O O . SER A 1 372 ? 22.548 5.731 -12.575 1.00 93.44 372 SER A O 1
ATOM 3072 N N . PRO A 1 373 ? 23.149 4.823 -10.614 1.00 93.19 373 PRO A N 1
ATOM 3073 C CA . PRO A 1 373 ? 24.096 5.882 -10.334 1.00 93.19 373 PRO A CA 1
ATOM 3074 C C . PRO A 1 373 ? 25.206 5.921 -11.395 1.00 93.19 373 PRO A C 1
ATOM 3076 O O . PRO A 1 373 ? 25.515 4.886 -11.991 1.00 93.19 373 PRO A O 1
ATOM 3079 N N . PRO A 1 374 ? 25.874 7.065 -11.604 1.00 90.06 374 PRO A N 1
ATOM 3080 C CA . PRO A 1 374 ? 27.062 7.126 -12.448 1.00 90.06 374 PRO A CA 1
ATOM 3081 C C . PRO A 1 374 ? 28.150 6.150 -11.972 1.00 90.06 374 PRO A C 1
ATOM 3083 O O . PRO A 1 374 ? 28.479 6.100 -10.782 1.00 90.06 374 PRO A O 1
ATOM 3086 N N . TYR A 1 375 ? 28.727 5.369 -12.890 1.00 90.00 375 TYR A N 1
ATOM 3087 C CA . TYR A 1 375 ? 29.761 4.381 -12.555 1.00 90.00 375 TYR A CA 1
ATOM 3088 C C . TYR A 1 375 ? 31.129 5.051 -12.425 1.00 90.00 375 TYR A C 1
ATOM 3090 O O . TYR A 1 375 ? 31.492 5.919 -13.224 1.00 90.00 375 TYR A O 1
ATOM 3098 N N . TYR A 1 376 ? 31.914 4.611 -11.441 1.00 91.81 376 TYR A N 1
ATOM 3099 C CA . TYR A 1 376 ? 33.212 5.203 -11.124 1.00 91.81 376 TYR A CA 1
ATOM 3100 C C . TYR A 1 376 ? 34.169 5.224 -12.327 1.00 91.81 376 TYR A C 1
ATOM 3102 O O . TYR A 1 376 ? 34.549 4.176 -12.844 1.00 91.81 376 TYR A O 1
ATOM 3110 N N . LYS A 1 377 ? 34.583 6.420 -12.759 1.00 85.94 377 LYS A N 1
ATOM 3111 C CA . LYS A 1 377 ? 35.517 6.670 -13.872 1.00 85.94 377 LYS A CA 1
ATOM 3112 C C . LYS A 1 377 ? 35.143 5.968 -15.190 1.00 85.94 377 LYS A C 1
ATOM 3114 O O . LYS A 1 377 ? 36.026 5.657 -15.987 1.00 85.94 377 LYS A O 1
ATOM 3119 N N . VAL A 1 378 ? 33.856 5.702 -15.430 1.00 80.94 378 VAL A N 1
ATOM 3120 C CA . VAL A 1 378 ? 33.399 5.054 -16.676 1.00 80.94 378 VAL A CA 1
ATOM 3121 C C . VAL A 1 378 ? 33.000 6.082 -17.732 1.00 80.94 378 VAL A C 1
ATOM 3123 O O . VAL A 1 378 ? 33.397 5.954 -18.888 1.00 80.94 378 VAL A O 1
ATOM 3126 N N . LYS A 1 379 ? 32.209 7.090 -17.351 1.00 81.25 379 LYS A N 1
ATOM 3127 C CA . LYS A 1 379 ? 31.682 8.132 -18.243 1.00 81.25 379 LYS A CA 1
ATOM 3128 C C . LYS A 1 379 ? 31.546 9.460 -17.505 1.00 81.25 379 LYS A C 1
ATOM 3130 O O . LYS A 1 379 ? 31.402 9.469 -16.288 1.00 81.25 379 LYS A O 1
ATOM 3135 N N . GLU A 1 380 ? 31.567 10.538 -18.278 1.00 81.12 380 GLU A N 1
ATOM 3136 C CA . GLU A 1 380 ? 31.243 11.900 -17.853 1.00 81.12 380 GLU A CA 1
ATOM 3137 C C . GLU A 1 380 ? 29.908 12.306 -18.498 1.00 81.12 380 GLU A C 1
ATOM 3139 O O . GLU A 1 380 ? 29.722 12.132 -19.705 1.00 81.12 380 GLU A O 1
ATOM 3144 N N . TYR A 1 381 ? 28.975 12.812 -17.693 1.00 75.94 381 TYR A N 1
ATOM 3145 C CA . TYR A 1 381 ? 27.585 13.130 -18.036 1.00 75.94 381 TYR A CA 1
ATOM 3146 C C . TYR A 1 381 ? 27.344 14.647 -18.086 1.00 75.94 381 TYR A C 1
ATOM 3148 O O . TYR A 1 381 ? 26.323 15.160 -17.623 1.00 75.94 381 TYR A O 1
ATOM 3156 N N . GLY A 1 382 ? 28.291 15.367 -18.691 1.00 72.75 382 GLY A N 1
ATOM 3157 C CA . GLY A 1 382 ? 28.231 16.818 -18.898 1.00 72.75 382 GLY A CA 1
ATOM 3158 C C . GLY A 1 382 ? 29.252 17.616 -18.086 1.00 72.75 382 GLY A C 1
ATOM 3159 O O . GLY A 1 382 ? 29.349 18.825 -18.280 1.00 72.75 382 GLY A O 1
ATOM 3160 N N . GLY A 1 383 ? 30.022 16.972 -17.201 1.00 74.81 383 GLY A N 1
ATOM 3161 C CA . GLY A 1 383 ? 31.141 17.614 -16.503 1.00 74.81 383 GLY A CA 1
ATOM 3162 C C . GLY A 1 383 ? 30.695 18.634 -15.456 1.00 74.81 383 GLY A C 1
ATOM 3163 O O . GLY A 1 383 ? 31.416 19.590 -15.154 1.00 74.81 383 GLY A O 1
ATOM 3164 N N . ILE A 1 384 ? 29.492 18.446 -14.915 1.00 81.62 384 ILE A N 1
ATOM 3165 C CA . ILE A 1 384 ? 28.829 19.406 -14.033 1.00 81.62 384 ILE A CA 1
ATOM 3166 C C . ILE A 1 384 ? 29.397 19.293 -12.616 1.00 81.62 384 ILE A C 1
ATOM 3168 O O . ILE A 1 384 ? 29.790 18.222 -12.144 1.00 81.62 384 ILE A O 1
ATOM 3172 N N . GLU A 1 385 ? 29.467 20.419 -11.907 1.00 82.88 385 GLU A N 1
ATOM 3173 C CA . GLU A 1 385 ? 29.871 20.417 -10.505 1.00 82.88 385 GLU A CA 1
ATOM 3174 C C . GLU A 1 385 ? 28.906 19.568 -9.662 1.00 82.88 385 GLU A C 1
ATOM 3176 O O . GLU A 1 385 ? 27.694 19.757 -9.701 1.00 82.88 385 GLU A O 1
ATOM 3181 N N . GLY A 1 386 ? 29.454 18.630 -8.887 1.00 83.25 386 GLY A N 1
ATOM 3182 C CA . GLY A 1 386 ? 28.673 17.711 -8.057 1.00 83.25 386 GLY A CA 1
ATOM 3183 C C . GLY A 1 386 ? 28.413 16.341 -8.687 1.00 83.25 386 GLY A C 1
ATOM 3184 O O . GLY A 1 386 ? 27.958 15.453 -7.966 1.00 83.25 386 GLY A O 1
ATOM 3185 N N . GLU A 1 387 ? 28.764 16.130 -9.961 1.00 87.81 387 GLU A N 1
ATOM 3186 C CA . GLU A 1 387 ? 28.637 14.834 -10.633 1.00 87.81 387 GLU A CA 1
ATOM 3187 C C . GLU A 1 387 ? 29.457 13.740 -9.920 1.00 87.81 387 GLU A C 1
ATOM 3189 O O . GLU A 1 387 ? 30.685 13.817 -9.787 1.00 87.81 387 GLU A O 1
ATOM 3194 N N . ILE A 1 388 ? 28.761 12.712 -9.427 1.00 89.88 388 ILE A N 1
ATOM 3195 C CA . ILE A 1 388 ? 29.368 11.588 -8.708 1.00 89.88 388 ILE A CA 1
ATOM 3196 C C . ILE A 1 388 ? 30.104 10.689 -9.711 1.00 89.88 388 ILE A C 1
ATOM 3198 O O . ILE A 1 388 ? 29.630 10.453 -10.813 1.00 89.88 388 ILE A O 1
ATOM 3202 N N . GLY A 1 389 ? 31.265 10.151 -9.330 1.00 85.88 389 GLY A N 1
ATOM 3203 C CA . GLY A 1 389 ? 31.955 9.111 -10.105 1.00 85.88 389 GLY A CA 1
ATOM 3204 C C . GLY A 1 389 ? 32.963 9.605 -11.141 1.00 85.88 389 GLY A C 1
ATOM 3205 O O . GLY A 1 389 ? 33.800 8.807 -11.553 1.00 85.88 389 GLY A O 1
ATOM 3206 N N . VAL A 1 390 ? 32.972 10.893 -11.499 1.00 83.44 390 VAL A N 1
ATOM 3207 C CA . VAL A 1 390 ? 33.961 11.458 -12.443 1.00 83.44 390 VAL A CA 1
ATOM 3208 C C . VAL A 1 390 ? 35.272 11.834 -11.747 1.00 83.44 390 VAL A C 1
ATOM 3210 O O . VAL A 1 390 ? 36.360 11.502 -12.220 1.00 83.44 390 VAL A O 1
ATOM 3213 N N . LYS A 1 391 ? 35.186 12.528 -10.605 1.00 81.56 391 LYS A N 1
ATOM 3214 C CA . LYS A 1 391 ? 36.340 13.051 -9.851 1.00 81.56 391 LYS A CA 1
ATOM 3215 C C . LYS A 1 391 ? 36.521 12.301 -8.526 1.00 81.56 391 LYS A C 1
ATOM 3217 O O . LYS A 1 391 ? 35.560 11.805 -7.947 1.00 81.56 391 LYS A O 1
ATOM 3222 N N . GLY A 1 392 ? 37.754 12.274 -8.017 1.00 84.25 392 GLY A N 1
ATOM 3223 C CA . GLY A 1 392 ? 38.089 11.702 -6.706 1.00 84.25 392 GLY A CA 1
ATOM 3224 C C . GLY A 1 392 ? 38.552 10.240 -6.729 1.00 84.25 392 GLY A C 1
ATOM 3225 O O . GLY A 1 392 ? 38.669 9.605 -7.781 1.00 84.25 392 GLY A O 1
ATOM 3226 N N . ASN A 1 393 ? 38.871 9.717 -5.545 1.00 92.44 393 ASN A N 1
ATOM 3227 C CA . ASN A 1 393 ? 39.265 8.322 -5.332 1.00 92.44 393 ASN A CA 1
ATOM 3228 C C . ASN A 1 393 ? 38.033 7.435 -5.040 1.00 92.44 393 ASN A C 1
ATOM 3230 O O . ASN A 1 393 ? 36.920 7.937 -4.865 1.00 92.44 393 ASN A O 1
ATOM 3234 N N . VAL A 1 394 ? 38.229 6.114 -4.984 1.00 93.50 394 VAL A N 1
ATOM 3235 C CA . VAL A 1 394 ? 37.156 5.145 -4.684 1.00 93.50 394 VAL A CA 1
ATOM 3236 C C . VAL A 1 394 ? 36.464 5.436 -3.355 1.00 93.50 394 VAL A C 1
ATOM 3238 O O . VAL A 1 394 ? 35.247 5.323 -3.267 1.00 93.50 394 VAL A O 1
ATOM 3241 N N . GLU A 1 395 ? 37.215 5.836 -2.329 1.00 93.56 395 GLU A N 1
ATOM 3242 C CA . GLU A 1 395 ? 36.667 6.132 -1.001 1.00 93.56 395 GLU A CA 1
ATOM 3243 C C . GLU A 1 395 ? 35.677 7.300 -1.045 1.00 93.56 395 GLU A C 1
ATOM 3245 O O . GLU A 1 395 ? 34.593 7.221 -0.468 1.00 93.56 395 GLU A O 1
ATOM 3250 N N . GLN A 1 396 ? 36.018 8.370 -1.768 1.00 93.31 396 GLN A N 1
ATOM 3251 C CA . GLN A 1 396 ? 35.133 9.516 -1.947 1.00 93.31 396 GLN A CA 1
ATOM 3252 C C . GLN A 1 396 ? 33.886 9.127 -2.751 1.00 93.31 396 GLN A C 1
ATOM 3254 O O . GLN A 1 396 ? 32.777 9.466 -2.345 1.00 93.31 396 GLN A O 1
ATOM 3259 N N . TYR A 1 397 ? 34.044 8.341 -3.821 1.00 95.19 397 TYR A N 1
ATOM 3260 C CA . TYR A 1 397 ? 32.916 7.820 -4.598 1.00 95.19 397 TYR A CA 1
ATOM 3261 C C . TYR A 1 397 ? 31.962 6.968 -3.748 1.00 95.19 397 TYR A C 1
ATOM 3263 O O . TYR A 1 397 ? 30.752 7.195 -3.751 1.00 95.19 397 TYR A O 1
ATOM 3271 N N . GLN A 1 398 ? 32.504 6.029 -2.967 1.00 95.44 398 GLN A N 1
ATOM 3272 C CA . GLN A 1 398 ? 31.734 5.201 -2.039 1.00 95.44 398 GLN A CA 1
ATOM 3273 C C . GLN A 1 398 ? 31.012 6.054 -0.997 1.00 95.44 398 GLN A C 1
ATOM 3275 O O . GLN A 1 398 ? 29.838 5.818 -0.727 1.00 95.44 398 GLN A O 1
ATOM 3280 N N . LYS A 1 399 ? 31.681 7.069 -0.438 1.00 95.44 399 LYS A N 1
ATOM 3281 C CA . LYS A 1 399 ? 31.089 7.993 0.536 1.00 95.44 399 LYS A CA 1
ATOM 3282 C C . LYS A 1 399 ? 29.905 8.763 -0.049 1.00 95.44 399 LYS A C 1
ATOM 3284 O O . LYS A 1 399 ? 28.874 8.867 0.616 1.00 95.44 399 LYS A O 1
ATOM 3289 N N . ASP A 1 400 ? 30.043 9.279 -1.267 1.00 95.50 400 ASP A N 1
ATOM 3290 C CA . ASP A 1 400 ? 28.981 10.019 -1.952 1.00 95.50 400 ASP A CA 1
ATOM 3291 C C . ASP A 1 400 ? 27.780 9.120 -2.274 1.00 95.50 400 ASP A C 1
ATOM 3293 O O . ASP A 1 400 ? 26.643 9.474 -1.956 1.00 95.50 400 ASP A O 1
ATOM 3297 N N . LEU A 1 401 ? 28.023 7.916 -2.803 1.00 96.94 401 LEU A N 1
ATOM 3298 C CA . LEU A 1 401 ? 26.972 6.920 -3.028 1.00 96.94 401 LEU A CA 1
ATOM 3299 C C . LEU A 1 401 ? 26.280 6.503 -1.730 1.00 96.94 401 LEU A C 1
ATOM 3301 O O . LEU A 1 401 ? 25.056 6.409 -1.680 1.00 96.94 401 LEU A O 1
ATOM 3305 N N . LEU A 1 402 ? 27.043 6.269 -0.662 1.00 97.31 402 LEU A N 1
ATOM 3306 C CA . LEU A 1 402 ? 26.494 5.856 0.625 1.00 97.31 402 LEU A CA 1
ATOM 3307 C C . LEU A 1 402 ? 25.604 6.948 1.233 1.00 97.31 402 LEU A C 1
ATOM 3309 O O . LEU A 1 402 ? 24.610 6.623 1.877 1.00 97.31 402 LEU A O 1
ATOM 3313 N N . ALA A 1 403 ? 25.926 8.229 1.025 1.00 97.50 403 ALA A N 1
ATOM 3314 C CA . ALA A 1 403 ? 25.070 9.337 1.445 1.00 97.50 403 ALA A CA 1
ATOM 3315 C C . ALA A 1 403 ? 23.705 9.292 0.737 1.00 97.50 403 ALA A C 1
ATOM 3317 O O . ALA A 1 403 ? 22.672 9.397 1.394 1.00 97.50 403 ALA A O 1
ATOM 3318 N N . VAL A 1 404 ? 23.694 9.040 -0.574 1.00 98.50 404 VAL A N 1
ATOM 3319 C CA . VAL A 1 404 ? 22.456 8.888 -1.355 1.00 98.50 404 VAL A CA 1
ATOM 3320 C C . VAL A 1 404 ? 21.671 7.648 -0.925 1.00 98.50 404 VAL A C 1
ATOM 3322 O O . VAL A 1 404 ? 20.465 7.725 -0.693 1.00 98.50 404 VAL A O 1
ATOM 3325 N N . LEU A 1 405 ? 22.343 6.507 -0.751 1.00 98.56 405 LEU A N 1
ATOM 3326 C CA . LEU A 1 405 ? 21.699 5.255 -0.345 1.00 98.56 405 LEU A CA 1
ATOM 3327 C C . LEU A 1 405 ? 21.119 5.319 1.076 1.00 98.56 405 LEU A C 1
ATOM 3329 O O . LEU A 1 405 ? 20.095 4.690 1.337 1.00 98.56 405 LEU A O 1
ATOM 3333 N N . LYS A 1 406 ? 21.719 6.095 1.988 1.00 98.62 406 LYS A N 1
ATOM 3334 C CA . LYS A 1 406 ? 21.151 6.358 3.323 1.00 98.62 406 LYS A CA 1
ATOM 3335 C C . LYS A 1 406 ? 19.816 7.087 3.237 1.00 98.62 406 LYS A C 1
ATOM 3337 O O . LYS A 1 406 ? 18.867 6.696 3.912 1.00 98.62 406 LYS A O 1
ATOM 3342 N N . GLU A 1 407 ? 19.724 8.093 2.375 1.00 98.69 407 GLU A N 1
ATOM 3343 C CA . GLU A 1 407 ? 18.461 8.789 2.141 1.00 98.69 407 GLU A CA 1
ATOM 3344 C C . GLU A 1 407 ? 17.449 7.887 1.429 1.00 98.69 407 GLU A C 1
ATOM 3346 O O . GLU A 1 407 ? 16.295 7.828 1.842 1.00 98.69 407 GLU A O 1
ATOM 3351 N N . CYS A 1 408 ? 17.876 7.089 0.445 1.00 98.69 408 CYS A N 1
ATOM 3352 C CA . CYS A 1 408 ? 17.016 6.080 -0.183 1.00 98.69 408 CYS A CA 1
ATOM 3353 C C . CYS A 1 408 ? 16.435 5.112 0.859 1.00 98.69 408 CYS A C 1
ATOM 3355 O O . CYS A 1 408 ? 15.236 4.839 0.850 1.00 98.69 408 CYS A O 1
ATOM 3357 N N . TYR A 1 409 ? 17.259 4.640 1.802 1.00 98.69 409 TYR A N 1
ATOM 3358 C CA . TYR A 1 409 ? 16.785 3.827 2.918 1.00 98.69 409 TYR A CA 1
ATOM 3359 C C . TYR A 1 409 ? 15.757 4.587 3.756 1.00 98.69 409 TYR A C 1
ATOM 3361 O O . TYR A 1 409 ? 14.694 4.048 4.015 1.00 98.69 409 TYR A O 1
ATOM 3369 N N . ARG A 1 410 ? 15.999 5.839 4.159 1.00 98.50 410 ARG A N 1
ATOM 3370 C CA . ARG A 1 410 ? 15.016 6.628 4.929 1.00 98.50 410 ARG A CA 1
ATOM 3371 C C . ARG A 1 410 ? 13.674 6.765 4.193 1.00 98.50 410 ARG A C 1
ATOM 3373 O O . ARG A 1 410 ? 12.620 6.563 4.799 1.00 98.50 410 ARG A O 1
ATOM 3380 N N . LEU A 1 411 ? 13.721 7.064 2.897 1.00 98.44 411 LEU A N 1
ATOM 3381 C CA . LEU A 1 411 ? 12.560 7.373 2.060 1.00 98.44 411 LEU A CA 1
ATOM 3382 C C . LEU A 1 411 ? 11.690 6.164 1.708 1.00 98.44 411 LEU A C 1
ATOM 3384 O O . LEU A 1 411 ? 10.484 6.334 1.539 1.00 98.44 411 LEU A O 1
ATOM 3388 N N . LEU A 1 412 ? 12.260 4.960 1.610 1.00 98.06 412 LEU A N 1
ATOM 3389 C CA . LEU A 1 412 ? 11.482 3.760 1.291 1.00 98.06 412 LEU A CA 1
ATOM 3390 C C . LEU A 1 412 ? 10.414 3.470 2.352 1.00 98.06 412 LEU A C 1
ATOM 3392 O O . LEU A 1 412 ? 10.681 3.561 3.550 1.00 98.06 412 LEU A O 1
ATOM 3396 N N . THR A 1 413 ? 9.219 3.050 1.949 1.00 91.06 413 THR A N 1
ATOM 3397 C CA . THR A 1 413 ? 8.238 2.475 2.883 1.00 91.06 413 THR A CA 1
ATOM 3398 C C . THR A 1 413 ? 8.778 1.166 3.488 1.00 91.06 413 THR A C 1
ATOM 3400 O O . THR A 1 413 ? 9.709 0.565 2.942 1.00 91.06 413 THR A O 1
ATOM 3403 N N . PRO A 1 414 ? 8.215 0.646 4.598 1.00 88.56 414 PRO A N 1
ATOM 3404 C CA . PRO A 1 414 ? 8.642 -0.645 5.154 1.00 88.56 414 PRO A CA 1
ATOM 3405 C C . PRO A 1 414 ? 8.562 -1.826 4.171 1.00 88.56 414 PRO A C 1
ATOM 3407 O O . PRO A 1 414 ? 9.306 -2.796 4.330 1.00 88.56 414 PRO A O 1
ATOM 3410 N N . GLN A 1 415 ? 7.671 -1.732 3.173 1.00 87.06 415 GLN A N 1
ATOM 3411 C CA . GLN A 1 415 ? 7.501 -2.718 2.101 1.00 87.06 415 GLN A CA 1
ATOM 3412 C C . GLN A 1 415 ? 8.220 -2.334 0.800 1.00 87.06 415 GLN A C 1
ATOM 3414 O O . GLN A 1 415 ? 8.154 -3.089 -0.170 1.00 87.06 415 GLN A O 1
ATOM 3419 N N . GLY A 1 416 ? 8.876 -1.176 0.766 1.00 94.38 416 GLY A N 1
ATOM 3420 C CA . GLY A 1 416 ? 9.467 -0.643 -0.445 1.00 94.38 416 GLY A CA 1
ATOM 3421 C C . GLY A 1 416 ? 10.735 -1.376 -0.871 1.00 94.38 416 GLY A C 1
ATOM 3422 O O . GLY A 1 416 ? 11.434 -1.995 -0.057 1.00 94.38 416 GLY A O 1
ATOM 3423 N N . VAL A 1 417 ? 11.028 -1.287 -2.165 1.00 98.50 417 VAL A N 1
ATOM 3424 C CA . VAL A 1 417 ? 12.151 -1.982 -2.803 1.00 98.50 417 VAL A CA 1
ATOM 3425 C C . VAL A 1 417 ? 13.070 -0.979 -3.489 1.00 98.50 417 VAL A C 1
ATOM 3427 O O . VAL A 1 417 ? 12.613 -0.076 -4.183 1.00 98.50 417 VAL A O 1
ATOM 3430 N N . LEU A 1 418 ? 14.379 -1.152 -3.322 1.00 98.69 418 LEU A N 1
ATOM 3431 C CA . LEU A 1 418 ? 15.407 -0.498 -4.124 1.00 98.69 418 LEU A CA 1
ATOM 3432 C C . LEU A 1 418 ? 15.970 -1.506 -5.131 1.00 98.69 418 LEU A C 1
ATOM 3434 O O . LEU A 1 418 ? 16.565 -2.507 -4.741 1.00 98.69 418 LEU A O 1
ATOM 3438 N N . CYS A 1 419 ? 15.807 -1.207 -6.415 1.00 98.44 419 CYS A N 1
ATOM 3439 C CA . CYS A 1 419 ? 16.458 -1.874 -7.534 1.00 98.44 419 CYS A CA 1
ATOM 3440 C C . CYS A 1 419 ? 17.673 -1.036 -7.951 1.00 98.44 419 CYS A C 1
ATOM 3442 O O . CYS A 1 419 ? 17.529 -0.016 -8.631 1.00 98.44 419 CYS A O 1
ATOM 3444 N N . LEU A 1 420 ? 18.863 -1.444 -7.511 1.00 98.19 420 LEU A N 1
ATOM 3445 C CA . LEU A 1 420 ? 20.112 -0.722 -7.753 1.00 98.19 420 LEU A CA 1
ATOM 3446 C C . LEU A 1 420 ? 20.915 -1.401 -8.866 1.00 98.19 420 LEU A C 1
ATOM 3448 O O . LEU A 1 420 ? 21.483 -2.465 -8.629 1.00 98.19 420 LEU A O 1
ATOM 3452 N N . ASN A 1 421 ? 21.007 -0.776 -10.042 1.00 96.19 421 ASN A N 1
ATOM 3453 C CA . ASN A 1 421 ? 21.935 -1.214 -11.087 1.00 96.19 421 ASN A CA 1
ATOM 3454 C C . ASN A 1 421 ? 23.283 -0.517 -10.916 1.00 96.19 421 ASN A C 1
ATOM 3456 O O . ASN A 1 421 ? 23.411 0.685 -11.158 1.00 96.19 421 ASN A O 1
ATOM 3460 N N . LEU A 1 422 ? 24.290 -1.265 -10.488 1.00 93.69 422 LEU A N 1
ATOM 3461 C CA . LEU A 1 422 ? 25.626 -0.735 -10.250 1.00 93.69 422 LEU A CA 1
ATOM 3462 C C . LEU A 1 422 ? 26.639 -1.853 -10.444 1.00 93.69 422 LEU A C 1
ATOM 3464 O O . LEU A 1 422 ? 26.509 -2.897 -9.819 1.00 93.69 422 LEU A O 1
ATOM 3468 N N . ASP A 1 423 ? 27.668 -1.623 -11.251 1.00 89.81 423 ASP A N 1
ATOM 3469 C CA . ASP A 1 423 ? 28.747 -2.588 -11.464 1.00 89.81 423 ASP A CA 1
ATOM 3470 C C . ASP A 1 423 ? 30.119 -1.957 -11.175 1.00 89.81 423 ASP A C 1
ATOM 3472 O O . ASP A 1 423 ? 30.244 -0.939 -10.489 1.00 89.81 423 ASP A O 1
ATOM 3476 N N . LYS A 1 424 ? 31.179 -2.588 -11.667 1.00 85.50 424 LYS A N 1
ATOM 3477 C CA . LYS A 1 424 ? 32.550 -2.107 -11.611 1.00 85.50 424 LYS A CA 1
ATOM 3478 C C . LYS A 1 424 ? 32.781 -0.891 -12.511 1.00 85.50 424 LYS A C 1
ATOM 3480 O O . LYS A 1 424 ? 32.190 -0.739 -13.579 1.00 85.50 424 LYS A O 1
ATOM 3485 N N . GLY A 1 425 ? 33.752 -0.081 -12.118 1.00 84.75 425 GLY A N 1
ATOM 3486 C CA . GLY A 1 425 ? 34.270 1.036 -12.901 1.00 84.75 425 GLY A CA 1
ATOM 3487 C C . GLY A 1 425 ? 35.625 1.451 -12.349 1.00 84.75 425 GLY A C 1
ATOM 3488 O O . GLY A 1 425 ? 35.802 1.437 -11.137 1.00 84.75 425 GLY A O 1
ATOM 3489 N N . GLY A 1 426 ? 36.605 1.761 -13.202 1.00 85.00 426 GLY A N 1
ATOM 3490 C CA . GLY A 1 426 ? 37.984 1.999 -12.754 1.00 85.00 426 GLY A CA 1
ATOM 3491 C C . GLY A 1 426 ? 38.486 0.887 -11.818 1.00 85.00 426 GLY A C 1
ATOM 3492 O O . GLY A 1 426 ? 38.387 -0.295 -12.139 1.00 85.00 426 GLY A O 1
ATOM 3493 N N . GLU A 1 427 ? 38.989 1.276 -10.645 1.00 88.69 427 GLU A N 1
ATOM 3494 C CA . GLU A 1 427 ? 39.376 0.366 -9.555 1.00 88.69 427 GLU A CA 1
ATOM 3495 C C . GLU A 1 427 ? 38.232 -0.003 -8.573 1.00 88.69 427 GLU A C 1
ATOM 3497 O O . GLU A 1 427 ? 38.459 -0.744 -7.619 1.00 88.69 427 GLU A O 1
ATOM 3502 N N . PHE A 1 428 ? 37.005 0.494 -8.775 1.00 93.12 428 PHE A N 1
ATOM 3503 C CA . PHE A 1 428 ? 35.835 0.193 -7.940 1.00 93.12 428 PHE A CA 1
ATOM 3504 C C . PHE A 1 428 ? 35.136 -1.106 -8.369 1.00 93.12 428 PHE A C 1
ATOM 3506 O O . PHE A 1 428 ? 34.958 -1.381 -9.558 1.00 93.12 428 PHE A O 1
ATOM 3513 N N . SER A 1 429 ? 34.658 -1.858 -7.378 1.00 92.25 429 SER A N 1
ATOM 3514 C CA . SER A 1 429 ? 33.828 -3.052 -7.529 1.00 92.25 429 SER A CA 1
ATOM 3515 C C . SER A 1 429 ? 32.608 -2.939 -6.618 1.00 92.25 429 SER A C 1
ATOM 3517 O O . SER A 1 429 ? 32.740 -2.729 -5.409 1.00 92.25 429 SER A O 1
ATOM 3519 N N . VAL A 1 430 ? 31.411 -3.113 -7.183 1.00 93.50 430 VAL A N 1
ATOM 3520 C CA . VAL A 1 430 ? 30.163 -3.089 -6.406 1.00 93.50 430 VAL A CA 1
ATOM 3521 C C . VAL A 1 430 ? 30.116 -4.198 -5.352 1.00 93.50 430 VAL A C 1
ATOM 3523 O O . VAL A 1 430 ? 29.579 -3.999 -4.264 1.00 93.50 430 VAL A O 1
ATOM 3526 N N . TRP A 1 431 ? 30.736 -5.347 -5.628 1.00 94.31 431 TRP A N 1
ATOM 3527 C CA . TRP A 1 431 ? 30.741 -6.507 -4.735 1.00 94.31 431 TRP A CA 1
ATOM 3528 C C . TRP A 1 431 ? 31.448 -6.208 -3.407 1.00 94.31 431 TRP A C 1
ATOM 3530 O O . TRP A 1 431 ? 30.978 -6.638 -2.354 1.00 94.31 431 TRP A O 1
ATOM 3540 N N . ASP A 1 432 ? 32.502 -5.388 -3.447 1.00 93.50 432 ASP A N 1
ATOM 3541 C CA . ASP A 1 432 ? 33.228 -4.922 -2.258 1.00 93.50 432 ASP A CA 1
ATOM 3542 C C . ASP A 1 432 ? 32.466 -3.816 -1.507 1.00 93.50 432 ASP A C 1
ATOM 3544 O O . ASP A 1 432 ? 32.734 -3.531 -0.338 1.00 93.50 432 ASP A O 1
ATOM 3548 N N . PHE A 1 433 ? 31.479 -3.201 -2.163 1.00 95.81 433 PHE A N 1
ATOM 3549 C CA . PHE A 1 433 ? 30.648 -2.139 -1.607 1.00 95.81 433 PHE A CA 1
ATOM 3550 C C . PHE A 1 433 ? 29.364 -2.658 -0.937 1.00 95.81 433 PHE A C 1
ATOM 3552 O O . PHE A 1 433 ? 28.869 -2.025 -0.002 1.00 95.81 433 PHE A O 1
ATOM 3559 N N . ILE A 1 434 ? 28.857 -3.842 -1.316 1.00 96.88 434 ILE A N 1
ATOM 3560 C CA . ILE A 1 434 ? 27.651 -4.461 -0.723 1.00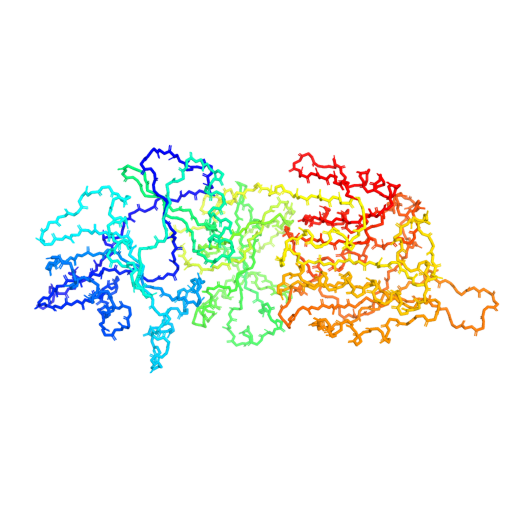 96.88 434 ILE A CA 1
ATOM 3561 C C . ILE A 1 434 ? 27.662 -4.493 0.820 1.00 96.88 434 ILE A C 1
ATOM 3563 O O . ILE A 1 434 ? 26.626 -4.173 1.414 1.00 96.88 434 ILE A O 1
ATOM 3567 N N . PRO A 1 435 ? 28.768 -4.833 1.518 1.00 97.44 435 PRO A N 1
ATOM 3568 C CA . PRO A 1 435 ? 28.797 -4.790 2.982 1.00 97.44 435 PRO A CA 1
ATOM 3569 C C . PRO A 1 435 ? 28.494 -3.400 3.563 1.00 97.44 435 PRO A C 1
ATOM 3571 O O . PRO A 1 435 ? 27.843 -3.305 4.603 1.00 97.44 435 PRO A O 1
ATOM 3574 N N . GLN A 1 436 ? 28.911 -2.326 2.886 1.00 97.62 436 GLN A N 1
ATOM 3575 C CA . GLN A 1 436 ? 28.620 -0.951 3.305 1.00 97.62 436 GLN A CA 1
ATOM 3576 C C . GLN A 1 436 ? 27.150 -0.588 3.056 1.00 97.62 436 GLN A C 1
ATOM 3578 O O . GLN A 1 436 ? 26.529 0.063 3.889 1.00 97.62 436 GLN A O 1
ATOM 3583 N N . ILE A 1 437 ? 26.549 -1.068 1.964 1.00 97.56 437 ILE A N 1
ATOM 3584 C CA . ILE A 1 437 ? 25.105 -0.902 1.726 1.00 97.56 437 ILE A CA 1
ATOM 3585 C C . ILE A 1 437 ? 24.299 -1.607 2.827 1.00 97.56 437 ILE A C 1
ATOM 3587 O O . ILE A 1 437 ? 23.361 -1.037 3.384 1.00 97.56 437 ILE A O 1
ATOM 3591 N N . LYS A 1 438 ? 24.698 -2.828 3.203 1.00 97.50 438 LYS A N 1
ATOM 3592 C CA . LYS A 1 438 ? 24.069 -3.583 4.298 1.00 97.50 438 LYS A CA 1
ATOM 3593 C C . LYS A 1 438 ? 24.218 -2.897 5.656 1.00 97.50 438 LYS A C 1
ATOM 3595 O O . LYS A 1 438 ? 23.304 -2.992 6.470 1.00 97.50 438 LYS A O 1
ATOM 3600 N N . SER A 1 439 ? 25.318 -2.182 5.907 1.00 97.69 439 SER A N 1
ATOM 3601 C CA . SER A 1 439 ? 25.520 -1.470 7.179 1.00 97.69 439 SER A CA 1
ATOM 3602 C C . SER A 1 439 ? 24.592 -0.261 7.364 1.00 97.69 439 SER A C 1
ATOM 3604 O O . SER A 1 439 ? 24.391 0.167 8.498 1.00 97.69 439 SER A O 1
ATOM 3606 N N . ILE A 1 440 ? 23.964 0.243 6.290 1.00 97.69 440 ILE A N 1
ATOM 3607 C CA . ILE A 1 440 ? 22.859 1.218 6.375 1.00 97.69 440 ILE A CA 1
ATOM 3608 C C . ILE A 1 440 ? 21.604 0.580 6.999 1.00 97.69 440 ILE A C 1
ATOM 3610 O O . ILE A 1 440 ? 20.831 1.267 7.662 1.00 97.69 440 ILE A O 1
ATOM 3614 N N . GLY A 1 441 ? 21.403 -0.726 6.800 1.00 97.62 441 GLY A N 1
ATOM 3615 C CA . GLY A 1 441 ? 20.217 -1.466 7.242 1.00 97.62 441 GLY A CA 1
ATOM 3616 C C . GLY A 1 441 ? 19.518 -2.253 6.131 1.00 97.62 441 GLY A C 1
ATOM 3617 O O . GLY A 1 441 ? 18.596 -3.013 6.416 1.00 97.62 441 GLY A O 1
ATOM 3618 N N . PHE A 1 442 ? 19.949 -2.113 4.873 1.00 98.38 442 PHE A N 1
ATOM 3619 C CA . PHE A 1 442 ? 19.366 -2.858 3.759 1.00 98.38 442 PHE A CA 1
ATOM 3620 C C . PHE A 1 442 ? 19.581 -4.371 3.876 1.00 98.38 442 PHE A C 1
ATOM 3622 O O . PHE A 1 442 ? 20.672 -4.858 4.185 1.00 98.38 442 PHE A O 1
ATOM 3629 N N . GLN A 1 443 ? 18.548 -5.123 3.511 1.00 97.69 443 GLN A N 1
ATOM 3630 C CA . GLN A 1 443 ? 18.619 -6.549 3.227 1.00 97.69 443 GLN A CA 1
ATOM 3631 C C . GLN A 1 443 ? 18.764 -6.740 1.721 1.00 97.69 443 GLN A C 1
ATOM 3633 O O . GLN A 1 443 ? 17.927 -6.272 0.959 1.00 97.69 443 GLN A O 1
ATOM 3638 N N . LEU A 1 444 ? 19.822 -7.431 1.293 1.00 97.25 444 LEU A N 1
ATOM 3639 C CA . LEU A 1 444 ? 19.938 -7.902 -0.087 1.00 97.25 444 LEU A CA 1
ATOM 3640 C C . LEU A 1 444 ? 19.103 -9.172 -0.222 1.00 97.25 444 LEU A C 1
ATOM 3642 O O . LEU A 1 444 ? 19.448 -10.182 0.395 1.00 97.25 444 LEU A O 1
ATOM 3646 N N . ILE A 1 445 ? 18.009 -9.081 -0.971 1.00 94.62 445 ILE A N 1
ATOM 3647 C CA . ILE A 1 445 ? 17.052 -10.170 -1.156 1.00 94.62 445 ILE A CA 1
ATOM 3648 C C . ILE A 1 445 ? 17.441 -11.019 -2.361 1.00 94.62 445 ILE A C 1
ATOM 3650 O O . ILE A 1 445 ? 17.620 -12.221 -2.206 1.00 94.62 445 ILE A O 1
ATOM 3654 N N . ASP A 1 446 ? 17.647 -10.377 -3.510 1.00 93.44 446 ASP A N 1
ATOM 3655 C CA . ASP A 1 446 ? 17.974 -11.029 -4.778 1.00 93.44 446 ASP A CA 1
ATOM 3656 C C . ASP A 1 446 ? 19.013 -10.218 -5.560 1.00 93.44 446 ASP A C 1
ATOM 3658 O O . ASP A 1 446 ? 19.289 -9.049 -5.270 1.00 93.44 446 ASP A O 1
ATOM 3662 N N . THR A 1 447 ? 19.614 -10.849 -6.566 1.00 95.94 447 THR A N 1
ATOM 3663 C CA . THR A 1 447 ? 20.476 -10.185 -7.549 1.00 95.94 447 THR A CA 1
ATOM 3664 C C . THR A 1 447 ? 20.054 -10.631 -8.935 1.00 95.94 447 THR A C 1
ATOM 3666 O O . THR A 1 447 ? 20.216 -11.794 -9.287 1.00 95.94 447 THR A O 1
ATOM 3669 N N . ILE A 1 448 ? 19.510 -9.701 -9.710 1.00 95.50 448 ILE A N 1
ATOM 3670 C CA . ILE A 1 448 ? 19.139 -9.942 -11.100 1.00 95.50 448 ILE A CA 1
ATOM 3671 C C . ILE A 1 448 ? 20.370 -9.674 -11.960 1.00 95.50 448 ILE A C 1
ATOM 3673 O O . ILE A 1 448 ? 20.988 -8.617 -11.859 1.00 95.50 448 ILE A O 1
ATOM 3677 N N . ILE A 1 449 ? 20.726 -10.618 -12.822 1.00 94.00 449 ILE A N 1
ATOM 3678 C CA . ILE A 1 449 ? 21.797 -10.455 -13.801 1.00 94.00 449 ILE A CA 1
ATOM 3679 C C . ILE A 1 449 ? 21.167 -10.003 -15.109 1.00 94.00 449 ILE A C 1
ATOM 3681 O O . ILE A 1 449 ? 20.596 -10.803 -15.851 1.00 94.00 449 ILE A O 1
ATOM 3685 N N . TRP A 1 450 ? 21.277 -8.716 -15.414 1.00 92.12 450 TRP A N 1
ATOM 3686 C CA . TRP A 1 450 ? 20.878 -8.212 -16.716 1.00 92.12 450 TRP A CA 1
ATOM 3687 C C . TRP A 1 450 ? 21.971 -8.530 -17.734 1.00 92.12 450 TRP A C 1
ATOM 3689 O O . TRP A 1 450 ? 23.068 -7.990 -17.673 1.00 92.12 450 TRP A O 1
ATOM 3699 N N . TYR A 1 451 ? 21.674 -9.424 -18.674 1.00 88.75 451 TYR A N 1
ATOM 3700 C CA . TYR A 1 451 ? 22.573 -9.823 -19.751 1.00 88.75 451 TYR A CA 1
ATOM 3701 C C . TYR A 1 451 ? 22.193 -9.121 -21.060 1.00 88.75 451 TYR A C 1
ATOM 3703 O O . TYR A 1 451 ? 21.061 -9.238 -21.537 1.00 88.75 451 TYR A O 1
ATOM 3711 N N . ASP A 1 452 ? 23.156 -8.443 -21.685 1.00 83.00 452 ASP A N 1
ATOM 3712 C CA . ASP A 1 452 ? 22.983 -7.831 -22.998 1.00 83.00 452 ASP A CA 1
ATOM 3713 C C . ASP A 1 452 ? 23.886 -8.488 -24.049 1.00 83.00 452 ASP A C 1
ATOM 3715 O O . ASP A 1 452 ? 25.066 -8.162 -24.209 1.00 83.00 452 ASP A O 1
ATOM 3719 N N . LYS A 1 453 ? 23.278 -9.358 -24.863 1.00 74.94 453 LYS A N 1
ATOM 3720 C CA . LYS A 1 453 ? 23.920 -10.027 -26.008 1.00 74.94 453 LYS A CA 1
ATOM 3721 C C . LYS A 1 453 ? 24.467 -9.087 -27.090 1.00 74.94 453 LYS A C 1
ATOM 3723 O O . LYS A 1 453 ? 25.198 -9.534 -27.974 1.00 74.94 453 LYS A O 1
ATOM 3728 N N . THR A 1 454 ? 24.085 -7.809 -27.091 1.00 71.94 454 THR A N 1
ATOM 3729 C CA . THR A 1 454 ? 24.589 -6.820 -28.056 1.00 71.94 454 THR A CA 1
ATOM 3730 C C . THR A 1 454 ? 25.947 -6.256 -27.658 1.00 71.94 454 THR A C 1
ATOM 3732 O O . THR A 1 454 ? 26.658 -5.748 -28.530 1.00 71.94 454 THR A O 1
ATOM 3735 N N . ARG A 1 455 ? 26.361 -6.415 -26.392 1.00 71.50 455 ARG A N 1
ATOM 3736 C CA . ARG A 1 455 ? 27.704 -6.056 -25.927 1.00 71.50 455 ARG A CA 1
ATOM 3737 C C . ARG A 1 455 ? 28.723 -7.003 -26.552 1.00 71.50 455 ARG A C 1
ATOM 3739 O O . ARG A 1 455 ? 28.840 -8.172 -26.188 1.00 71.50 455 ARG A O 1
ATOM 3746 N N . ARG A 1 456 ? 29.450 -6.499 -27.548 1.00 63.94 456 ARG A N 1
ATOM 3747 C CA . ARG A 1 456 ? 30.487 -7.250 -28.261 1.00 63.94 456 ARG A CA 1
ATOM 3748 C C . ARG A 1 456 ? 31.841 -7.072 -27.592 1.00 63.94 456 ARG A C 1
ATOM 3750 O O . ARG A 1 456 ? 32.125 -6.049 -26.982 1.00 63.94 456 ARG A O 1
ATOM 3757 N N . ARG A 1 457 ? 32.704 -8.073 -27.761 1.00 62.88 457 ARG A N 1
ATOM 3758 C CA . ARG A 1 457 ? 34.131 -7.955 -27.457 1.00 62.88 457 ARG A CA 1
ATOM 3759 C C . ARG A 1 457 ? 34.757 -6.872 -28.326 1.00 62.88 457 ARG A C 1
ATOM 3761 O O . ARG A 1 457 ? 34.620 -6.925 -29.547 1.00 62.88 457 ARG A O 1
ATOM 3768 N N . GLU A 1 458 ? 35.502 -5.962 -27.713 1.00 58.31 458 GLU A N 1
ATOM 3769 C CA . GLU A 1 458 ? 36.450 -5.134 -28.451 1.00 58.31 458 GLU A CA 1
ATOM 3770 C C . GLU A 1 458 ? 37.586 -6.020 -28.978 1.00 58.31 458 GLU A C 1
ATOM 3772 O O . GLU A 1 458 ? 38.220 -6.776 -28.232 1.00 58.31 458 GLU A O 1
ATOM 3777 N N . ALA A 1 459 ? 37.813 -5.980 -30.292 1.00 53.41 459 ALA A N 1
ATOM 3778 C CA . ALA A 1 459 ? 38.878 -6.748 -30.922 1.00 53.41 459 ALA A CA 1
ATOM 3779 C C . ALA A 1 459 ? 40.241 -6.315 -30.351 1.00 53.41 459 ALA A C 1
ATOM 3781 O O . ALA A 1 459 ? 40.563 -5.133 -30.347 1.00 53.41 459 ALA A O 1
ATOM 3782 N N . GLY A 1 460 ? 41.041 -7.276 -29.874 1.00 58.53 460 GLY A N 1
ATOM 3783 C CA . GLY A 1 460 ? 42.379 -7.018 -29.322 1.00 58.53 460 GLY A CA 1
ATOM 3784 C C . GLY A 1 460 ? 42.462 -6.877 -27.796 1.00 58.53 460 GLY A C 1
ATOM 3785 O O . GLY A 1 460 ? 43.569 -6.814 -27.272 1.00 58.53 460 GLY A O 1
ATOM 3786 N N . TYR A 1 461 ? 41.343 -6.901 -27.061 1.00 61.19 461 TYR A N 1
ATOM 3787 C CA . TYR A 1 461 ? 41.370 -6.851 -25.592 1.00 61.19 461 TYR A CA 1
ATOM 3788 C C . TYR A 1 461 ? 41.620 -8.250 -24.976 1.00 61.19 461 TYR A C 1
ATOM 3790 O O . TYR A 1 461 ? 40.954 -9.215 -25.385 1.00 61.19 461 TYR A O 1
ATOM 3798 N N . PRO A 1 462 ? 42.542 -8.414 -24.001 1.00 68.44 462 PRO A N 1
ATOM 3799 C CA . PRO A 1 462 ? 42.950 -9.727 -23.475 1.00 68.44 462 PRO A CA 1
ATOM 3800 C C . PRO A 1 462 ? 41.945 -10.368 -22.498 1.00 68.44 462 PRO A C 1
ATOM 3802 O O . PRO A 1 462 ? 42.157 -11.494 -22.056 1.00 68.44 462 PRO A O 1
ATOM 3805 N N . HIS A 1 463 ? 40.842 -9.686 -22.175 1.00 72.06 463 HIS A N 1
ATOM 3806 C CA . HIS A 1 463 ? 39.829 -10.149 -21.221 1.00 72.06 463 HIS A CA 1
ATOM 3807 C C . HIS A 1 463 ? 38.510 -10.553 -21.898 1.00 72.06 463 HIS A C 1
ATOM 3809 O O . HIS A 1 463 ? 38.244 -10.210 -23.054 1.00 72.06 463 HIS A O 1
ATOM 3815 N N . LEU A 1 464 ? 37.676 -11.297 -21.161 1.00 74.12 464 LEU A N 1
ATOM 3816 C CA . LEU A 1 464 ? 36.308 -11.624 -21.570 1.00 74.12 464 LEU A CA 1
ATOM 3817 C C . LEU A 1 464 ? 35.463 -10.352 -21.709 1.00 74.12 464 LEU A C 1
ATOM 3819 O O . LEU A 1 464 ? 35.654 -9.380 -20.977 1.00 74.12 464 LEU A O 1
ATOM 3823 N N . SER A 1 465 ? 34.498 -10.379 -22.626 1.00 72.50 465 SER A N 1
ATOM 3824 C CA . SER A 1 465 ? 33.532 -9.294 -22.793 1.00 72.50 465 SER A CA 1
ATOM 3825 C C . SER A 1 465 ? 32.663 -9.153 -21.556 1.00 72.50 465 SER A C 1
ATOM 3827 O O . SER A 1 465 ? 31.995 -10.102 -21.140 1.00 72.50 465 SER A O 1
ATOM 3829 N N . HIS A 1 466 ? 32.622 -7.946 -21.009 1.00 77.62 466 HIS A N 1
ATOM 3830 C CA . HIS A 1 466 ? 31.684 -7.610 -19.956 1.00 77.62 466 HIS A CA 1
ATOM 3831 C C . HIS A 1 466 ? 30.288 -7.431 -20.567 1.00 77.62 466 HIS A C 1
ATOM 3833 O O . HIS A 1 466 ? 30.006 -6.441 -21.238 1.00 77.62 466 HIS A O 1
ATOM 3839 N N . SER A 1 467 ? 29.459 -8.462 -20.424 1.00 80.38 467 SER A N 1
ATOM 3840 C CA . SER A 1 467 ? 28.183 -8.609 -21.138 1.00 80.38 467 SER A CA 1
ATOM 3841 C C . SER A 1 467 ? 26.966 -8.621 -20.217 1.00 80.38 467 SER A C 1
ATOM 3843 O O . SER A 1 467 ? 25.848 -8.783 -20.696 1.00 80.38 467 SER A O 1
ATOM 3845 N N . PHE A 1 468 ? 27.172 -8.429 -18.915 1.00 88.06 468 PHE A N 1
ATOM 3846 C CA . PHE A 1 468 ? 26.098 -8.336 -17.939 1.00 88.06 468 PHE A CA 1
ATOM 3847 C C . PHE A 1 468 ? 26.327 -7.175 -16.975 1.00 88.06 468 PHE A C 1
ATOM 3849 O O . PHE A 1 468 ? 27.468 -6.748 -16.824 1.00 88.06 468 PHE A O 1
ATOM 3856 N N . GLU A 1 469 ? 25.256 -6.732 -16.323 1.00 90.31 469 GLU A N 1
ATOM 3857 C CA . GLU A 1 469 ? 25.270 -5.833 -15.166 1.00 90.31 469 GLU A CA 1
ATOM 3858 C C . GLU A 1 469 ? 24.380 -6.420 -14.053 1.00 90.31 469 GLU A C 1
ATOM 3860 O O . GLU A 1 469 ? 23.317 -6.980 -14.350 1.00 90.31 469 GLU A O 1
ATOM 3865 N N . PRO A 1 470 ? 24.800 -6.359 -12.778 1.00 94.94 470 PRO A N 1
ATOM 3866 C CA . PRO A 1 470 ? 23.988 -6.804 -11.660 1.00 94.94 470 PRO A CA 1
ATOM 3867 C C . PRO A 1 470 ? 23.027 -5.704 -11.190 1.00 94.94 470 PRO A C 1
ATOM 3869 O O . PRO A 1 470 ? 23.410 -4.559 -10.949 1.00 94.94 470 PRO A O 1
ATOM 3872 N N . ILE A 1 471 ? 21.779 -6.102 -10.961 1.00 97.19 471 ILE A N 1
ATOM 3873 C CA . ILE A 1 471 ? 20.747 -5.287 -10.330 1.00 97.19 471 ILE A CA 1
ATOM 3874 C C . ILE A 1 471 ? 20.463 -5.887 -8.959 1.00 97.19 471 ILE A C 1
ATOM 3876 O O . ILE A 1 471 ? 19.934 -6.994 -8.831 1.00 97.19 471 ILE A O 1
ATOM 3880 N N . PHE A 1 472 ? 20.830 -5.153 -7.919 1.00 98.12 472 PHE A N 1
ATOM 3881 C CA . PHE A 1 472 ? 20.655 -5.577 -6.539 1.00 98.12 472 PHE A CA 1
ATOM 3882 C C . PHE A 1 472 ? 19.262 -5.204 -6.045 1.00 98.12 472 PHE A C 1
ATOM 3884 O O . PHE A 1 472 ? 18.871 -4.038 -6.113 1.00 98.12 472 PHE A O 1
ATOM 3891 N N . ILE A 1 473 ? 18.540 -6.192 -5.515 1.00 97.94 473 ILE A N 1
ATOM 3892 C CA . ILE A 1 473 ? 17.205 -6.012 -4.942 1.00 97.94 473 ILE A CA 1
ATOM 3893 C C . ILE A 1 473 ? 17.342 -5.875 -3.431 1.00 97.94 473 ILE A C 1
ATOM 3895 O O . ILE A 1 473 ? 17.635 -6.838 -2.717 1.00 97.94 473 ILE A O 1
ATOM 3899 N N . LEU A 1 474 ? 17.173 -4.648 -2.951 1.00 98.56 474 LEU A N 1
ATOM 3900 C CA . LEU A 1 474 ? 17.454 -4.238 -1.582 1.00 98.56 474 LEU A CA 1
ATOM 3901 C C . LEU A 1 474 ? 16.164 -3.792 -0.884 1.00 98.56 474 LEU A C 1
ATOM 3903 O O . LEU A 1 474 ? 15.397 -3.006 -1.436 1.00 98.56 474 LEU A O 1
ATOM 3907 N N . THR A 1 475 ? 15.925 -4.251 0.345 1.00 98.06 475 THR A N 1
ATOM 3908 C CA . THR A 1 475 ? 14.705 -3.924 1.108 1.00 98.06 475 THR A CA 1
ATOM 3909 C C . THR A 1 475 ? 15.013 -3.538 2.555 1.00 98.06 475 THR A C 1
ATOM 3911 O O . THR A 1 475 ? 16.079 -3.854 3.086 1.00 98.06 475 THR A O 1
ATOM 3914 N N . LYS A 1 476 ? 14.068 -2.864 3.227 1.00 92.50 476 LYS A N 1
ATOM 3915 C CA . LYS A 1 476 ? 14.137 -2.623 4.683 1.00 92.50 476 LYS A CA 1
ATOM 3916 C C . LYS A 1 476 ? 13.859 -3.884 5.494 1.00 92.50 476 LYS A C 1
ATOM 3918 O O . LYS A 1 476 ? 14.446 -4.111 6.550 1.00 92.50 476 LYS A O 1
ATOM 3923 N N . THR A 1 477 ? 12.903 -4.682 5.027 1.00 89.00 477 THR A N 1
ATOM 3924 C CA . THR A 1 477 ? 12.385 -5.835 5.761 1.00 89.00 477 THR A CA 1
ATOM 3925 C C . THR A 1 477 ? 12.190 -7.035 4.837 1.00 89.00 477 THR A C 1
ATOM 3927 O O . THR A 1 477 ? 12.180 -6.914 3.612 1.00 89.00 477 THR A O 1
ATOM 3930 N N . LYS A 1 478 ? 11.965 -8.210 5.434 1.00 85.81 478 LYS A N 1
ATOM 3931 C CA . LYS A 1 478 ? 11.595 -9.429 4.696 1.00 85.81 478 LYS A CA 1
ATOM 3932 C C . LYS A 1 478 ? 10.165 -9.391 4.141 1.00 85.81 478 LYS A C 1
ATOM 3934 O O . LYS A 1 478 ? 9.786 -10.297 3.407 1.00 85.81 478 LYS A O 1
ATOM 3939 N N . GLN A 1 479 ? 9.358 -8.404 4.536 1.00 81.38 479 GLN A N 1
ATOM 3940 C CA . GLN A 1 479 ? 8.005 -8.187 4.028 1.00 81.38 479 GLN A CA 1
ATOM 3941 C C . GLN A 1 479 ? 8.045 -6.993 3.075 1.00 81.38 479 GLN A C 1
ATOM 3943 O O . GLN A 1 479 ? 8.085 -5.850 3.518 1.00 81.38 479 GLN A O 1
ATOM 3948 N N . PHE A 1 480 ? 8.064 -7.269 1.775 1.00 88.25 480 PHE A N 1
ATOM 3949 C CA . PHE A 1 480 ? 8.170 -6.255 0.729 1.00 88.25 480 PHE A CA 1
ATOM 3950 C C . PHE A 1 480 ? 7.167 -6.511 -0.398 1.00 88.25 480 PHE A C 1
ATOM 3952 O O . PHE A 1 480 ? 6.645 -7.623 -0.539 1.00 88.25 480 PHE A O 1
ATOM 3959 N N . THR A 1 481 ? 6.887 -5.472 -1.181 1.00 80.06 481 THR A N 1
ATOM 3960 C CA . THR A 1 481 ? 5.996 -5.546 -2.340 1.00 80.06 481 THR A CA 1
ATOM 3961 C C . THR A 1 481 ? 6.626 -6.421 -3.417 1.00 80.06 481 THR A C 1
ATOM 3963 O O . THR A 1 481 ? 7.704 -6.121 -3.918 1.00 80.06 481 THR A O 1
ATOM 3966 N N . MET A 1 482 ? 5.944 -7.508 -3.781 1.00 85.56 482 MET A N 1
ATOM 3967 C CA . MET A 1 482 ? 6.349 -8.374 -4.886 1.00 85.56 482 MET A CA 1
ATOM 3968 C C . MET A 1 482 ? 5.129 -8.985 -5.576 1.00 85.56 482 MET A C 1
ATOM 3970 O O . MET A 1 482 ? 4.391 -9.788 -4.991 1.00 85.56 482 MET A O 1
ATOM 3974 N N . ASN A 1 483 ? 4.940 -8.640 -6.844 1.00 74.25 483 ASN A N 1
ATOM 3975 C CA . ASN A 1 483 ? 3.849 -9.119 -7.676 1.00 74.25 483 ASN A CA 1
ATOM 3976 C C . ASN A 1 483 ? 4.204 -10.473 -8.278 1.00 74.25 483 ASN A C 1
ATOM 3978 O O . ASN A 1 483 ? 4.840 -10.582 -9.319 1.00 74.25 483 ASN A O 1
ATOM 3982 N N . LYS A 1 484 ? 3.758 -11.541 -7.617 1.00 69.00 484 LYS A N 1
ATOM 3983 C CA . LYS A 1 484 ? 4.079 -12.921 -8.016 1.00 69.00 484 LYS A CA 1
ATOM 3984 C C . LYS A 1 484 ? 3.599 -13.302 -9.415 1.00 69.00 484 LYS A C 1
ATOM 3986 O O . LYS A 1 484 ? 4.210 -14.161 -10.033 1.00 69.00 484 LYS A O 1
ATOM 3991 N N . ALA A 1 485 ? 2.532 -12.672 -9.907 1.00 50.72 485 ALA A N 1
ATOM 3992 C CA . ALA A 1 485 ? 2.062 -12.869 -11.280 1.00 50.72 485 ALA A CA 1
ATOM 3993 C C . ALA A 1 485 ? 3.091 -12.394 -12.324 1.00 50.72 485 ALA A C 1
ATOM 3995 O O . ALA A 1 485 ? 3.112 -12.896 -13.442 1.00 50.72 485 ALA A O 1
ATOM 3996 N N . SER A 1 486 ? 3.956 -11.462 -11.931 1.00 62.56 486 SER A N 1
ATOM 3997 C CA . SER A 1 486 ? 5.018 -10.874 -12.747 1.00 62.56 486 SER A CA 1
ATOM 3998 C C . SER A 1 486 ? 6.381 -11.521 -12.472 1.00 62.56 486 SER A C 1
ATOM 4000 O O . SER A 1 486 ? 7.400 -11.086 -13.004 1.00 62.56 486 SER A O 1
ATOM 4002 N N . LEU A 1 487 ? 6.427 -12.552 -11.618 1.00 72.50 487 LEU A N 1
ATOM 4003 C CA . LEU A 1 487 ? 7.665 -13.221 -11.241 1.00 72.50 487 LEU A CA 1
ATOM 4004 C C . LEU A 1 487 ? 8.193 -14.054 -12.412 1.00 72.50 487 LEU A C 1
ATOM 4006 O O . LEU A 1 487 ? 7.584 -15.038 -12.834 1.00 72.50 487 LEU A O 1
ATOM 4010 N N . HIS A 1 488 ? 9.375 -13.688 -12.898 1.00 68.81 488 HIS A N 1
ATOM 4011 C CA . HIS A 1 488 ? 10.136 -14.524 -13.814 1.00 68.81 488 HIS A CA 1
ATOM 4012 C C . HIS A 1 488 ? 10.752 -15.712 -13.065 1.00 68.81 488 HIS A C 1
ATOM 4014 O O . HIS A 1 488 ? 11.197 -15.579 -11.929 1.00 68.81 488 HIS A O 1
ATOM 4020 N N . GLN A 1 489 ? 10.812 -16.879 -13.712 1.00 63.81 489 GLN A N 1
ATOM 4021 C CA . GLN A 1 489 ? 11.397 -18.083 -13.103 1.00 63.81 489 GLN A CA 1
ATOM 4022 C C . GLN A 1 489 ? 12.916 -17.985 -12.887 1.00 63.81 489 GLN A C 1
ATOM 4024 O O . GLN A 1 489 ? 13.441 -18.710 -12.049 1.00 63.81 489 GLN A O 1
ATOM 4029 N N . ASN A 1 490 ? 13.604 -17.107 -13.628 1.00 79.44 490 ASN A N 1
ATOM 4030 C CA . ASN A 1 490 ? 15.060 -16.976 -13.615 1.00 79.44 490 ASN A CA 1
ATOM 4031 C C . ASN A 1 490 ? 15.491 -15.556 -13.222 1.00 79.44 490 ASN A C 1
ATOM 4033 O O . ASN A 1 490 ? 14.842 -14.570 -13.584 1.00 79.44 490 ASN A O 1
ATOM 4037 N N . ASP A 1 491 ? 16.631 -15.475 -12.545 1.00 85.06 491 ASP A N 1
ATOM 4038 C CA . ASP A 1 491 ? 17.329 -14.256 -12.125 1.00 85.06 491 ASP A CA 1
ATOM 4039 C C . ASP A 1 491 ? 18.252 -13.675 -13.215 1.00 85.06 491 ASP A C 1
ATOM 4041 O O . ASP A 1 491 ? 18.726 -12.551 -13.083 1.00 85.06 491 ASP A O 1
ATOM 4045 N N . VAL A 1 492 ? 18.471 -14.388 -14.325 1.00 90.94 492 VAL A N 1
ATOM 4046 C CA . VAL A 1 492 ? 19.193 -13.881 -15.505 1.00 90.94 492 VAL A CA 1
ATOM 4047 C C . VAL A 1 492 ? 18.211 -13.347 -16.542 1.00 90.94 492 VAL A C 1
ATOM 4049 O O . VAL A 1 492 ? 17.414 -14.099 -17.111 1.00 90.94 492 VAL A O 1
ATOM 4052 N N . TRP A 1 493 ? 18.267 -12.044 -16.808 1.00 90.19 493 TRP A N 1
ATOM 4053 C CA . TRP A 1 493 ? 17.358 -11.348 -17.715 1.00 90.19 493 TRP A CA 1
ATOM 4054 C C . TRP A 1 493 ? 18.093 -10.920 -18.984 1.00 90.19 493 TRP A C 1
ATOM 4056 O O . TRP A 1 493 ? 18.881 -9.976 -18.980 1.00 90.19 493 TRP A O 1
ATOM 4066 N N . GLU A 1 494 ? 17.823 -11.607 -20.096 1.00 89.06 494 GLU A N 1
ATOM 4067 C CA . GLU A 1 494 ? 18.361 -11.239 -21.408 1.00 89.06 494 GLU A CA 1
ATOM 4068 C C . GLU A 1 494 ? 17.544 -10.090 -22.017 1.00 89.06 494 GLU A C 1
ATOM 4070 O O . GLU A 1 494 ? 16.466 -10.293 -22.583 1.00 89.06 494 GLU A O 1
ATOM 4075 N N . ILE A 1 495 ? 18.068 -8.868 -21.916 1.00 83.69 495 ILE A N 1
ATOM 4076 C CA . ILE A 1 495 ? 17.441 -7.663 -22.467 1.00 83.69 495 ILE A CA 1
ATOM 4077 C C . ILE A 1 495 ? 18.498 -6.913 -23.269 1.00 83.69 495 ILE A C 1
ATOM 4079 O O . ILE A 1 495 ? 19.480 -6.415 -22.732 1.00 83.69 495 ILE A O 1
ATOM 4083 N N . SER A 1 496 ? 18.309 -6.838 -24.583 1.00 75.94 496 SER A N 1
ATOM 4084 C CA . SER A 1 496 ? 19.223 -6.098 -25.448 1.00 75.94 496 SER A CA 1
ATOM 4085 C C . SER A 1 496 ? 18.935 -4.607 -25.425 1.00 75.94 496 SER A C 1
ATOM 4087 O O . SER A 1 496 ? 17.775 -4.225 -25.575 1.00 75.94 496 SER A O 1
ATOM 4089 N N . HIS A 1 497 ? 19.979 -3.775 -25.374 1.00 66.19 497 HIS A N 1
ATOM 4090 C CA . HIS A 1 497 ? 19.815 -2.341 -25.614 1.00 66.19 497 HIS A CA 1
ATOM 4091 C C . HIS A 1 497 ? 19.217 -2.068 -27.008 1.00 66.19 497 HIS A C 1
ATOM 4093 O O . HIS A 1 497 ? 18.349 -1.213 -27.147 1.00 66.19 497 HIS A O 1
ATOM 4099 N N . TYR A 1 498 ? 19.634 -2.818 -28.044 1.00 60.75 498 TYR A N 1
ATOM 4100 C CA . TYR A 1 498 ? 19.216 -2.566 -29.430 1.00 60.75 498 TYR A CA 1
ATOM 4101 C C . TYR A 1 498 ? 19.205 -3.834 -30.312 1.00 60.75 498 TYR A C 1
ATOM 4103 O O . TYR A 1 498 ? 20.266 -4.261 -30.764 1.00 60.75 498 TYR A O 1
ATOM 4111 N N . LYS A 1 499 ? 18.021 -4.413 -30.611 1.00 39.53 499 LYS A N 1
ATOM 4112 C CA . LYS A 1 499 ? 17.603 -4.948 -31.945 1.00 39.53 499 LYS A CA 1
ATOM 4113 C C . LYS A 1 499 ? 16.333 -5.817 -31.888 1.00 39.53 499 LYS A C 1
ATOM 4115 O O . LYS A 1 499 ? 16.297 -6.793 -31.148 1.00 39.53 499 LYS A O 1
ATOM 4120 N N . GLY A 1 500 ? 15.363 -5.542 -32.775 1.00 33.94 500 GLY A N 1
ATOM 4121 C CA . GLY A 1 500 ? 14.318 -6.520 -33.129 1.00 33.94 500 GLY A CA 1
ATOM 4122 C C . GLY A 1 500 ? 13.016 -5.995 -33.743 1.00 33.94 500 GLY A C 1
ATOM 4123 O O . GLY A 1 500 ? 12.315 -6.768 -34.385 1.00 33.94 500 GLY A O 1
ATOM 4124 N N . VAL A 1 501 ? 12.691 -4.711 -33.606 1.00 31.08 501 VAL A N 1
ATOM 4125 C CA . VAL A 1 501 ? 11.554 -4.096 -34.313 1.00 31.08 501 VAL A CA 1
ATOM 4126 C C . VAL A 1 501 ? 12.122 -3.188 -35.397 1.00 31.08 501 VAL A C 1
ATOM 4128 O O . VAL A 1 501 ? 13.230 -2.667 -35.232 1.00 31.08 501 VAL A O 1
ATOM 4131 N N . SER A 1 502 ? 11.406 -3.008 -36.509 1.00 29.44 502 SER A N 1
ATOM 4132 C CA . SER A 1 502 ? 11.654 -1.899 -37.433 1.00 29.44 502 SER A CA 1
ATOM 4133 C C . SER A 1 502 ? 11.977 -0.629 -36.640 1.00 29.44 502 SER A C 1
ATOM 4135 O O . SER A 1 502 ? 11.509 -0.445 -35.513 1.00 29.44 502 SER A O 1
ATOM 4137 N N . ALA A 1 503 ? 12.799 0.241 -37.218 1.00 35.91 503 ALA A N 1
ATOM 4138 C CA . ALA A 1 503 ? 13.339 1.458 -36.615 1.00 35.91 503 ALA A CA 1
ATOM 4139 C C . ALA A 1 503 ? 12.293 2.476 -36.080 1.00 35.91 503 ALA A C 1
ATOM 4141 O O . ALA A 1 503 ? 12.671 3.584 -35.710 1.00 35.91 503 ALA A O 1
ATOM 4142 N N . GLU A 1 504 ? 11.023 2.088 -35.978 1.00 35.25 504 GLU A N 1
ATOM 4143 C CA . GLU A 1 504 ? 9.829 2.847 -35.624 1.00 35.25 504 GLU A CA 1
ATOM 4144 C C . GLU A 1 504 ? 9.355 2.652 -34.164 1.00 35.25 504 GLU A C 1
ATOM 4146 O O . GLU A 1 504 ? 8.531 3.440 -33.719 1.00 35.25 504 GLU A O 1
ATOM 4151 N N . LYS A 1 505 ? 9.849 1.656 -33.395 1.00 36.94 505 LYS A N 1
ATOM 4152 C CA . LYS A 1 505 ? 9.354 1.380 -32.013 1.00 36.94 505 LYS A CA 1
ATOM 4153 C C . LYS A 1 505 ? 10.366 1.445 -30.856 1.00 36.94 505 LYS A C 1
ATOM 4155 O O . LYS A 1 505 ? 9.986 1.184 -29.722 1.00 36.94 505 LYS A O 1
ATOM 4160 N N . GLY A 1 506 ? 11.636 1.761 -31.100 1.00 42.06 506 GLY A N 1
ATOM 4161 C CA . GLY A 1 506 ? 12.516 2.208 -30.009 1.00 42.06 506 GLY A CA 1
ATOM 4162 C C . GLY A 1 506 ? 12.295 3.700 -29.793 1.00 42.06 506 GLY A C 1
ATOM 4163 O O . GLY A 1 506 ? 12.345 4.431 -30.789 1.00 42.06 506 GLY A O 1
ATOM 4164 N N . ASP A 1 507 ? 12.053 4.151 -28.561 1.00 50.06 507 ASP A N 1
ATOM 4165 C CA . ASP A 1 507 ? 11.852 5.576 -28.285 1.00 50.06 507 ASP A CA 1
ATOM 4166 C C . ASP A 1 507 ? 13.014 6.377 -28.876 1.00 50.06 507 ASP A C 1
ATOM 4168 O O . ASP A 1 507 ? 14.189 6.076 -28.648 1.00 50.06 507 ASP A O 1
ATOM 4172 N N . ALA A 1 508 ? 12.692 7.375 -29.702 1.00 52.25 508 ALA A N 1
ATOM 4173 C CA . ALA A 1 508 ? 13.692 8.219 -30.356 1.00 52.25 508 ALA A CA 1
ATOM 4174 C C . ALA A 1 508 ? 14.668 8.835 -29.332 1.00 52.25 508 ALA A C 1
ATOM 4176 O O . ALA A 1 508 ? 15.855 8.969 -29.616 1.00 52.25 508 ALA A O 1
ATOM 4177 N N . TRP A 1 509 ? 14.174 9.094 -28.119 1.00 54.66 509 TRP A N 1
ATOM 4178 C CA . TRP A 1 509 ? 14.910 9.621 -26.972 1.00 54.66 509 TRP A CA 1
ATOM 4179 C C . TRP A 1 509 ? 16.054 8.724 -26.490 1.00 54.66 509 TRP A C 1
ATOM 4181 O O . TRP A 1 509 ? 17.144 9.224 -26.207 1.00 54.66 509 TRP A O 1
ATOM 4191 N N . ASP A 1 510 ? 15.857 7.402 -26.455 1.00 54.47 510 ASP A N 1
ATOM 4192 C CA . ASP A 1 510 ? 16.882 6.474 -25.958 1.00 54.47 510 ASP A CA 1
ATOM 4193 C C . ASP A 1 510 ? 18.078 6.387 -26.915 1.00 54.47 510 ASP A C 1
ATOM 4195 O O . ASP A 1 510 ? 19.204 6.159 -26.483 1.00 54.47 510 ASP A O 1
ATOM 4199 N N . ARG A 1 511 ? 17.851 6.645 -28.211 1.00 54.28 511 ARG A N 1
ATOM 4200 C CA . ARG A 1 511 ? 18.901 6.697 -29.243 1.00 54.28 511 ARG A CA 1
ATOM 4201 C C . ARG A 1 511 ? 19.717 7.991 -29.215 1.00 54.28 511 ARG A C 1
ATOM 4203 O O . ARG A 1 511 ? 20.805 8.022 -29.784 1.00 54.28 511 ARG A O 1
ATOM 4210 N N . MET A 1 512 ? 19.189 9.044 -28.594 1.00 53.09 512 MET A N 1
ATOM 4211 C CA . MET A 1 512 ? 19.815 10.368 -28.528 1.00 53.09 512 MET A CA 1
ATOM 4212 C C . MET A 1 512 ? 20.636 10.580 -27.252 1.00 53.09 512 MET A C 1
ATOM 4214 O O . MET A 1 512 ? 21.358 11.567 -27.161 1.00 53.09 512 MET A O 1
ATOM 4218 N N . THR A 1 513 ? 20.539 9.678 -26.270 1.00 58.16 513 THR A N 1
ATOM 4219 C CA . THR A 1 513 ? 21.070 9.893 -24.920 1.00 58.16 513 THR A CA 1
ATOM 4220 C C . THR A 1 513 ? 22.083 8.825 -24.510 1.00 58.16 513 THR A C 1
ATOM 4222 O O . THR A 1 513 ? 22.068 7.683 -24.971 1.00 58.16 513 THR A O 1
ATOM 4225 N N . ILE A 1 514 ? 23.039 9.222 -23.671 1.00 56.31 514 ILE A N 1
ATOM 4226 C CA . ILE A 1 514 ? 24.160 8.375 -23.263 1.00 56.31 514 ILE A CA 1
ATOM 4227 C C . ILE A 1 514 ? 23.726 7.514 -22.067 1.00 56.31 514 ILE A C 1
ATOM 4229 O O . ILE A 1 514 ? 23.221 8.040 -21.087 1.00 56.31 514 ILE A O 1
ATOM 4233 N N . ALA A 1 515 ? 23.999 6.204 -22.130 1.00 57.62 515 ALA A N 1
ATOM 4234 C CA . ALA A 1 515 ? 23.829 5.251 -21.019 1.00 57.62 515 ALA A CA 1
ATOM 4235 C C . ALA A 1 515 ? 22.388 5.104 -20.484 1.00 57.62 515 ALA A C 1
ATOM 4237 O O . ALA A 1 515 ? 22.155 5.096 -19.280 1.00 57.62 515 ALA A O 1
ATOM 4238 N N . THR A 1 516 ? 21.418 4.947 -21.384 1.00 64.38 516 THR A N 1
ATOM 4239 C CA . THR A 1 516 ? 20.013 4.756 -21.017 1.00 64.38 516 THR A CA 1
ATOM 4240 C C . THR A 1 516 ? 19.707 3.374 -20.454 1.00 64.38 516 THR A C 1
ATOM 4242 O O . THR A 1 516 ? 20.121 2.344 -20.992 1.00 64.38 516 THR A O 1
ATOM 4245 N N . PHE A 1 517 ? 18.898 3.355 -19.396 1.00 74.88 517 PHE A N 1
ATOM 4246 C CA . PHE A 1 517 ? 18.199 2.154 -18.954 1.00 74.88 517 PHE A CA 1
ATOM 4247 C C . PHE A 1 517 ? 17.272 1.640 -20.063 1.00 74.88 517 PHE A C 1
ATOM 4249 O O . PHE A 1 517 ? 16.493 2.432 -20.598 1.00 74.88 517 PHE A O 1
ATOM 4256 N N . PRO A 1 518 ? 17.290 0.340 -20.418 1.00 82.69 518 PRO A N 1
ATOM 4257 C CA . PRO A 1 518 ? 16.297 -0.206 -21.333 1.00 82.69 518 PRO A CA 1
ATOM 4258 C C . PRO A 1 518 ? 14.891 -0.104 -20.735 1.00 82.69 518 PRO A C 1
ATOM 4260 O O . PRO A 1 518 ? 14.646 -0.606 -19.638 1.00 82.69 518 PRO A O 1
ATOM 4263 N N . VAL A 1 519 ? 13.940 0.452 -21.491 1.00 82.19 519 VAL A N 1
ATOM 4264 C CA . VAL A 1 519 ? 12.518 0.544 -21.101 1.00 82.19 519 VAL A CA 1
ATOM 4265 C C . VAL A 1 519 ? 11.978 -0.787 -20.571 1.00 82.19 519 VAL A C 1
ATOM 4267 O O . VAL A 1 519 ? 11.413 -0.834 -19.484 1.00 82.19 519 VAL A O 1
ATOM 4270 N N . LYS A 1 520 ? 12.228 -1.888 -21.290 1.00 83.19 520 LYS A N 1
ATOM 4271 C CA . LYS A 1 520 ? 11.740 -3.222 -20.911 1.00 83.19 520 LYS A CA 1
ATOM 4272 C C . LYS A 1 520 ? 12.282 -3.699 -19.560 1.00 83.19 520 LYS A C 1
ATOM 4274 O O . LYS A 1 520 ? 11.592 -4.410 -18.834 1.00 83.19 520 LYS A O 1
ATOM 4279 N N . LEU A 1 521 ? 13.520 -3.331 -19.230 1.00 88.12 521 LEU A N 1
ATOM 4280 C CA . LEU A 1 521 ? 14.120 -3.687 -17.948 1.00 88.12 521 LEU A CA 1
ATOM 4281 C C . LEU A 1 521 ? 13.400 -2.959 -16.807 1.00 88.12 521 LEU A C 1
ATOM 4283 O O . LEU A 1 521 ? 13.027 -3.591 -15.822 1.00 88.12 521 LEU A O 1
ATOM 4287 N N . VAL A 1 522 ? 13.142 -1.659 -16.976 1.00 91.88 522 VAL A N 1
ATOM 4288 C CA . VAL A 1 522 ? 12.364 -0.863 -16.017 1.00 91.88 522 VAL A CA 1
ATOM 4289 C C . VAL A 1 522 ? 10.942 -1.397 -15.884 1.00 91.88 522 VAL A C 1
ATOM 4291 O O . VAL A 1 522 ? 10.479 -1.558 -14.763 1.00 91.88 522 VAL A O 1
ATOM 4294 N N . GLU A 1 523 ? 10.265 -1.706 -16.993 1.00 84.44 523 GLU A N 1
ATOM 4295 C CA . GLU A 1 523 ? 8.904 -2.262 -16.983 1.00 84.44 523 GLU A CA 1
ATOM 4296 C C . GLU A 1 523 ? 8.837 -3.555 -16.166 1.00 84.44 523 GLU A C 1
ATOM 4298 O O . GLU A 1 523 ? 7.969 -3.692 -15.308 1.00 84.44 523 GLU A O 1
ATOM 4303 N N . GLN A 1 524 ? 9.787 -4.476 -16.370 1.00 89.75 524 GLN A N 1
ATOM 4304 C CA . GLN A 1 524 ? 9.846 -5.729 -15.613 1.00 89.75 524 GLN A CA 1
ATOM 4305 C C . GLN A 1 524 ? 10.105 -5.500 -14.117 1.00 89.75 524 GLN A C 1
ATOM 4307 O O . GLN A 1 524 ? 9.433 -6.105 -13.284 1.00 89.75 524 GLN A O 1
ATOM 4312 N N . LEU A 1 525 ? 11.048 -4.620 -13.757 1.00 94.38 525 LEU A N 1
ATOM 4313 C CA . LEU A 1 525 ? 11.311 -4.279 -12.352 1.00 94.38 525 LEU A CA 1
ATOM 4314 C C . LEU A 1 525 ? 10.096 -3.606 -11.700 1.00 94.38 525 LEU A C 1
ATOM 4316 O O . LEU A 1 525 ? 9.727 -3.932 -10.573 1.00 94.38 525 LEU A O 1
ATOM 4320 N N . MET A 1 526 ? 9.456 -2.679 -12.411 1.00 93.25 526 MET A N 1
ATOM 4321 C CA . MET A 1 526 ? 8.333 -1.900 -11.905 1.00 93.25 526 MET A CA 1
ATOM 4322 C C . MET A 1 526 ? 7.075 -2.743 -11.742 1.00 93.25 526 MET A C 1
ATOM 4324 O O . MET A 1 526 ? 6.369 -2.594 -10.743 1.00 93.25 526 MET A O 1
ATOM 4328 N N . ASP A 1 527 ? 6.810 -3.650 -12.682 1.00 84.62 527 ASP A N 1
ATOM 4329 C CA . ASP A 1 527 ? 5.704 -4.594 -12.573 1.00 84.62 527 ASP A CA 1
ATOM 4330 C C . ASP A 1 527 ? 5.930 -5.582 -11.430 1.00 84.62 527 ASP A C 1
ATOM 4332 O O . ASP A 1 527 ? 4.988 -5.916 -10.721 1.00 84.62 527 ASP A O 1
ATOM 4336 N N . LEU A 1 528 ? 7.176 -6.005 -11.194 1.00 87.94 528 LEU A N 1
ATOM 4337 C CA . LEU A 1 528 ? 7.499 -6.946 -10.127 1.00 87.94 528 LEU A CA 1
ATOM 4338 C C . LEU A 1 528 ? 7.438 -6.312 -8.731 1.00 87.94 528 LEU A C 1
ATOM 4340 O O . LEU A 1 528 ? 6.959 -6.966 -7.807 1.00 87.94 528 LEU A O 1
ATOM 4344 N N . TYR A 1 529 ? 7.886 -5.064 -8.563 1.00 94.12 529 TYR A N 1
ATOM 4345 C CA . TYR A 1 529 ? 8.116 -4.467 -7.238 1.00 94.12 529 TYR A CA 1
ATOM 4346 C C . TYR A 1 529 ? 7.250 -3.243 -6.896 1.00 94.12 529 TYR A C 1
ATOM 4348 O O . TYR A 1 529 ? 7.423 -2.661 -5.829 1.00 94.12 529 TYR A O 1
ATOM 4356 N N . SER A 1 530 ? 6.292 -2.855 -7.744 1.00 88.38 530 SER A N 1
ATOM 4357 C CA . SER A 1 530 ? 5.308 -1.807 -7.419 1.00 88.38 530 SER A CA 1
ATOM 4358 C C . SER A 1 530 ? 3.938 -2.074 -8.030 1.00 88.38 530 SER A C 1
ATOM 4360 O O . SER A 1 530 ? 3.784 -2.873 -8.950 1.00 88.38 530 SER A O 1
ATOM 4362 N N . ASN A 1 531 ? 2.932 -1.343 -7.573 1.00 80.19 531 ASN A N 1
ATOM 4363 C CA . ASN A 1 531 ? 1.564 -1.365 -8.073 1.00 80.19 531 ASN A CA 1
ATOM 4364 C C . ASN A 1 531 ? 1.169 -0.005 -8.663 1.00 80.19 531 ASN A C 1
ATOM 4366 O O . ASN A 1 531 ? 1.791 1.005 -8.348 1.00 80.19 531 ASN A O 1
ATOM 4370 N N . PRO A 1 532 ? 0.108 0.066 -9.484 1.00 78.44 532 PRO A N 1
ATOM 4371 C CA . PRO A 1 532 ? -0.485 1.347 -9.853 1.00 78.44 532 PRO A CA 1
ATOM 4372 C C . PRO A 1 532 ? -0.776 2.229 -8.626 1.00 78.44 532 PRO A C 1
ATOM 4374 O O . PRO A 1 532 ? -1.202 1.724 -7.579 1.00 78.44 532 PRO A O 1
ATOM 4377 N N . ASN A 1 533 ? -0.572 3.537 -8.791 1.00 79.00 533 ASN A N 1
ATOM 4378 C CA . ASN A 1 533 ? -0.566 4.604 -7.779 1.00 79.00 533 ASN A CA 1
ATOM 4379 C C . ASN A 1 533 ? 0.582 4.587 -6.757 1.00 79.00 533 ASN A C 1
ATOM 4381 O O . ASN A 1 533 ? 0.684 5.533 -5.975 1.00 79.00 533 ASN A O 1
ATOM 4385 N N . ASP A 1 534 ? 1.453 3.580 -6.756 1.00 87.06 534 ASP A N 1
ATOM 4386 C CA . ASP A 1 534 ? 2.654 3.614 -5.920 1.00 87.06 534 ASP A CA 1
ATOM 4387 C C . ASP A 1 534 ? 3.595 4.744 -6.388 1.00 87.06 534 ASP A C 1
ATOM 4389 O O . ASP A 1 534 ? 3.534 5.190 -7.542 1.00 87.06 534 ASP A O 1
ATOM 4393 N N . THR A 1 535 ? 4.448 5.235 -5.487 1.00 95.69 535 THR A N 1
ATOM 4394 C CA . THR A 1 535 ? 5.405 6.310 -5.791 1.00 95.69 535 THR A CA 1
ATOM 4395 C C . THR A 1 535 ? 6.780 5.742 -6.115 1.00 95.69 535 THR A C 1
ATOM 4397 O O . THR A 1 535 ? 7.413 5.101 -5.272 1.00 95.69 535 THR A O 1
ATOM 4400 N N . VAL A 1 536 ? 7.243 6.009 -7.338 1.00 98.50 536 VAL A N 1
ATOM 4401 C CA . VAL A 1 536 ? 8.550 5.593 -7.853 1.00 98.50 536 VAL A CA 1
ATOM 4402 C C . VAL A 1 536 ? 9.539 6.754 -7.772 1.00 98.50 536 VAL A C 1
ATOM 4404 O O . VAL A 1 536 ? 9.215 7.870 -8.170 1.00 98.50 536 VAL A O 1
ATOM 4407 N N . LEU A 1 537 ? 10.753 6.498 -7.295 1.00 98.75 537 LEU A N 1
ATOM 4408 C CA . LEU A 1 537 ? 11.843 7.475 -7.266 1.00 98.75 537 LEU A CA 1
ATOM 4409 C C . LEU A 1 537 ? 13.022 7.002 -8.121 1.00 98.75 537 LEU A C 1
ATOM 4411 O O . LEU A 1 537 ? 13.426 5.842 -8.047 1.00 98.75 537 LEU A O 1
ATOM 4415 N N . ASP A 1 538 ? 13.623 7.935 -8.853 1.00 98.38 538 ASP A N 1
ATOM 4416 C CA . ASP A 1 538 ? 14.953 7.778 -9.436 1.00 98.38 538 ASP A CA 1
ATOM 4417 C C . ASP A 1 538 ? 15.841 8.989 -9.070 1.00 98.38 538 ASP A C 1
ATOM 4419 O O . ASP A 1 538 ? 15.619 10.091 -9.584 1.00 98.38 538 ASP A O 1
ATOM 4423 N N . PRO A 1 539 ? 16.821 8.834 -8.155 1.00 97.75 539 PRO A N 1
ATOM 4424 C CA . PRO A 1 539 ? 17.721 9.909 -7.739 1.00 97.75 539 PRO A CA 1
ATOM 4425 C C . PRO A 1 539 ? 18.796 10.278 -8.776 1.00 97.75 539 PRO A C 1
ATOM 4427 O O . PRO A 1 539 ? 19.534 11.235 -8.541 1.00 97.75 539 PRO A O 1
ATOM 4430 N N . PHE A 1 540 ? 18.916 9.515 -9.867 1.00 95.12 540 PHE A N 1
ATOM 4431 C CA . PHE A 1 540 ? 19.872 9.731 -10.957 1.00 95.12 540 PHE A CA 1
ATOM 4432 C C . PHE A 1 540 ? 19.153 9.565 -12.300 1.00 95.12 540 PHE A C 1
ATOM 4434 O O . PHE A 1 540 ? 19.508 8.703 -13.105 1.00 95.12 540 PHE A O 1
ATOM 4441 N N . CYS A 1 541 ? 18.081 10.335 -12.509 1.00 92.69 541 CYS A N 1
ATOM 4442 C CA . CYS A 1 541 ? 17.078 9.964 -13.503 1.00 92.69 541 CYS A CA 1
ATOM 4443 C C . CYS A 1 541 ? 17.500 10.151 -14.965 1.00 92.69 541 CYS A C 1
ATOM 4445 O O . CYS A 1 541 ? 16.830 9.600 -15.846 1.00 92.69 541 CYS A O 1
ATOM 4447 N N . GLY A 1 542 ? 18.606 10.847 -15.251 1.00 90.56 542 GLY A N 1
ATOM 4448 C CA . GLY A 1 542 ? 19.211 10.909 -16.579 1.00 90.56 542 GLY A CA 1
ATOM 4449 C C . GLY A 1 542 ? 18.212 11.381 -17.633 1.00 90.56 542 GLY A C 1
ATOM 4450 O O . GLY A 1 542 ? 17.618 12.443 -17.522 1.00 90.56 542 GLY A O 1
ATOM 4451 N N . SER A 1 543 ? 17.964 10.572 -18.663 1.00 88.06 543 SER A N 1
ATOM 4452 C CA . SER A 1 543 ? 16.975 10.893 -19.708 1.00 88.06 543 SER A CA 1
ATOM 4453 C C . SER A 1 543 ? 15.514 10.587 -19.334 1.00 88.06 543 SER A C 1
ATOM 4455 O O . SER A 1 543 ? 14.619 10.719 -20.172 1.00 88.06 543 SER A O 1
ATOM 4457 N N . GLY A 1 544 ? 15.251 10.157 -18.097 1.00 90.38 544 GLY A N 1
ATOM 4458 C CA . GLY A 1 544 ? 13.907 9.992 -17.546 1.00 90.38 544 GLY A CA 1
ATOM 4459 C C . GLY A 1 544 ? 13.206 8.678 -17.864 1.00 90.38 544 GLY A C 1
ATOM 4460 O O . GLY A 1 544 ? 11.985 8.627 -17.731 1.00 90.38 544 GLY A O 1
ATOM 4461 N N . THR A 1 545 ? 13.913 7.617 -18.273 1.00 89.88 545 THR A N 1
ATOM 4462 C CA . THR A 1 545 ? 13.272 6.330 -18.614 1.00 89.88 545 THR A CA 1
ATOM 4463 C C . THR A 1 545 ? 12.393 5.795 -17.479 1.00 89.88 545 THR A C 1
ATOM 4465 O O . THR A 1 545 ? 11.288 5.324 -17.735 1.00 89.88 545 THR A O 1
ATOM 4468 N N . VAL A 1 546 ? 12.844 5.893 -16.222 1.00 95.06 546 VAL A N 1
ATOM 4469 C CA . VAL A 1 546 ? 12.062 5.429 -15.062 1.00 95.06 546 VAL A CA 1
ATOM 4470 C C . VAL A 1 546 ? 10.760 6.217 -14.907 1.00 95.06 546 VAL A C 1
ATOM 4472 O O . VAL A 1 546 ? 9.712 5.619 -14.672 1.00 95.06 546 VAL A O 1
ATOM 4475 N N . LEU A 1 547 ? 10.806 7.538 -15.092 1.00 94.44 547 LEU A N 1
ATOM 4476 C CA . LEU A 1 547 ? 9.639 8.418 -14.973 1.00 94.44 547 LEU A CA 1
ATOM 4477 C C . LEU A 1 547 ? 8.630 8.169 -16.102 1.00 94.44 547 LEU A C 1
ATOM 4479 O O . LEU A 1 547 ? 7.430 8.102 -15.848 1.00 94.44 547 LEU A O 1
ATOM 4483 N N . ASP A 1 548 ? 9.116 7.995 -17.331 1.00 88.56 548 ASP A N 1
ATOM 4484 C CA . ASP A 1 548 ? 8.283 7.669 -18.492 1.00 88.56 548 ASP A CA 1
ATOM 4485 C C . ASP A 1 548 ? 7.560 6.325 -18.313 1.00 88.56 548 ASP A C 1
ATOM 4487 O O . ASP A 1 548 ? 6.346 6.222 -18.505 1.00 88.56 548 ASP A O 1
ATOM 4491 N N . VAL A 1 549 ? 8.286 5.292 -17.876 1.00 86.00 549 VAL A N 1
ATOM 4492 C CA . VAL A 1 549 ? 7.690 3.979 -17.599 1.00 86.00 549 VAL A CA 1
ATOM 4493 C C . VAL A 1 549 ? 6.692 4.068 -16.447 1.00 86.00 549 VAL A C 1
ATOM 4495 O O . VAL A 1 549 ? 5.594 3.527 -16.568 1.00 86.00 549 VAL A O 1
ATOM 4498 N N . ALA A 1 550 ? 7.013 4.800 -15.375 1.00 92.19 550 ALA A N 1
ATOM 4499 C CA . ALA A 1 550 ? 6.086 5.032 -14.268 1.00 92.19 550 ALA A CA 1
ATOM 4500 C C . ALA A 1 550 ? 4.776 5.656 -14.755 1.00 92.19 550 ALA A C 1
ATOM 4502 O O . ALA A 1 550 ? 3.703 5.165 -14.411 1.00 92.19 550 ALA A O 1
ATOM 4503 N N . GLN A 1 551 ? 4.846 6.664 -15.626 1.00 86.00 551 GLN A N 1
ATOM 4504 C CA . GLN A 1 551 ? 3.662 7.292 -16.205 1.00 86.00 551 GLN A CA 1
ATOM 4505 C C . GLN A 1 551 ? 2.831 6.313 -17.039 1.00 86.00 551 GLN A C 1
ATOM 4507 O O . GLN A 1 551 ? 1.616 6.224 -16.847 1.00 86.00 551 GLN A O 1
ATOM 4512 N N . ARG A 1 552 ? 3.471 5.551 -17.937 1.00 79.94 552 ARG A N 1
ATOM 4513 C CA . ARG A 1 552 ? 2.797 4.551 -18.787 1.00 79.94 552 ARG A CA 1
ATOM 4514 C C . ARG A 1 552 ? 2.169 3.419 -17.983 1.00 79.94 552 ARG A C 1
ATOM 4516 O O . ARG A 1 552 ? 1.155 2.862 -18.393 1.00 79.94 552 ARG A O 1
ATOM 4523 N N . MET A 1 553 ? 2.770 3.092 -16.846 1.00 80.56 553 MET A N 1
ATOM 4524 C CA . MET A 1 553 ? 2.318 2.048 -15.941 1.00 80.56 553 MET A CA 1
ATOM 4525 C C . MET A 1 553 ? 1.425 2.587 -14.813 1.00 80.56 553 MET A C 1
ATOM 4527 O O . MET A 1 553 ? 1.118 1.851 -13.886 1.00 80.56 553 MET A O 1
ATOM 4531 N N . GLU A 1 554 ? 0.959 3.832 -14.874 1.00 82.38 554 GLU A N 1
ATOM 4532 C CA . GLU A 1 554 ? 0.043 4.418 -13.885 1.00 82.38 554 GLU A CA 1
ATOM 4533 C C . GLU A 1 554 ? 0.612 4.514 -12.447 1.00 82.38 554 GLU A C 1
ATOM 4535 O O . GLU A 1 554 ? -0.082 4.249 -11.464 1.00 82.38 554 GLU A O 1
ATOM 4540 N N . ARG A 1 555 ? 1.890 4.872 -12.297 1.00 89.75 555 ARG A N 1
ATOM 4541 C CA . ARG A 1 555 ? 2.551 5.169 -11.013 1.00 89.75 555 ARG A CA 1
ATOM 4542 C C . ARG A 1 555 ? 2.820 6.673 -10.874 1.00 89.75 555 ARG A C 1
ATOM 4544 O O . ARG A 1 555 ? 2.938 7.384 -11.872 1.00 89.75 555 ARG A O 1
ATOM 4551 N N . ASN A 1 556 ? 2.941 7.149 -9.635 1.00 94.50 556 ASN A N 1
ATOM 4552 C CA . ASN A 1 556 ? 3.511 8.471 -9.362 1.00 94.50 556 ASN A CA 1
ATOM 4553 C C . ASN A 1 556 ? 5.031 8.399 -9.538 1.00 94.50 556 ASN A C 1
ATOM 4555 O O . ASN A 1 556 ? 5.624 7.352 -9.267 1.00 94.50 556 ASN A O 1
ATOM 4559 N N . ALA A 1 557 ? 5.671 9.490 -9.956 1.00 97.38 557 ALA A N 1
ATOM 4560 C CA . ALA A 1 557 ? 7.115 9.488 -10.177 1.00 97.38 557 ALA A CA 1
ATOM 4561 C C . ALA A 1 557 ? 7.804 10.741 -9.634 1.00 97.38 557 ALA A C 1
ATOM 4563 O O . ALA A 1 557 ? 7.329 11.861 -9.819 1.00 97.38 557 ALA A O 1
ATOM 4564 N N . ILE A 1 558 ? 8.964 10.537 -9.015 1.00 98.56 558 ILE A N 1
ATOM 4565 C CA . ILE A 1 558 ? 9.892 11.587 -8.607 1.00 98.56 558 ILE A CA 1
ATOM 4566 C C . ILE A 1 558 ? 11.236 11.306 -9.280 1.00 98.56 558 ILE A C 1
ATOM 4568 O O . ILE A 1 558 ? 11.814 10.236 -9.101 1.00 98.56 558 ILE A O 1
ATOM 4572 N N . GLY A 1 559 ? 11.736 12.257 -10.061 1.00 98.06 559 GLY A N 1
ATOM 4573 C CA . GLY A 1 559 ? 13.070 12.200 -10.658 1.00 98.06 559 GLY A CA 1
ATOM 4574 C C . GLY A 1 559 ? 13.959 13.304 -10.120 1.00 98.06 559 GLY A C 1
ATOM 4575 O O . GLY A 1 559 ? 13.481 14.414 -9.883 1.00 98.06 559 GLY A O 1
ATOM 4576 N N . ILE A 1 560 ? 15.245 13.007 -9.951 1.00 98.19 560 ILE A N 1
ATOM 4577 C CA . ILE A 1 560 ? 16.260 14.008 -9.632 1.00 98.19 560 ILE A CA 1
ATOM 4578 C C . ILE A 1 560 ? 17.366 13.945 -10.680 1.00 98.19 560 ILE A C 1
ATOM 4580 O O . ILE A 1 560 ? 17.947 12.883 -10.902 1.00 98.19 560 ILE A O 1
ATOM 4584 N N . GLU A 1 561 ? 17.657 15.086 -11.297 1.00 95.25 561 GLU A N 1
ATOM 4585 C CA . GLU A 1 561 ? 18.708 15.220 -12.302 1.00 95.25 561 GLU A CA 1
ATOM 4586 C C . GLU A 1 561 ? 19.461 16.537 -12.107 1.00 95.25 561 GLU A C 1
ATOM 4588 O O . GLU A 1 561 ? 18.864 17.601 -11.955 1.00 95.25 561 GLU A O 1
ATOM 4593 N N . ILE A 1 562 ? 20.791 16.479 -12.098 1.00 94.69 562 ILE A N 1
ATOM 4594 C CA . ILE A 1 562 ? 21.631 17.662 -11.883 1.00 94.69 562 ILE A CA 1
ATOM 4595 C C . ILE A 1 562 ? 21.867 18.430 -13.186 1.00 94.69 562 ILE A C 1
ATOM 4597 O O . ILE A 1 562 ? 22.041 19.649 -13.165 1.00 94.69 562 ILE A O 1
ATOM 4601 N N . ASN A 1 563 ? 21.854 17.731 -14.322 1.00 91.38 563 ASN A N 1
ATOM 4602 C CA . ASN A 1 563 ? 22.123 18.289 -15.632 1.00 91.38 563 ASN A CA 1
ATOM 4603 C C . ASN A 1 563 ? 20.866 18.945 -16.241 1.00 91.38 563 ASN A C 1
ATOM 4605 O O . ASN A 1 563 ? 19.878 18.258 -16.524 1.00 91.38 563 ASN A O 1
ATOM 4609 N N . PRO A 1 564 ? 20.896 20.266 -16.506 1.00 91.88 564 PRO A N 1
ATOM 4610 C CA . PRO A 1 564 ? 19.777 20.974 -17.121 1.00 91.88 564 PRO A CA 1
ATOM 4611 C C . PRO A 1 564 ? 19.357 20.412 -18.486 1.00 91.88 564 PRO A C 1
ATOM 4613 O O . PRO A 1 564 ? 18.164 20.373 -18.773 1.00 91.88 564 PRO A O 1
ATOM 4616 N N . GLU A 1 565 ? 20.301 19.943 -19.308 1.00 89.88 565 GLU A N 1
ATOM 4617 C CA . GLU A 1 565 ? 20.006 19.403 -20.644 1.00 89.88 565 GLU A CA 1
ATOM 4618 C C . GLU A 1 565 ? 19.192 18.107 -20.546 1.00 89.88 565 GLU A C 1
ATOM 4620 O O . GLU A 1 565 ? 18.212 17.910 -21.265 1.00 89.88 565 GLU A O 1
ATOM 4625 N N . PHE A 1 566 ? 19.542 17.238 -19.593 1.00 89.88 566 PHE A N 1
ATOM 4626 C CA . PHE A 1 566 ? 18.762 16.035 -19.313 1.00 89.88 566 PHE A CA 1
ATOM 4627 C C . PHE A 1 566 ? 17.387 16.373 -18.721 1.00 89.88 566 PHE A C 1
ATOM 4629 O O . PHE A 1 566 ? 16.397 15.753 -19.106 1.00 89.88 566 PHE A O 1
ATOM 4636 N N . CYS A 1 567 ? 17.278 17.412 -17.884 1.00 92.75 567 CYS A N 1
ATOM 4637 C CA . CYS A 1 567 ? 15.980 17.897 -17.401 1.00 92.75 567 CYS A CA 1
ATOM 4638 C C . CYS A 1 567 ? 15.057 18.342 -18.547 1.00 92.75 567 CYS A C 1
ATOM 4640 O O . CYS A 1 567 ? 13.866 18.030 -18.531 1.00 92.75 567 CYS A O 1
ATOM 4642 N N . GLU A 1 568 ? 15.587 19.038 -19.557 1.00 90.38 568 GLU A N 1
ATOM 4643 C CA . GLU A 1 568 ? 14.821 19.428 -20.749 1.00 90.38 568 GLU A CA 1
ATOM 4644 C C . GLU A 1 568 ? 14.314 18.212 -21.531 1.00 90.38 568 GLU A C 1
ATOM 4646 O O . GLU A 1 568 ? 13.146 18.177 -21.929 1.00 90.38 568 GLU A O 1
ATOM 4651 N N . ILE A 1 569 ? 15.153 17.183 -21.680 1.00 88.25 569 ILE A N 1
ATOM 4652 C CA . ILE A 1 569 ? 14.768 15.909 -22.301 1.00 88.25 569 ILE A CA 1
ATOM 4653 C C . ILE A 1 569 ? 13.648 15.231 -21.502 1.00 88.25 569 ILE A C 1
ATOM 4655 O O . ILE A 1 569 ? 12.653 14.803 -22.089 1.00 88.25 569 ILE A O 1
ATOM 4659 N N . ILE A 1 570 ? 13.765 15.167 -20.171 1.00 91.06 570 ILE A N 1
ATOM 4660 C CA . ILE A 1 570 ? 12.741 14.572 -19.299 1.00 91.06 570 ILE A CA 1
ATOM 4661 C C . ILE A 1 570 ? 11.410 15.307 -19.454 1.00 91.06 570 ILE A C 1
ATOM 4663 O O . ILE A 1 570 ? 10.375 14.660 -19.611 1.00 91.06 570 ILE A O 1
ATOM 4667 N N . MET A 1 571 ? 11.417 16.644 -19.446 1.00 90.56 571 MET A N 1
ATOM 4668 C CA . MET A 1 571 ? 10.195 17.433 -19.620 1.00 90.56 571 MET A CA 1
ATOM 4669 C C . MET A 1 571 ? 9.525 17.124 -20.965 1.00 90.56 571 MET A C 1
ATOM 4671 O O . MET A 1 571 ? 8.332 16.847 -21.005 1.00 90.56 571 MET A O 1
ATOM 4675 N N . GLN A 1 572 ? 10.281 17.067 -22.062 1.00 86.69 572 GLN A N 1
ATOM 4676 C CA . GLN A 1 572 ? 9.727 16.724 -23.381 1.00 86.69 572 GLN A CA 1
ATOM 4677 C C . GLN A 1 572 ? 9.212 15.272 -23.455 1.00 86.69 572 GLN A C 1
ATOM 4679 O O . GLN A 1 572 ? 8.254 14.970 -24.182 1.00 86.69 572 GLN A O 1
ATOM 4684 N N . ARG A 1 573 ? 9.845 14.360 -22.707 1.00 83.62 573 ARG A N 1
ATOM 4685 C CA . ARG A 1 573 ? 9.499 12.936 -22.674 1.00 83.62 573 ARG A CA 1
ATOM 4686 C C . ARG A 1 573 ? 8.269 12.645 -21.812 1.00 83.62 573 ARG A C 1
ATOM 4688 O O . ARG A 1 573 ? 7.429 11.871 -22.254 1.00 83.62 573 ARG A O 1
ATOM 4695 N N . VAL A 1 574 ? 8.145 13.266 -20.640 1.00 85.31 574 VAL A N 1
ATOM 4696 C CA . VAL A 1 574 ? 7.192 12.872 -19.583 1.00 85.31 574 VAL A CA 1
ATOM 4697 C C . VAL A 1 574 ? 6.088 13.914 -19.357 1.00 85.31 574 VAL A C 1
ATOM 4699 O O . VAL A 1 574 ? 4.941 13.557 -19.072 1.00 85.31 574 VAL A O 1
ATOM 4702 N N . PHE A 1 575 ? 6.396 15.208 -19.477 1.00 85.12 575 PHE A N 1
ATOM 4703 C CA . PHE A 1 575 ? 5.466 16.263 -19.070 1.00 85.12 575 PHE A CA 1
ATOM 4704 C C . PHE A 1 575 ? 4.411 16.518 -20.152 1.00 85.12 575 PHE A C 1
ATOM 4706 O O . PHE A 1 575 ? 4.618 16.241 -21.334 1.00 85.12 575 PHE A O 1
ATOM 4713 N N . ASP A 1 576 ? 3.240 16.992 -19.718 1.00 73.00 576 ASP A N 1
ATOM 4714 C CA . ASP A 1 576 ? 2.101 17.382 -20.562 1.00 73.00 576 ASP A CA 1
ATOM 4715 C C . ASP A 1 576 ? 1.558 16.295 -21.513 1.00 73.00 576 ASP A C 1
ATOM 4717 O O . ASP A 1 576 ? 0.739 16.568 -22.391 1.00 73.00 576 ASP A O 1
ATOM 4721 N N . LYS A 1 577 ? 1.936 15.023 -21.314 1.00 70.25 577 LYS A N 1
ATOM 4722 C CA . LYS A 1 577 ? 1.388 13.885 -22.078 1.00 70.25 577 LYS A CA 1
ATOM 4723 C C . LYS A 1 577 ? -0.085 13.616 -21.772 1.00 70.25 577 LYS A C 1
ATOM 4725 O O . LYS A 1 577 ? -0.801 13.091 -22.622 1.00 70.25 577 LYS A O 1
ATOM 4730 N N . ASN A 1 578 ? -0.533 13.947 -20.560 1.00 68.06 578 ASN A N 1
ATOM 4731 C CA . ASN A 1 578 ? -1.917 13.784 -20.119 1.00 68.06 578 ASN A CA 1
ATOM 4732 C C . ASN A 1 578 ? -2.332 14.958 -19.212 1.00 68.06 578 ASN A C 1
ATOM 4734 O O . ASN A 1 578 ? -1.775 15.063 -18.117 1.00 68.06 578 ASN A O 1
ATOM 4738 N N . PRO A 1 579 ? -3.312 15.794 -19.612 1.00 69.50 579 PRO A N 1
ATOM 4739 C CA . PRO A 1 579 ? -3.716 16.992 -18.868 1.00 69.50 579 PRO A CA 1
ATOM 4740 C C . PRO A 1 579 ? -4.410 16.698 -17.529 1.00 69.50 579 PRO A C 1
ATOM 4742 O O . PRO A 1 579 ? -4.591 17.607 -16.727 1.00 69.50 579 PRO A O 1
ATOM 4745 N N . ASN A 1 580 ? -4.799 15.445 -17.270 1.00 67.25 580 ASN A N 1
ATOM 4746 C CA . ASN A 1 580 ? -5.422 15.046 -16.006 1.00 67.25 580 ASN A CA 1
ATOM 4747 C C . ASN A 1 580 ? -4.404 14.734 -14.899 1.00 67.25 580 ASN A C 1
ATOM 4749 O O . ASN A 1 580 ? -4.806 14.455 -13.773 1.00 67.25 580 ASN A O 1
ATOM 4753 N N . HIS A 1 581 ? -3.106 14.727 -15.204 1.00 81.38 581 HIS A N 1
ATOM 4754 C CA . HIS A 1 581 ? -2.042 14.500 -14.228 1.00 81.38 581 HIS A CA 1
ATOM 4755 C C . HIS A 1 581 ? -1.443 15.824 -13.745 1.00 81.38 581 HIS A C 1
ATOM 4757 O O . HIS A 1 581 ? -1.580 16.863 -14.389 1.00 81.38 581 HIS A O 1
ATOM 4763 N N . LYS A 1 582 ? -0.758 15.778 -12.604 1.00 86.31 582 LYS A N 1
ATOM 4764 C CA . LYS A 1 582 ? -0.005 16.903 -12.052 1.00 86.31 582 LYS A CA 1
ATOM 4765 C C . LYS A 1 582 ? 1.464 16.757 -12.429 1.00 86.31 582 LYS A C 1
ATOM 4767 O O . LYS A 1 582 ? 2.045 15.699 -12.199 1.00 86.31 582 LYS A O 1
ATOM 4772 N N . TYR A 1 583 ? 2.049 17.821 -12.967 1.00 90.56 583 TYR A N 1
ATOM 4773 C CA . TYR A 1 583 ? 3.465 17.880 -13.319 1.00 90.56 583 TYR A CA 1
ATOM 4774 C C . TYR A 1 583 ? 4.115 19.066 -12.617 1.00 90.56 583 TYR A C 1
ATOM 4776 O O . TYR A 1 583 ? 3.585 20.176 -12.656 1.00 90.56 583 TYR A O 1
ATOM 4784 N N . GLU A 1 584 ? 5.262 18.839 -11.987 1.00 94.06 584 GLU A N 1
ATOM 4785 C CA . GLU A 1 584 ? 6.015 19.870 -11.274 1.00 94.06 584 GLU A CA 1
ATOM 4786 C C . GLU A 1 584 ? 7.496 19.791 -11.648 1.00 94.06 584 GLU A C 1
ATOM 4788 O O . GLU A 1 584 ? 8.120 18.739 -11.524 1.00 94.06 584 GLU A O 1
ATOM 4793 N N . HIS A 1 585 ? 8.076 20.911 -12.088 1.00 95.19 585 HIS A N 1
ATOM 4794 C CA . HIS A 1 585 ? 9.521 21.058 -12.285 1.00 95.19 585 HIS A CA 1
ATOM 4795 C C . HIS A 1 585 ? 10.067 22.050 -11.263 1.00 95.19 585 HIS A C 1
ATOM 4797 O O . HIS A 1 585 ? 9.679 23.218 -11.251 1.00 95.19 585 HIS A O 1
ATOM 4803 N N . ILE A 1 586 ? 10.956 21.579 -10.392 1.00 93.88 586 ILE A N 1
ATOM 4804 C CA . ILE A 1 586 ? 11.476 22.339 -9.255 1.00 93.88 586 ILE A CA 1
ATOM 4805 C C . ILE A 1 586 ? 12.994 22.443 -9.399 1.00 93.88 586 ILE A C 1
ATOM 4807 O O . ILE A 1 586 ? 13.672 21.430 -9.528 1.00 93.88 586 ILE A O 1
ATOM 4811 N N . LYS A 1 587 ? 13.541 23.660 -9.363 1.00 92.75 587 LYS A N 1
ATOM 4812 C CA . LYS A 1 587 ? 14.989 23.919 -9.454 1.00 92.75 587 LYS A CA 1
ATOM 4813 C C . LYS A 1 587 ? 15.534 24.265 -8.068 1.00 92.75 587 LYS A C 1
ATOM 4815 O O . LYS A 1 587 ? 14.963 25.148 -7.426 1.00 92.75 587 LYS A O 1
ATOM 4820 N N . ILE A 1 588 ? 16.585 23.574 -7.615 1.00 85.38 588 ILE A N 1
ATOM 4821 C CA . ILE A 1 588 ? 17.146 23.688 -6.251 1.00 85.38 588 ILE A CA 1
ATOM 4822 C C . ILE A 1 588 ? 18.645 23.973 -6.276 1.00 85.38 588 ILE A C 1
ATOM 4824 O O . ILE A 1 588 ? 19.376 23.271 -7.009 1.00 85.38 588 ILE A O 1
#

Secondary structure (DSSP, 8-state):
----SSTT-GGGGSPP-EEPSSGGG----TT-EEEEEPSSEEEEEEEETTS--EEEETT--EE-S-HHHHHHHHHHTTSS-SEEEEEEEEEEEETTEEPPHHHHHHHHT-S-HHHHTTEEEEEEEEEEETTEE--S-HHHHHHHHHHHTTT-SSEEEPPEE--SSHHHHHHHIIIIIIIT---EEEEEETTEEEEE-S-EEEEEEEEEEESS-TTS-THHHHTT--SEEEEEEE-TTSPEEEEEEE-BT--HHHHHHHGGGGGGEEEE-SSEEEE-S--EEEEEESEEEEEEEEEEEE-SS-EEEEEEEEEEEEES-EEEEE-TT--SSTTTTBGGGS---PPPPEEEEEES-HHHHGGGSPTT-EEEEEE-PPPTTT--SS--TT-TTTSS-HHHHHHHHHHHHHHHHHHEEEEEEEEEE---BTTB-HHHHHHHHHHHT-EEEEEEEEE-TT-PPPTT-SS----EEEEEEEESSS-----GGG--S-SEEE--SS-SS-TTSS-HHHHHSTTPPPHHHHHHHHHHH--TTPEEEETT-TT-HHHHHHHHTT-EEEEEES-HHHHHHHHHHHTTS-TTSEEEEEE-

pLDDT: mean 85.56, std 13.91, range [29.44, 98.81]